Protein AF-A0A838EVN4-F1 (afdb_monomer_lite)

Foldseek 3Di:
DDDDDDDDDDDPPPDDPPDDPVVVVVVVVVVVVPDFFWKWKWWDDPNDIDIDTHGLCLLLCHPNHDDLVRNQVVVVSQLLQQALVNCPPPINIHIATADFLVVNCCSQQNPVDPSNFRAHQVRDRWDWDGFPLRFKIKTWHWHDDPPDPDIDIDIGIHGHVVQPRDPAAHQDDPDDDDDDPDDDDPCVPDDDDPDDPVPADDDDNFLPVPDVQLQDASADAPDPPPDDFAFAHAFQDAPPDDDDDDQPLFLQAFPDQLSFQLSVLSQLLVQCFQQQVVDLPASNPGNRQVRRPPFHKGFAGLQQPHLQRFFGRHRWGWDFWFDQFPWDPLRNPWDTWIKIKTKIKTNLQSNLSCQQFNGSVGGDPHGDLLSLDRDAFIKMKMWMWIPIDDDFQPLFRWHQTQDDGVSDSHTHGDIIGGFKMKMKHQHPSHHLADVLLNRIKMWMWGQGPPDDCCVPPCVPNNDRPNVPRPSRRPNSNRGGTQWMARWQELPRIDGHPPHIASAPSNAHHGSSGDNQAHLQQLLQCQPPRNDHSVNGDNGSVVRNVPNPSTDSHPCNSVSVVSSSVSDPPDD

Radius of gyration: 26.29 Å; chains: 1; bounding box: 77×76×75 Å

Structure (mmCIF, N/CA/C/O backbone):
data_AF-A0A838EVN4-F1
#
_entry.id   AF-A0A838EVN4-F1
#
loop_
_atom_site.group_PDB
_atom_site.id
_atom_site.type_symbol
_atom_site.label_atom_id
_atom_site.label_alt_id
_atom_site.label_comp_id
_atom_site.label_asym_id
_atom_site.label_entity_id
_atom_site.label_seq_id
_atom_site.pdbx_PDB_ins_code
_atom_site.Cartn_x
_atom_site.Cartn_y
_atom_site.Cartn_z
_atom_site.occupancy
_atom_site.B_iso_or_equiv
_atom_site.auth_seq_id
_atom_site.auth_comp_id
_atom_site.auth_asym_id
_atom_site.auth_atom_id
_atom_site.pdbx_PDB_model_num
ATOM 1 N N . MET A 1 1 ? 40.755 48.591 -34.019 1.00 41.75 1 MET A N 1
ATOM 2 C CA . MET A 1 1 ? 40.440 49.758 -33.160 1.00 41.75 1 MET A CA 1
ATOM 3 C C . MET A 1 1 ? 38.992 50.173 -33.391 1.00 41.75 1 MET A C 1
ATOM 5 O O . MET A 1 1 ? 38.588 50.185 -34.545 1.00 41.75 1 MET A O 1
ATOM 9 N N . LYS A 1 2 ? 38.296 50.550 -32.302 1.00 30.66 2 LYS A N 1
ATOM 10 C CA . LYS A 1 2 ? 36.868 50.929 -32.133 1.00 30.66 2 LYS A CA 1
ATOM 11 C C . LYS A 1 2 ? 35.929 49.733 -31.887 1.00 30.66 2 LYS A C 1
ATOM 13 O O . LYS A 1 2 ? 35.532 49.068 -32.829 1.00 30.66 2 LYS A O 1
ATOM 18 N N . ASN A 1 3 ? 35.784 49.250 -30.647 1.00 31.38 3 ASN A N 1
ATOM 19 C CA . ASN A 1 3 ? 35.093 49.792 -29.451 1.00 31.38 3 ASN A CA 1
ATOM 20 C C . ASN A 1 3 ? 33.571 49.917 -29.602 1.00 31.38 3 ASN A C 1
ATOM 22 O O . ASN A 1 3 ? 33.083 50.956 -30.027 1.00 31.38 3 ASN A O 1
ATOM 26 N N . TYR A 1 4 ? 32.855 48.907 -29.100 1.00 29.03 4 TYR A N 1
ATOM 27 C CA . TYR A 1 4 ? 31.595 49.090 -28.380 1.00 29.03 4 TYR A CA 1
ATOM 28 C C . TYR A 1 4 ? 31.680 48.280 -27.085 1.00 29.03 4 TYR A C 1
ATOM 30 O O . TYR A 1 4 ? 31.756 47.054 -27.107 1.00 29.03 4 TYR A O 1
ATOM 38 N N . GLY A 1 5 ? 31.769 48.997 -25.964 1.00 26.92 5 GLY A N 1
ATOM 39 C CA . GLY A 1 5 ? 31.776 48.431 -24.622 1.00 26.92 5 GLY A CA 1
ATOM 40 C C . GLY A 1 5 ? 30.354 48.124 -24.171 1.00 26.92 5 GLY A C 1
ATOM 41 O O . GLY A 1 5 ? 29.494 49.002 -24.201 1.00 26.92 5 GLY A O 1
ATOM 42 N N . LEU A 1 6 ? 30.122 46.884 -23.744 1.00 28.00 6 LEU A N 1
ATOM 43 C CA . LEU A 1 6 ? 28.943 46.524 -22.967 1.00 28.00 6 LEU A CA 1
ATOM 44 C C . LEU A 1 6 ? 29.248 46.756 -21.483 1.00 28.00 6 LEU A C 1
ATOM 46 O O . LEU A 1 6 ? 30.175 46.171 -20.925 1.00 28.00 6 LEU A O 1
ATOM 50 N N . LEU A 1 7 ? 28.446 47.621 -20.866 1.00 25.48 7 LEU A N 1
ATOM 51 C CA . LEU A 1 7 ? 28.335 47.784 -19.422 1.00 25.48 7 LEU A CA 1
ATOM 52 C C . LEU A 1 7 ? 27.698 46.512 -18.836 1.00 25.48 7 LEU A C 1
ATOM 54 O O . LEU A 1 7 ? 26.506 46.273 -19.020 1.00 25.48 7 LEU A O 1
ATOM 58 N N . THR A 1 8 ? 28.473 45.714 -18.107 1.00 27.23 8 THR A N 1
ATOM 59 C CA . THR A 1 8 ? 27.937 44.650 -17.248 1.00 27.23 8 THR A CA 1
ATOM 60 C C . THR A 1 8 ? 27.764 45.224 -15.845 1.00 27.23 8 THR A C 1
ATOM 62 O O . THR A 1 8 ? 28.741 45.460 -15.136 1.00 27.23 8 THR A O 1
ATOM 65 N N . LEU A 1 9 ? 26.518 45.486 -15.449 1.00 25.45 9 LEU A N 1
ATOM 66 C CA . LEU A 1 9 ? 26.169 45.894 -14.091 1.00 25.45 9 LEU A CA 1
ATOM 67 C C . LEU A 1 9 ? 26.246 44.658 -13.177 1.00 25.45 9 LEU A C 1
ATOM 69 O O . LEU A 1 9 ? 25.388 43.778 -13.226 1.00 25.45 9 LEU A O 1
ATOM 73 N N . ALA A 1 10 ? 27.296 44.569 -12.363 1.00 24.58 10 ALA A N 1
ATOM 74 C CA . ALA A 1 10 ? 27.418 43.563 -11.317 1.00 24.58 10 ALA A CA 1
ATOM 75 C C . ALA A 1 10 ? 26.544 43.960 -10.114 1.00 24.58 10 ALA A C 1
ATOM 77 O O . ALA A 1 10 ? 26.913 44.838 -9.338 1.00 24.58 10 ALA A O 1
ATOM 78 N N . PHE A 1 11 ? 25.398 43.300 -9.934 1.00 23.89 11 PHE A N 1
ATOM 79 C CA . PHE A 1 11 ? 24.720 43.266 -8.637 1.00 23.89 11 PHE A CA 1
ATOM 80 C C . PHE A 1 11 ? 25.359 42.166 -7.781 1.00 23.89 11 PHE A C 1
ATOM 82 O O . PHE A 1 11 ? 25.055 40.982 -7.912 1.00 23.89 11 PHE A O 1
ATOM 89 N N . LEU A 1 12 ? 26.266 42.578 -6.896 1.00 23.66 12 LEU A N 1
ATOM 90 C CA . LEU A 1 12 ? 26.677 41.810 -5.723 1.00 23.66 12 LEU A CA 1
ATOM 91 C C . LEU A 1 12 ? 25.480 41.716 -4.764 1.00 23.66 12 LEU A C 1
ATOM 93 O O . LEU A 1 12 ? 25.273 42.595 -3.933 1.00 23.66 12 LEU A O 1
ATOM 97 N N . VAL A 1 13 ? 24.689 40.646 -4.866 1.00 24.00 13 VAL A N 1
ATOM 98 C CA . VAL A 1 13 ? 23.888 40.170 -3.732 1.00 24.00 13 VAL A CA 1
ATOM 99 C C . VAL A 1 13 ? 24.772 39.194 -2.970 1.00 24.00 13 VAL A C 1
ATOM 101 O O . VAL A 1 13 ? 25.023 38.075 -3.416 1.00 24.00 13 VAL A O 1
ATOM 104 N N . SER A 1 14 ? 25.291 39.642 -1.831 1.00 23.98 14 SER A N 1
ATOM 105 C CA . SER A 1 14 ? 25.956 38.786 -0.859 1.00 23.98 14 SER A CA 1
ATOM 106 C C . SER A 1 14 ? 24.940 37.788 -0.296 1.00 23.98 14 SER A C 1
ATOM 108 O O . SER A 1 14 ? 24.225 38.056 0.666 1.00 23.98 14 SER A O 1
ATOM 110 N N . CYS A 1 15 ? 24.857 36.601 -0.897 1.00 24.73 15 CYS A N 1
ATOM 111 C CA . CYS A 1 15 ? 24.260 35.458 -0.223 1.00 24.73 15 CYS A CA 1
ATOM 112 C C . CYS A 1 15 ? 25.159 35.098 0.960 1.00 24.73 15 CYS A C 1
ATOM 114 O O . CYS A 1 15 ? 26.269 34.590 0.794 1.00 24.73 15 CYS A O 1
ATOM 116 N N . THR A 1 16 ? 24.670 35.383 2.163 1.00 28.92 16 THR A N 1
ATOM 117 C CA . THR A 1 16 ? 25.204 34.829 3.401 1.00 28.92 16 THR A CA 1
ATOM 118 C C . THR A 1 16 ? 25.316 33.302 3.273 1.00 28.92 16 THR A C 1
ATOM 120 O O . THR A 1 16 ? 24.410 32.655 2.735 1.00 28.92 16 THR A O 1
ATOM 123 N N . PRO A 1 17 ? 26.427 32.695 3.723 1.00 30.56 17 PRO A N 1
ATOM 124 C CA . PRO A 1 17 ? 26.604 31.253 3.643 1.00 30.56 17 PRO A CA 1
ATOM 125 C C . PRO A 1 17 ? 25.516 30.526 4.453 1.00 30.56 17 PRO A C 1
ATOM 127 O O . PRO A 1 17 ? 25.033 31.050 5.461 1.00 30.56 17 PRO A O 1
ATOM 130 N N . PRO A 1 18 ? 25.120 29.306 4.047 1.00 38.31 18 PRO A N 1
ATOM 131 C CA . PRO A 1 18 ? 24.149 28.521 4.788 1.00 38.31 18 PRO A CA 1
ATOM 132 C C . PRO A 1 18 ? 24.683 28.215 6.190 1.00 38.31 18 PRO A C 1
ATOM 134 O O . PRO A 1 18 ? 25.661 27.491 6.365 1.00 38.31 18 PRO A O 1
ATOM 137 N N . ILE A 1 19 ? 23.977 28.775 7.168 1.00 34.19 19 ILE A N 1
ATOM 138 C CA . ILE A 1 19 ? 24.084 28.554 8.611 1.00 34.19 19 ILE A CA 1
ATOM 139 C C . ILE A 1 19 ? 24.398 27.080 8.917 1.00 34.19 19 ILE A C 1
ATOM 141 O O . ILE A 1 19 ? 23.676 26.166 8.491 1.00 34.19 19 ILE A O 1
ATOM 145 N N . SER A 1 20 ? 25.485 26.861 9.658 1.00 37.06 20 SER A N 1
ATOM 146 C CA . SER A 1 20 ? 26.024 25.534 9.969 1.00 37.06 20 SER A CA 1
ATOM 147 C C . SER A 1 20 ? 25.082 24.720 10.871 1.00 37.06 20 SER A C 1
ATOM 149 O O . SER A 1 20 ? 24.235 25.255 11.586 1.00 37.06 20 SER A O 1
ATOM 151 N N . VAL A 1 21 ? 25.243 23.392 10.900 1.00 41.81 21 VAL A N 1
ATOM 152 C CA . VAL A 1 21 ? 24.431 22.482 11.739 1.00 41.81 21 VAL A CA 1
ATOM 153 C C . VAL A 1 21 ? 24.511 22.827 13.237 1.00 41.81 21 VAL A C 1
ATOM 155 O O . VAL A 1 21 ? 23.530 22.622 13.946 1.00 41.81 21 VAL A O 1
ATOM 158 N N . LYS A 1 22 ? 25.608 23.437 13.712 1.00 37.34 22 LYS A N 1
ATOM 159 C CA . LYS A 1 22 ? 25.736 23.925 15.101 1.00 37.34 22 LYS A CA 1
ATOM 160 C C . LYS A 1 22 ? 24.861 25.148 15.407 1.00 37.34 22 LYS A C 1
ATOM 162 O O . LYS A 1 22 ? 24.466 25.338 16.553 1.00 37.34 22 LYS A O 1
ATOM 167 N N . GLU A 1 23 ? 24.512 25.946 14.404 1.00 35.06 23 GLU A N 1
ATOM 168 C CA . GLU A 1 23 ? 23.557 27.052 14.545 1.00 35.06 23 GLU A CA 1
ATOM 169 C C . GLU A 1 23 ? 22.103 26.596 14.324 1.00 35.06 23 GLU A C 1
ATOM 171 O O . GLU A 1 23 ? 21.181 27.224 14.830 1.00 35.06 23 GLU A O 1
ATOM 176 N N . ARG A 1 24 ? 21.856 25.446 13.674 1.00 41.31 24 ARG A N 1
ATOM 177 C CA . ARG A 1 24 ? 20.502 24.856 13.594 1.00 41.31 24 ARG A CA 1
ATOM 178 C C . ARG A 1 24 ? 20.062 24.107 14.847 1.00 41.31 24 ARG A C 1
ATOM 180 O O . ARG A 1 24 ? 18.871 24.103 15.133 1.00 41.31 24 ARG A O 1
ATOM 187 N N . THR A 1 25 ? 20.973 23.522 15.623 1.00 39.69 25 THR A N 1
ATOM 188 C CA . THR A 1 25 ? 20.642 23.077 16.989 1.00 39.69 25 THR A CA 1
ATOM 189 C C . THR A 1 25 ? 20.375 24.262 17.906 1.00 39.69 25 THR A C 1
ATOM 191 O O . THR A 1 25 ? 19.500 24.157 18.760 1.00 39.69 25 THR A O 1
ATOM 194 N N . ARG A 1 26 ? 21.011 25.419 17.662 1.00 36.62 26 ARG A N 1
ATOM 195 C CA . ARG A 1 26 ? 20.536 26.676 18.248 1.00 36.62 26 ARG A CA 1
ATOM 196 C C . ARG A 1 26 ? 19.166 27.078 17.715 1.00 36.62 26 ARG A C 1
ATOM 198 O O . ARG A 1 26 ? 18.423 27.586 18.521 1.00 36.62 26 ARG A O 1
ATOM 205 N N . ASN A 1 27 ? 18.780 26.769 16.470 1.00 38.81 27 ASN A N 1
ATOM 206 C CA . ASN A 1 27 ? 17.434 27.077 15.952 1.00 38.81 27 ASN A CA 1
ATOM 207 C C . ASN A 1 27 ? 16.307 26.097 16.311 1.00 38.81 27 ASN A C 1
ATOM 209 O O . ASN A 1 27 ? 15.155 26.502 16.318 1.00 38.81 27 ASN A O 1
ATOM 213 N N . PHE A 1 28 ? 16.584 24.844 16.677 1.00 40.84 28 PHE A N 1
ATOM 214 C CA . PHE A 1 28 ? 15.582 23.993 17.345 1.00 40.84 28 PHE A CA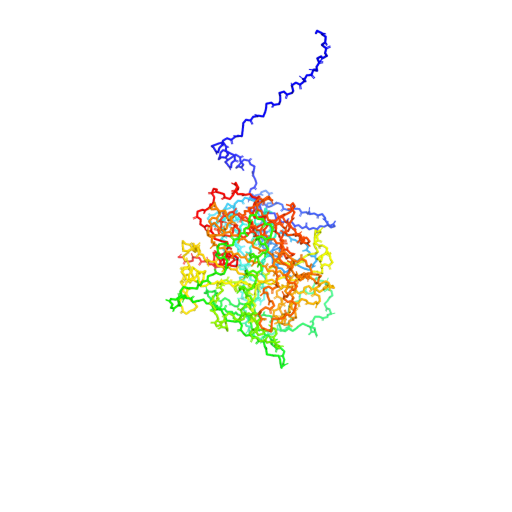 1
ATOM 215 C C . PHE A 1 28 ? 15.479 24.301 18.843 1.00 40.84 28 PHE A C 1
ATOM 217 O O . PHE A 1 28 ? 14.411 24.122 19.418 1.00 40.84 28 PHE A O 1
ATOM 224 N N . ALA A 1 29 ? 16.562 24.802 19.450 1.00 39.31 29 ALA A N 1
ATOM 225 C CA . ALA A 1 29 ? 16.552 25.376 20.792 1.00 39.31 29 ALA A CA 1
ATOM 226 C C . ALA A 1 29 ? 16.043 26.835 20.824 1.00 39.31 29 ALA A C 1
ATOM 228 O O . ALA A 1 29 ? 15.565 27.274 21.854 1.00 39.31 29 ALA A O 1
ATOM 229 N N . SER A 1 30 ? 16.072 27.581 19.715 1.00 38.28 30 SER A N 1
ATOM 230 C CA . SER A 1 30 ? 15.549 28.957 19.618 1.00 38.28 30 SER A CA 1
ATOM 231 C C . SER A 1 30 ? 14.167 29.020 18.970 1.00 38.28 30 SER A C 1
ATOM 233 O O . SER A 1 30 ? 13.453 29.991 19.163 1.00 38.28 30 SER A O 1
ATOM 235 N N . LEU A 1 31 ? 13.702 27.930 18.346 1.00 43.38 31 LEU A N 1
ATOM 236 C CA . LEU A 1 31 ? 12.269 27.643 18.215 1.00 43.38 31 LEU A CA 1
ATOM 237 C C . LEU A 1 31 ? 11.656 27.133 19.536 1.00 43.38 31 LEU A C 1
ATOM 239 O O . LEU A 1 31 ? 10.454 26.884 19.580 1.00 43.38 31 LEU A O 1
ATOM 243 N N . GLN A 1 32 ? 12.434 27.005 20.627 1.00 43.66 32 GLN A N 1
ATOM 244 C CA . GLN A 1 32 ? 11.858 26.873 21.977 1.00 43.66 32 GLN A CA 1
ATOM 245 C C . GLN A 1 32 ? 11.337 28.209 22.534 1.00 43.66 32 GLN A C 1
ATOM 247 O O . GLN A 1 32 ? 10.712 28.190 23.592 1.00 43.66 32 GLN A O 1
ATOM 252 N N . GLU A 1 33 ? 11.530 29.336 21.837 1.00 41.97 33 GLU A N 1
ATOM 253 C CA . GLU A 1 33 ? 11.068 30.662 22.282 1.00 41.97 33 GLU A CA 1
ATOM 254 C C . GLU A 1 33 ? 9.825 31.211 21.558 1.00 41.97 33 GLU A C 1
ATOM 256 O O . GLU A 1 33 ? 9.418 32.340 21.808 1.00 41.97 33 GLU A O 1
ATOM 261 N N . GLU A 1 34 ? 9.102 30.387 20.795 1.00 45.31 34 GLU A N 1
ATOM 262 C CA . GLU A 1 34 ? 7.688 30.650 20.493 1.00 45.31 34 GLU A CA 1
ATOM 263 C C . GLU A 1 34 ? 6.840 29.421 20.850 1.00 45.31 34 GLU A C 1
ATOM 265 O O . GLU A 1 34 ? 6.800 28.444 20.111 1.00 45.31 34 GLU A O 1
ATOM 270 N N . SER A 1 35 ? 6.072 29.311 21.931 1.00 57.31 35 SER A N 1
ATOM 271 C CA . SER A 1 35 ? 5.897 30.000 23.231 1.00 57.31 35 SER A CA 1
ATOM 272 C C . SER A 1 35 ? 4.583 29.486 23.865 1.00 57.31 35 SER A C 1
ATOM 274 O O . SER A 1 35 ? 4.322 29.696 25.048 1.00 57.31 35 SER A O 1
ATOM 276 N N . GLU A 1 36 ? 3.768 28.724 23.117 1.00 78.50 36 GLU A N 1
ATOM 277 C CA . GLU A 1 36 ? 2.461 28.227 23.555 1.00 78.50 36 GLU A CA 1
ATOM 278 C C . GLU A 1 36 ? 2.336 26.697 23.391 1.00 78.50 36 GLU A C 1
ATOM 280 O O . GLU A 1 36 ? 2.014 26.182 22.319 1.00 78.50 36 GLU A O 1
ATOM 285 N N . ILE A 1 37 ? 2.545 25.946 24.480 1.00 89.56 37 ILE A N 1
ATOM 286 C CA . ILE A 1 37 ? 2.077 24.552 24.581 1.00 89.56 37 ILE A CA 1
ATOM 287 C C . ILE A 1 37 ? 0.570 24.609 24.832 1.00 89.56 37 ILE A C 1
ATOM 289 O O . ILE A 1 37 ? 0.161 24.920 25.946 1.00 89.56 37 ILE A O 1
ATOM 293 N N . VAL A 1 38 ? -0.248 24.350 23.811 1.00 93.25 38 VAL A N 1
ATOM 294 C CA . VAL A 1 38 ? -1.715 24.490 23.883 1.00 93.25 38 VAL A CA 1
ATOM 295 C C . VAL A 1 38 ? -2.440 23.298 23.287 1.00 93.25 38 VAL A C 1
ATOM 297 O O . VAL A 1 38 ? -1.947 22.666 22.353 1.00 93.25 38 VAL A O 1
ATOM 300 N N . ILE A 1 39 ? -3.654 23.041 23.765 1.00 93.81 39 ILE A N 1
ATOM 301 C CA . ILE A 1 39 ? -4.628 22.214 23.052 1.00 93.81 39 ILE A CA 1
ATOM 302 C C . ILE A 1 39 ? -5.537 23.153 22.255 1.00 93.81 39 ILE A C 1
ATOM 304 O O . ILE A 1 39 ? -6.052 24.132 22.787 1.00 93.81 39 ILE A O 1
ATOM 308 N N . LYS A 1 40 ? -5.713 22.889 20.963 1.00 91.50 40 LYS A N 1
ATOM 309 C CA . LYS A 1 40 ? -6.643 23.600 20.087 1.00 91.50 40 LYS A CA 1
ATOM 310 C C . LYS A 1 40 ? -7.894 22.758 19.905 1.00 91.50 40 LYS A C 1
ATOM 312 O O . LYS A 1 40 ? -7.795 21.610 19.483 1.00 91.50 40 LYS A O 1
ATOM 317 N N . TYR A 1 41 ? -9.052 23.350 20.155 1.00 89.81 41 TYR A N 1
ATOM 318 C CA . TYR A 1 41 ? -10.337 22.829 19.711 1.00 89.81 41 TYR A CA 1
ATOM 319 C C . TYR A 1 41 ? -10.827 23.686 18.548 1.00 89.81 41 TYR A C 1
ATOM 321 O O . TYR A 1 41 ? -11.073 24.879 18.688 1.00 89.81 41 TYR A O 1
ATOM 329 N N . ILE A 1 42 ? -10.926 23.090 17.372 1.00 81.56 42 ILE A N 1
ATOM 330 C CA . ILE A 1 42 ? -11.310 23.747 16.132 1.00 81.56 42 ILE A CA 1
ATOM 331 C C . ILE A 1 42 ? -12.752 23.353 15.840 1.00 81.56 42 ILE A C 1
ATOM 333 O O . ILE A 1 42 ? -13.094 22.175 15.786 1.00 81.56 42 ILE A O 1
ATOM 337 N N . SER A 1 43 ? -13.604 24.343 15.635 1.00 81.12 43 SER A N 1
ATOM 338 C CA . SER A 1 43 ? -14.966 24.179 15.130 1.00 81.12 43 SER A CA 1
ATOM 339 C C . SER A 1 43 ? -15.106 24.956 13.831 1.00 81.12 43 SER A C 1
ATOM 341 O O . SER A 1 43 ? -14.336 25.882 13.595 1.00 81.12 43 SER A O 1
ATOM 343 N N . TYR A 1 44 ? -16.057 24.605 12.970 1.00 69.81 44 TYR A N 1
ATOM 344 C CA . TYR A 1 44 ? -16.303 25.381 11.754 1.00 69.81 44 TYR A CA 1
ATOM 345 C C . TYR A 1 44 ? -17.721 25.941 11.764 1.00 69.81 44 TYR A C 1
ATOM 347 O O . TYR A 1 44 ? -18.687 25.196 11.920 1.00 69.81 44 TYR A O 1
ATOM 355 N N . LYS A 1 45 ? -17.844 27.251 11.542 1.00 72.19 45 LYS A N 1
ATOM 356 C CA . LYS A 1 45 ? -19.119 27.962 11.404 1.00 72.19 45 LYS A CA 1
ATOM 357 C C . LYS A 1 45 ? -19.100 28.702 10.071 1.00 72.19 45 LYS A C 1
ATOM 359 O O . LYS A 1 45 ? -18.177 29.465 9.810 1.00 72.19 45 LYS A O 1
ATOM 364 N N . ASN A 1 46 ? -20.075 28.433 9.202 1.00 75.25 46 ASN A N 1
ATOM 365 C CA . ASN A 1 46 ? -20.162 29.020 7.854 1.00 75.25 46 ASN A CA 1
ATOM 366 C C . ASN A 1 46 ? -18.876 28.844 7.017 1.00 75.25 46 ASN A C 1
ATOM 368 O O . ASN A 1 46 ? -18.456 29.741 6.295 1.00 75.25 46 ASN A O 1
ATOM 372 N N . GLY A 1 47 ? -18.210 27.692 7.155 1.00 64.56 47 GLY A N 1
ATOM 373 C CA . GLY A 1 47 ? -16.960 27.390 6.447 1.00 64.56 47 GLY A CA 1
ATOM 374 C C . GLY A 1 47 ? -15.696 28.027 7.037 1.00 64.56 47 GLY A C 1
ATOM 375 O O . GLY A 1 47 ? -14.603 27.633 6.638 1.00 64.56 47 GLY A O 1
ATOM 376 N N . GLN A 1 48 ? -15.809 28.929 8.017 1.00 62.44 48 GLN A N 1
ATOM 377 C CA . GLN A 1 48 ? -14.665 29.511 8.724 1.00 62.44 48 GLN A CA 1
ATOM 378 C C . GLN A 1 48 ? -14.320 28.708 9.980 1.00 62.44 48 GLN A C 1
ATOM 380 O O . GLN A 1 48 ? -15.208 28.296 10.729 1.00 62.44 48 GLN A O 1
ATOM 385 N N . ALA A 1 49 ? -13.024 28.494 10.213 1.00 73.56 49 ALA A N 1
ATOM 386 C CA . ALA A 1 49 ? -12.526 27.816 11.402 1.00 73.56 49 ALA A CA 1
ATOM 387 C C . ALA A 1 49 ? -12.512 28.772 12.605 1.00 73.56 49 ALA A C 1
ATOM 389 O O . ALA A 1 49 ? -11.841 29.802 12.587 1.00 73.56 49 ALA A O 1
ATOM 390 N N . ILE A 1 50 ? -13.216 28.397 13.666 1.00 80.81 50 ILE A N 1
ATOM 391 C CA . ILE A 1 50 ? -13.153 29.018 14.985 1.00 80.81 50 ILE A CA 1
ATOM 392 C C . ILE A 1 50 ? -12.244 28.140 15.843 1.00 80.81 50 ILE A C 1
ATOM 394 O O . ILE A 1 50 ? -12.558 26.976 16.101 1.00 80.81 50 ILE A O 1
ATOM 398 N N . VAL A 1 51 ? -11.109 28.696 16.262 1.00 84.62 51 VAL A N 1
ATOM 399 C CA . VAL A 1 51 ? -10.082 27.984 17.029 1.00 84.62 51 VAL A CA 1
ATOM 400 C C . VAL A 1 51 ? -10.140 28.429 18.483 1.00 84.62 51 VAL A C 1
ATOM 402 O O . VAL A 1 51 ? -9.771 29.557 18.799 1.00 84.62 51 VAL A O 1
ATOM 405 N N . ASP A 1 52 ? -10.550 27.527 19.367 1.00 90.44 52 ASP A N 1
ATOM 406 C CA . ASP A 1 52 ? -10.423 27.711 20.806 1.00 90.44 52 ASP A CA 1
ATOM 407 C C . ASP A 1 52 ? -9.053 27.202 21.277 1.00 90.44 52 ASP A C 1
ATOM 409 O O . ASP A 1 52 ? -8.732 26.019 21.137 1.00 90.44 52 ASP A O 1
ATOM 413 N N . LYS A 1 53 ? -8.222 28.106 21.805 1.00 92.44 53 LYS A N 1
ATOM 414 C CA . LYS A 1 53 ? -6.903 27.780 22.360 1.00 92.44 53 LYS A CA 1
ATOM 415 C C . LYS A 1 53 ? -7.007 27.570 23.867 1.00 92.44 53 LYS A C 1
ATOM 417 O O . LYS A 1 53 ? -7.378 28.469 24.623 1.00 92.44 53 LYS A O 1
ATOM 422 N N . ILE A 1 54 ? -6.611 26.389 24.312 1.00 94.00 54 ILE A N 1
ATOM 423 C CA . ILE A 1 54 ? -6.633 25.978 25.710 1.00 94.00 54 ILE A CA 1
ATOM 424 C C . ILE A 1 54 ? -5.181 25.911 26.179 1.00 94.00 54 ILE A C 1
ATOM 426 O O . ILE A 1 54 ? -4.444 24.988 25.829 1.00 94.00 54 ILE A O 1
ATOM 430 N N . SER A 1 55 ? -4.759 26.932 26.924 1.00 93.75 55 SER A N 1
ATOM 431 C CA . SER A 1 55 ? -3.424 27.013 27.520 1.00 93.75 55 SER A CA 1
ATOM 432 C C . SER A 1 55 ? -3.336 26.216 28.826 1.00 93.75 55 SER A C 1
ATOM 434 O O . SER A 1 55 ? -4.374 25.910 29.415 1.00 93.75 55 SER A O 1
ATOM 436 N N . PRO A 1 56 ? -2.126 25.906 29.329 1.00 92.00 56 PRO A N 1
ATOM 437 C CA . PRO A 1 56 ? -1.963 25.189 30.589 1.00 92.00 56 PRO A CA 1
ATOM 438 C C . PRO A 1 56 ? -2.543 25.972 31.770 1.00 92.00 56 PRO A C 1
ATOM 440 O O . PRO A 1 56 ? -3.214 25.385 32.602 1.00 92.00 56 PRO A O 1
ATOM 443 N N . ALA A 1 57 ? -2.380 27.301 31.793 1.00 89.88 57 ALA A N 1
ATOM 444 C CA . ALA A 1 57 ? -2.966 28.162 32.825 1.00 89.88 57 ALA A CA 1
ATOM 445 C C . ALA A 1 57 ? -4.504 28.127 32.790 1.00 89.88 57 ALA A C 1
ATOM 447 O O . ALA A 1 57 ? -5.154 27.920 33.812 1.00 89.88 57 ALA A O 1
ATOM 448 N N . ARG A 1 58 ? -5.106 28.236 31.593 1.00 91.06 58 ARG A N 1
ATOM 449 C CA . ARG A 1 58 ? -6.563 28.098 31.438 1.00 91.06 58 ARG A CA 1
ATOM 450 C C . ARG A 1 58 ? -7.032 26.702 31.836 1.00 91.06 58 ARG A C 1
ATOM 452 O O . ARG A 1 58 ? -8.096 26.574 32.424 1.00 91.06 58 ARG A O 1
ATOM 459 N N . TRP A 1 59 ? -6.261 25.665 31.531 1.00 91.56 59 TRP A N 1
ATOM 460 C CA . TRP A 1 59 ? -6.562 24.298 31.945 1.00 91.56 59 TRP A CA 1
ATOM 461 C C . TRP A 1 59 ? -6.477 24.112 33.463 1.00 91.56 59 TRP A C 1
ATOM 463 O O . TRP A 1 59 ? -7.312 23.419 34.028 1.00 91.56 59 TRP A O 1
ATOM 473 N N . ALA A 1 60 ? -5.513 24.763 34.116 1.00 87.69 60 ALA A N 1
ATOM 474 C CA . ALA A 1 60 ? -5.282 24.702 35.556 1.00 87.69 60 ALA A CA 1
ATOM 475 C C . ALA A 1 60 ? -6.334 25.443 36.403 1.00 87.69 60 ALA A C 1
ATOM 477 O O . ALA A 1 60 ? -6.316 25.344 37.628 1.00 87.69 60 ALA A O 1
ATOM 478 N N . GLY A 1 61 ? -7.242 26.187 35.761 1.00 83.56 61 GLY A N 1
ATOM 479 C CA . GLY A 1 61 ? -8.250 27.001 36.440 1.00 83.56 61 GLY A CA 1
ATOM 480 C C . GLY A 1 61 ? -7.809 28.438 36.744 1.00 83.56 61 GLY A C 1
ATOM 481 O O . GLY A 1 61 ? -8.564 29.184 37.369 1.00 83.56 61 GLY A O 1
ATOM 482 N N . ASP A 1 62 ? -6.637 28.876 36.274 1.00 82.44 62 ASP A N 1
ATOM 483 C CA . ASP A 1 62 ? -6.131 30.224 36.546 1.00 82.44 62 ASP A CA 1
ATOM 484 C C . ASP A 1 62 ? -7.011 31.303 35.896 1.00 82.44 62 ASP A C 1
ATOM 486 O O . ASP A 1 62 ? -7.380 31.203 34.724 1.00 82.44 62 ASP A O 1
ATOM 490 N N . LYS A 1 63 ? -7.303 32.380 36.643 1.00 73.12 63 LYS A N 1
ATOM 491 C CA . LYS A 1 63 ? -8.018 33.585 36.166 1.00 73.12 63 LYS A CA 1
ATOM 492 C C . LYS A 1 63 ? -9.354 33.288 35.457 1.00 73.12 63 LYS A C 1
ATOM 494 O O . LYS A 1 63 ? -9.644 33.864 34.412 1.00 73.12 63 LYS A O 1
ATOM 499 N N . GLY A 1 64 ? -10.171 32.401 36.027 1.00 75.62 64 GLY A N 1
ATOM 500 C CA . GLY A 1 64 ? -11.439 31.990 35.408 1.00 75.62 64 GLY A CA 1
ATOM 501 C C . GLY A 1 64 ? -11.261 30.928 34.320 1.00 75.62 64 GLY A C 1
ATOM 502 O O . GLY A 1 64 ? -12.067 30.845 33.394 1.00 75.62 64 GLY A O 1
ATOM 503 N N . GLY A 1 65 ? -10.186 30.140 34.417 1.00 81.62 65 GLY A N 1
ATOM 504 C CA . GLY A 1 65 ? -9.959 28.950 33.609 1.00 81.62 65 GLY A CA 1
ATOM 505 C C . GLY A 1 65 ? -10.967 27.832 33.898 1.00 81.62 65 GLY A C 1
ATOM 506 O O . GLY A 1 65 ? -12.013 28.029 34.514 1.00 81.62 65 GLY A O 1
ATOM 507 N N . PHE A 1 66 ? -10.671 26.626 33.431 1.00 84.06 66 PHE A N 1
ATOM 508 C CA . PHE A 1 66 ? -11.549 25.486 33.632 1.00 84.06 66 PHE A CA 1
ATOM 509 C C . PHE A 1 66 ? -11.633 25.090 35.105 1.00 84.06 66 PHE A C 1
ATOM 511 O O . PHE A 1 66 ? -10.628 24.829 35.760 1.00 84.06 66 PHE A O 1
ATOM 518 N N . SER A 1 67 ? -12.864 24.966 35.593 1.00 85.31 67 SER A N 1
ATOM 519 C CA . SER A 1 67 ? -13.156 24.153 36.769 1.00 85.31 67 SER A CA 1
ATOM 520 C C . SER A 1 67 ? -12.900 22.671 36.465 1.00 85.31 67 SER A C 1
ATOM 522 O O . SER A 1 67 ? -12.712 22.281 35.309 1.00 85.31 67 SER A O 1
ATOM 524 N N . ASP A 1 68 ? -12.960 21.813 37.481 1.00 77.38 68 ASP A N 1
ATOM 525 C CA . ASP A 1 68 ? -12.911 20.354 37.299 1.00 77.38 68 ASP A CA 1
ATOM 526 C C . ASP A 1 68 ? -13.951 19.876 36.276 1.00 77.38 68 ASP A C 1
ATOM 528 O O . ASP A 1 68 ? -13.615 19.163 35.330 1.00 77.38 68 ASP A O 1
ATOM 532 N N . GLY A 1 69 ? -15.189 20.370 36.391 1.00 75.00 69 GLY A N 1
ATOM 533 C CA . GLY A 1 69 ? -16.251 20.102 35.419 1.00 75.00 69 GLY A CA 1
ATOM 534 C C . GLY A 1 69 ? -15.945 20.652 34.021 1.00 75.00 69 GLY A C 1
ATOM 535 O O . GLY A 1 69 ? -16.243 20.003 33.022 1.00 75.00 69 GLY A O 1
ATOM 536 N N . GLY A 1 70 ? -15.283 21.810 33.924 1.00 81.25 70 GLY A N 1
ATOM 537 C CA . GLY A 1 70 ? -14.835 22.370 32.644 1.00 81.25 70 GLY A CA 1
ATOM 538 C C . GLY A 1 70 ? -13.770 21.512 31.953 1.00 81.25 70 GLY A C 1
ATOM 539 O O . GLY A 1 70 ? -13.802 21.342 30.735 1.00 81.25 70 GLY A O 1
ATOM 540 N N . ARG A 1 71 ? -12.855 20.913 32.722 1.00 86.31 71 ARG A N 1
ATOM 541 C CA . ARG A 1 71 ? -11.848 19.977 32.200 1.00 86.31 71 ARG A CA 1
ATOM 542 C C . ARG A 1 71 ? -12.470 18.660 31.737 1.00 86.31 71 ARG A C 1
ATOM 544 O O . ARG A 1 71 ? -12.079 18.136 30.694 1.00 86.31 71 ARG A O 1
ATOM 551 N N . GLN A 1 72 ? -13.459 18.153 32.472 1.00 81.12 72 GLN A N 1
ATOM 552 C CA . GLN A 1 72 ? -14.246 16.983 32.071 1.00 81.12 72 GLN A CA 1
ATOM 553 C C . GLN A 1 72 ? -15.000 17.230 30.758 1.00 81.12 72 GLN A C 1
ATOM 555 O O . GLN A 1 72 ? -14.916 16.419 29.836 1.00 81.12 72 GLN A O 1
ATOM 560 N N . ASP A 1 73 ? -15.679 18.373 30.634 1.00 78.25 73 ASP A N 1
ATOM 561 C CA . ASP A 1 73 ? -16.367 18.770 29.401 1.00 78.25 73 ASP A CA 1
ATOM 562 C C . ASP A 1 73 ? -15.387 18.894 28.223 1.00 78.25 73 ASP A C 1
ATOM 564 O O . ASP A 1 73 ? -15.641 18.391 27.126 1.00 78.25 73 ASP A O 1
ATOM 568 N N . ALA A 1 74 ? -14.208 19.476 28.457 1.00 85.94 74 ALA A N 1
ATOM 569 C CA . ALA A 1 74 ? -13.161 19.548 27.447 1.00 85.94 74 ALA A CA 1
ATOM 570 C C . ALA A 1 74 ? -12.675 18.156 27.001 1.00 85.94 74 ALA A C 1
ATOM 572 O O . ALA A 1 74 ? -12.518 17.934 25.801 1.00 85.94 74 ALA A O 1
ATOM 573 N N . LEU A 1 75 ? -12.507 17.194 27.917 1.00 83.38 75 LEU A N 1
ATOM 574 C CA . LEU A 1 75 ? -12.175 15.806 27.565 1.00 83.38 75 LEU A CA 1
ATOM 575 C C . LEU A 1 75 ? -13.247 15.157 26.682 1.00 83.38 75 LEU A C 1
ATOM 577 O O . LEU A 1 75 ? -12.906 14.536 25.675 1.00 83.38 75 LEU A O 1
ATOM 581 N N . ILE A 1 76 ? -14.531 15.342 27.004 1.00 80.00 76 ILE A N 1
ATOM 582 C CA . ILE A 1 76 ? -15.641 14.837 26.181 1.00 80.00 76 ILE A CA 1
ATOM 583 C C . ILE A 1 76 ? -15.639 15.496 24.800 1.00 80.00 76 ILE A C 1
ATOM 585 O O . ILE A 1 76 ? -15.873 14.822 23.792 1.00 80.00 76 ILE A O 1
ATOM 589 N N . LYS A 1 77 ? -15.372 16.803 24.729 1.00 81.75 77 LYS A N 1
ATOM 590 C CA . LYS A 1 77 ? -15.263 17.544 23.466 1.00 81.75 77 LYS A CA 1
ATOM 591 C C . LYS A 1 77 ? -14.098 17.044 22.629 1.00 81.75 77 LYS A C 1
ATOM 593 O O . LYS A 1 77 ? -14.273 16.804 21.438 1.00 81.75 77 LYS A O 1
ATOM 598 N N . PHE A 1 78 ? -12.931 16.828 23.230 1.00 88.12 78 PHE A N 1
ATOM 599 C CA . PHE A 1 78 ? -11.774 16.281 22.525 1.00 88.12 78 PHE A CA 1
ATOM 600 C C . PHE A 1 78 ? -12.041 14.867 22.029 1.00 88.12 78 PHE A C 1
ATOM 602 O O . PHE A 1 78 ? -11.740 14.575 20.873 1.00 88.12 78 PHE A O 1
ATOM 609 N N . PHE A 1 79 ? -12.649 14.027 22.868 1.00 79.88 79 PHE A N 1
ATOM 610 C CA . PHE A 1 79 ? -13.108 12.700 22.487 1.00 79.88 79 PHE A CA 1
ATOM 611 C C . PHE A 1 79 ? -14.056 12.789 21.290 1.00 79.88 79 PHE A C 1
ATOM 613 O O . PHE A 1 79 ? -13.796 12.184 20.259 1.00 79.88 79 PHE A O 1
ATOM 620 N N . SER A 1 80 ? -15.101 13.612 21.370 1.00 72.69 80 SER A N 1
ATOM 621 C CA . SER A 1 80 ? -16.112 13.748 20.312 1.00 72.69 80 SER A CA 1
ATOM 622 C C . SER A 1 80 ? -15.537 14.326 19.012 1.00 72.69 80 SER A C 1
ATOM 624 O O . SER A 1 80 ? -15.947 13.926 17.928 1.00 72.69 80 SER A O 1
ATOM 626 N N . ALA A 1 81 ? -14.562 15.233 19.102 1.00 75.12 81 ALA A N 1
ATOM 627 C CA . ALA A 1 81 ? -13.893 15.828 17.946 1.00 75.12 81 ALA A CA 1
ATOM 628 C C . ALA A 1 81 ? -12.851 14.907 17.289 1.00 75.12 81 ALA A C 1
ATOM 630 O O . ALA A 1 81 ? -12.463 15.146 16.145 1.00 75.12 81 ALA A O 1
ATOM 631 N N . ASN A 1 82 ? -12.396 13.873 18.001 1.00 72.88 82 ASN A N 1
ATOM 632 C CA . ASN A 1 82 ? -11.408 12.902 17.524 1.00 72.88 82 ASN A CA 1
ATOM 633 C C . ASN A 1 82 ? -11.963 11.474 17.414 1.00 72.88 82 ASN A C 1
ATOM 635 O O . ASN A 1 82 ? -11.199 10.546 17.166 1.00 72.88 82 ASN A O 1
ATOM 639 N N . THR A 1 83 ? -13.275 11.286 17.575 1.00 64.25 83 THR A N 1
ATOM 640 C CA . THR A 1 83 ? -13.975 10.014 17.343 1.00 64.25 83 THR A CA 1
ATOM 641 C C . THR A 1 83 ? -15.085 10.217 16.314 1.00 64.25 83 THR A C 1
ATOM 643 O O . THR A 1 83 ? -15.751 11.255 16.255 1.00 64.25 83 THR A O 1
ATOM 646 N N . ARG A 1 84 ? -15.209 9.267 15.390 1.00 50.81 84 ARG A N 1
ATOM 647 C CA . ARG A 1 84 ? -15.816 9.483 14.072 1.00 50.81 84 ARG A CA 1
ATOM 648 C C . ARG A 1 84 ? -17.343 9.314 14.103 1.00 50.81 84 ARG A C 1
ATOM 650 O O . ARG A 1 84 ? -18.010 9.987 13.318 1.00 50.81 84 ARG A O 1
ATOM 657 N N . ILE A 1 85 ? -17.902 8.599 15.088 1.00 49.59 85 ILE A N 1
ATOM 658 C CA . ILE A 1 85 ? -19.356 8.495 15.322 1.00 49.59 85 ILE A CA 1
ATOM 659 C C . ILE A 1 85 ? -19.984 9.876 15.589 1.00 49.59 85 ILE A C 1
ATOM 661 O O . ILE A 1 85 ? -21.111 10.118 15.168 1.00 49.59 85 ILE A O 1
ATOM 665 N N . LYS A 1 86 ? -19.271 10.811 16.240 1.00 43.53 86 LYS A N 1
ATOM 666 C CA . LYS A 1 86 ? -19.808 12.145 16.584 1.00 43.53 86 LYS A CA 1
ATOM 667 C C . LYS A 1 86 ? -19.323 13.277 15.681 1.00 43.53 86 LYS A C 1
ATOM 669 O O . LYS A 1 86 ? -20.062 14.234 15.481 1.00 43.53 86 LYS A O 1
ATOM 674 N N . SER A 1 87 ? -18.134 13.170 15.081 1.00 40.69 87 SER A N 1
ATOM 675 C CA . SER A 1 87 ? -17.645 14.198 14.147 1.00 40.69 87 SER A CA 1
ATOM 676 C C . SER A 1 87 ? -18.402 14.221 12.805 1.00 40.69 87 SER A C 1
ATOM 678 O O . SER A 1 87 ? -18.276 15.199 12.067 1.00 40.69 87 SER A O 1
ATOM 680 N N . ASN A 1 88 ? -19.161 13.171 12.467 1.00 42.22 88 ASN A N 1
ATOM 681 C CA . ASN A 1 88 ? -19.854 13.037 11.180 1.00 42.22 88 ASN A CA 1
ATOM 682 C C . ASN A 1 88 ? -21.333 13.469 11.181 1.00 42.22 88 ASN A C 1
ATOM 684 O O . ASN A 1 88 ? -21.946 13.452 10.118 1.00 42.22 88 ASN A O 1
ATOM 688 N N . SER A 1 89 ? -21.904 13.941 12.297 1.00 47.25 89 SER A N 1
ATOM 689 C CA . SER A 1 89 ? -23.284 14.476 12.348 1.00 47.25 89 SER A CA 1
ATOM 690 C C . SER A 1 89 ? -23.433 15.874 11.710 1.00 47.25 89 SER A C 1
ATOM 692 O O . SER A 1 89 ? -24.279 16.673 12.101 1.00 47.25 89 SER A O 1
ATOM 694 N N . GLY A 1 90 ? -22.570 16.221 10.750 1.00 45.19 90 GLY A N 1
ATOM 695 C CA . GLY A 1 90 ? -22.494 17.556 10.142 1.00 45.19 90 GLY A CA 1
ATOM 696 C C . GLY A 1 90 ? -21.677 18.575 10.944 1.00 45.19 90 GLY A C 1
ATOM 697 O O . GLY A 1 90 ? -21.355 19.648 10.429 1.00 45.19 90 GLY A O 1
ATOM 698 N N . GLN A 1 91 ? -21.256 18.242 12.167 1.00 48.88 91 GLN A N 1
ATOM 699 C CA . GLN A 1 91 ? -20.406 19.108 12.972 1.00 48.88 91 GLN A CA 1
ATOM 700 C C . GLN A 1 91 ? -18.916 18.888 12.661 1.00 48.88 91 GLN A C 1
ATOM 702 O O . GLN A 1 91 ? -18.266 17.962 13.144 1.00 48.88 91 GLN A O 1
ATOM 707 N N . LYS A 1 92 ? -18.337 19.782 11.853 1.00 68.50 92 LYS A N 1
ATOM 708 C CA . LYS A 1 92 ? -16.888 19.834 11.619 1.00 68.50 92 LYS A CA 1
ATOM 709 C C . LYS A 1 92 ? -16.208 20.309 12.912 1.00 68.50 92 LYS A C 1
ATOM 711 O O . LYS A 1 92 ? -16.067 21.507 13.129 1.00 68.50 92 LYS A O 1
ATOM 716 N N . HIS A 1 93 ? -15.801 19.389 13.777 1.00 76.38 93 HIS A N 1
ATOM 717 C CA . HIS A 1 93 ? -14.912 19.676 14.904 1.00 76.38 93 HIS A CA 1
ATOM 718 C C . HIS A 1 93 ? -13.594 18.916 14.755 1.00 76.38 93 HIS A C 1
ATOM 720 O O . HIS A 1 93 ? -13.522 17.906 14.056 1.00 76.38 93 HIS A O 1
ATOM 726 N N . GLU A 1 94 ? -12.535 19.423 15.369 1.00 80.94 94 GLU A N 1
ATOM 727 C CA . GLU A 1 94 ? -11.222 18.790 15.479 1.00 80.94 94 GLU A CA 1
ATOM 728 C C . GLU A 1 94 ? -10.605 19.225 16.803 1.00 80.94 94 GLU A C 1
ATOM 730 O O . GLU A 1 94 ? -10.745 20.384 17.180 1.00 80.94 94 GLU A O 1
ATOM 735 N N . ALA A 1 95 ? -9.913 18.338 17.512 1.00 89.31 95 ALA A N 1
ATOM 736 C CA . ALA A 1 95 ? -9.040 18.781 18.592 1.00 89.31 95 ALA A CA 1
ATOM 737 C C . ALA A 1 95 ? -7.628 18.272 18.343 1.00 89.31 95 ALA A C 1
ATOM 739 O O . ALA A 1 95 ? -7.452 17.119 17.968 1.00 89.31 95 ALA A O 1
ATOM 740 N N . CYS A 1 96 ? -6.635 19.125 18.544 1.00 87.81 96 CYS A N 1
ATOM 741 C CA . CYS A 1 96 ? -5.228 18.809 18.337 1.00 87.81 96 CYS A CA 1
ATOM 742 C C . CYS A 1 96 ? -4.364 19.570 19.350 1.00 87.81 96 CYS A C 1
ATOM 744 O O . CYS A 1 96 ? -4.857 20.470 20.022 1.00 87.81 96 CYS A O 1
ATOM 746 N N . PHE A 1 97 ? -3.078 19.252 19.479 1.00 92.81 97 PHE A N 1
ATOM 747 C CA . PHE A 1 97 ? -2.161 19.980 20.363 1.00 92.81 97 PHE A CA 1
ATOM 748 C C . PHE A 1 97 ? -0.991 20.637 19.619 1.00 92.81 97 PHE A C 1
ATOM 750 O O . PHE A 1 97 ? -0.582 20.194 18.548 1.00 92.81 97 PHE A O 1
ATOM 757 N N . VAL A 1 98 ? -0.433 21.697 20.200 1.00 87.75 98 VAL A N 1
ATOM 758 C CA . VAL A 1 98 ? 0.812 22.351 19.773 1.00 87.75 98 VAL A CA 1
ATOM 759 C C . VAL A 1 98 ? 1.889 22.091 20.827 1.00 87.75 98 VAL A C 1
ATOM 761 O O . VAL A 1 98 ? 1.632 22.226 22.023 1.00 87.75 98 VAL A O 1
ATOM 764 N N . GLY A 1 99 ? 3.087 21.715 20.379 1.00 86.25 99 GLY A N 1
ATOM 765 C CA . GLY A 1 99 ? 4.201 21.277 21.228 1.00 86.25 99 GLY A CA 1
ATOM 766 C C . GLY A 1 99 ? 4.467 19.774 21.109 1.00 86.25 99 GLY A C 1
ATOM 767 O O . GLY A 1 99 ? 3.902 19.110 20.246 1.00 86.25 99 GLY A O 1
ATOM 768 N N . LEU A 1 100 ? 5.340 19.231 21.959 1.00 82.75 100 LEU A N 1
ATOM 769 C CA . LEU A 1 100 ? 5.594 17.785 22.015 1.00 82.75 100 LEU A CA 1
ATOM 770 C C . LEU A 1 100 ? 4.534 17.084 22.873 1.00 82.75 100 LEU A C 1
ATOM 772 O O . LEU A 1 100 ? 4.183 17.585 23.942 1.00 82.75 100 LEU A O 1
ATOM 776 N N . ALA A 1 101 ? 4.074 15.898 22.464 1.00 82.44 101 ALA A N 1
ATOM 777 C CA . ALA A 1 101 ? 3.082 15.115 23.206 1.00 82.44 101 ALA A CA 1
ATOM 778 C C . ALA A 1 101 ? 3.473 14.900 24.675 1.00 82.44 101 ALA A C 1
ATOM 780 O O . ALA A 1 101 ? 2.619 14.974 25.549 1.00 82.44 101 ALA A O 1
ATOM 781 N N . GLN A 1 102 ? 4.761 14.698 24.967 1.00 88.31 102 GLN A N 1
ATOM 782 C CA . GLN A 1 102 ? 5.284 14.536 26.327 1.00 88.31 102 GLN A CA 1
ATOM 783 C C . GLN A 1 102 ? 5.125 15.818 27.153 1.00 88.31 102 GLN A C 1
ATOM 785 O O . GLN A 1 102 ? 4.787 15.771 28.335 1.00 88.31 102 GLN A O 1
ATOM 790 N N . GLN A 1 103 ? 5.346 16.980 26.532 1.00 92.25 103 GLN A N 1
ATOM 791 C CA . GLN A 1 103 ? 5.151 18.274 27.181 1.00 92.25 103 GLN A CA 1
ATOM 792 C C . GLN A 1 103 ? 3.666 18.552 27.407 1.00 92.25 103 GLN A C 1
ATOM 794 O O . GLN A 1 103 ? 3.302 19.034 28.473 1.00 92.25 103 GLN A O 1
ATOM 799 N N . VAL A 1 104 ? 2.808 18.215 26.442 1.00 93.12 104 VAL A N 1
ATOM 800 C CA . VAL A 1 104 ? 1.349 18.331 26.581 1.00 93.12 104 VAL A CA 1
ATOM 801 C C . VAL A 1 104 ? 0.845 17.391 27.670 1.00 93.12 104 VAL A C 1
ATOM 803 O O . VAL A 1 104 ? 0.124 17.830 28.557 1.00 93.12 104 VAL A O 1
ATOM 806 N N . GLN A 1 105 ? 1.297 16.136 27.679 1.00 91.69 105 GLN A N 1
ATOM 807 C CA . GLN A 1 105 ? 1.007 15.173 28.736 1.00 91.69 105 GLN A CA 1
ATOM 808 C C . GLN A 1 105 ? 1.374 15.744 30.109 1.00 91.69 105 GLN A C 1
ATOM 810 O O . GLN A 1 105 ? 0.541 15.767 31.006 1.00 91.69 105 GLN A O 1
ATOM 815 N N . LYS A 1 106 ? 2.590 16.282 30.251 1.00 90.94 106 LYS A N 1
ATOM 816 C CA . LYS A 1 106 ? 3.060 16.877 31.506 1.00 90.94 106 LYS A CA 1
ATOM 817 C C . LYS A 1 106 ? 2.339 18.184 31.879 1.00 90.94 106 LYS A C 1
ATOM 819 O O . LYS A 1 106 ? 2.199 18.507 33.049 1.00 90.94 106 LYS A O 1
ATOM 824 N N . LYS A 1 107 ? 1.903 18.997 30.919 1.00 91.25 107 LYS A N 1
ATOM 825 C CA . LYS A 1 107 ? 1.268 20.290 31.229 1.00 91.25 107 LYS A CA 1
ATOM 826 C C . LYS A 1 107 ? -0.241 20.201 31.437 1.00 91.25 107 LYS A C 1
ATOM 828 O O . LYS A 1 107 ? -0.776 21.015 32.174 1.00 91.25 107 LYS A O 1
ATOM 833 N N . PHE A 1 108 ? -0.909 19.236 30.813 1.00 91.50 108 PHE A N 1
ATOM 834 C CA . PHE A 1 108 ? -2.368 19.099 30.858 1.00 91.50 108 PHE A CA 1
ATOM 835 C C . PHE A 1 108 ? -2.838 17.876 31.653 1.00 91.50 108 PHE A C 1
ATOM 837 O O . PHE A 1 108 ? -3.985 17.830 32.077 1.00 91.50 108 PHE A O 1
ATOM 844 N N . PHE A 1 109 ? -1.985 16.874 31.862 1.00 89.56 109 PHE A N 1
ATOM 845 C CA . PHE A 1 109 ? -2.398 15.595 32.451 1.00 89.56 109 PHE A CA 1
ATOM 846 C C . PHE A 1 109 ? -1.409 15.072 33.499 1.00 89.56 109 PHE A C 1
ATOM 848 O O . PHE A 1 109 ? -1.411 13.878 33.802 1.00 89.56 109 PHE A O 1
ATOM 855 N N . ASP A 1 110 ? -0.559 15.949 34.044 1.00 85.19 110 ASP A N 1
ATOM 856 C CA . ASP A 1 110 ? 0.365 15.606 35.124 1.00 85.19 110 ASP A CA 1
ATOM 857 C C . ASP A 1 110 ? -0.378 15.458 36.444 1.00 85.19 110 ASP A C 1
ATOM 859 O O . ASP A 1 110 ? -0.924 16.406 37.003 1.00 85.19 110 ASP A O 1
ATOM 863 N N . GLN A 1 111 ? -0.359 14.227 36.929 1.00 75.56 111 GLN A N 1
ATOM 864 C CA . GLN A 1 111 ? -1.078 13.782 38.113 1.00 75.56 111 GLN A CA 1
ATOM 865 C C . GLN A 1 111 ? -0.350 14.135 39.406 1.00 75.56 111 GLN A C 1
ATOM 867 O O . GLN A 1 111 ? -0.948 14.099 40.476 1.00 75.56 111 GLN A O 1
ATOM 872 N N . SER A 1 112 ? 0.934 14.496 39.314 1.00 78.00 112 SER A N 1
ATOM 873 C CA . SER A 1 112 ? 1.694 14.997 40.458 1.00 78.00 112 SER A CA 1
ATOM 874 C C . SER A 1 112 ? 1.337 16.444 40.807 1.00 78.00 112 SER A C 1
ATOM 876 O O . SER A 1 112 ? 1.622 16.887 41.918 1.00 78.00 112 SER A O 1
ATOM 878 N N . ASN A 1 113 ? 0.676 17.171 39.896 1.00 79.31 113 ASN A N 1
ATOM 879 C CA . ASN A 1 113 ? 0.215 18.532 40.126 1.00 79.31 113 ASN A CA 1
ATOM 880 C C . ASN A 1 113 ? -1.321 18.568 40.274 1.00 79.31 113 ASN A C 1
ATOM 882 O O . ASN A 1 113 ? -2.027 18.461 39.269 1.00 79.31 113 ASN A O 1
ATOM 886 N N . PRO A 1 114 ? -1.865 18.799 41.486 1.00 73.12 114 PRO A N 1
ATOM 887 C CA . PRO A 1 114 ? -3.309 18.879 41.725 1.00 73.12 114 PRO A CA 1
ATOM 888 C C . PRO A 1 114 ? -4.031 19.920 40.860 1.00 73.12 114 PRO A C 1
ATOM 890 O O . PRO A 1 114 ? -5.196 19.735 40.517 1.00 73.12 114 PRO A O 1
ATOM 893 N N . GLN A 1 115 ? -3.344 20.999 40.468 1.00 69.81 115 GLN A N 1
ATOM 894 C CA . GLN A 1 115 ? -3.916 22.028 39.599 1.00 69.81 115 GLN A CA 1
ATOM 895 C C . GLN A 1 115 ? -4.074 21.535 38.159 1.00 69.81 115 GLN A C 1
ATOM 897 O O . GLN A 1 115 ? -4.970 21.984 37.459 1.00 69.81 115 GLN A O 1
ATOM 902 N N . HIS A 1 116 ? -3.265 20.576 37.705 1.00 68.56 116 HIS A N 1
ATOM 903 C CA . HIS A 1 116 ? -3.357 19.996 36.358 1.00 68.56 116 HIS A CA 1
ATOM 904 C C . HIS A 1 116 ? -4.073 18.641 36.337 1.00 68.56 116 HIS A C 1
ATOM 906 O O . HIS A 1 116 ? -4.451 18.171 35.263 1.00 68.56 116 HIS A O 1
ATOM 912 N N . ALA A 1 117 ? -4.293 18.041 37.508 1.00 70.38 117 ALA A N 1
ATOM 913 C CA . ALA A 1 117 ? -5.013 16.792 37.665 1.00 70.38 117 ALA A CA 1
ATOM 914 C C . ALA A 1 117 ? -6.460 16.954 37.189 1.00 70.38 117 ALA A C 1
ATOM 916 O O . ALA A 1 117 ? -7.298 17.589 37.826 1.00 70.38 117 ALA A O 1
ATOM 917 N N . VAL A 1 118 ? -6.752 16.366 36.038 1.00 73.31 118 VAL A N 1
ATOM 918 C CA . VAL A 1 118 ? -8.124 16.214 35.569 1.00 73.31 118 VAL A CA 1
ATOM 919 C C . VAL A 1 118 ? -8.665 14.979 36.246 1.00 73.31 118 VAL A C 1
ATOM 921 O O . VAL A 1 118 ? -8.013 13.940 36.225 1.00 73.31 118 VAL A O 1
ATOM 924 N N . ARG A 1 119 ? -9.847 15.086 36.836 1.00 76.25 119 ARG A N 1
ATOM 925 C CA . ARG A 1 119 ? -10.622 13.903 37.175 1.00 76.25 119 ARG A CA 1
ATOM 926 C C . ARG A 1 119 ? -11.539 13.614 36.011 1.00 76.25 119 ARG A C 1
ATOM 928 O O . ARG A 1 119 ? -12.151 14.530 35.469 1.00 76.25 119 ARG A O 1
ATOM 935 N N . ASP A 1 120 ? -11.626 12.365 35.608 1.00 68.75 120 ASP A N 1
ATOM 936 C CA . ASP A 1 120 ? -12.680 11.948 34.705 1.00 68.75 120 ASP A CA 1
ATOM 937 C C . ASP A 1 120 ? -14.049 12.000 35.403 1.00 68.75 120 ASP A C 1
ATOM 939 O O . ASP A 1 120 ? -14.183 12.458 36.542 1.00 68.75 120 ASP A O 1
ATOM 943 N N . LEU A 1 121 ? -15.092 11.567 34.707 1.00 70.19 121 LEU A N 1
ATOM 944 C CA . LEU A 1 121 ? -16.477 11.707 35.152 1.00 70.19 121 LEU A CA 1
ATOM 945 C C . LEU A 1 121 ? -16.877 10.682 36.231 1.00 70.19 121 LEU A C 1
ATOM 947 O O . LEU A 1 121 ? -18.054 10.593 36.579 1.00 70.19 121 LEU A O 1
ATOM 951 N N . VAL A 1 122 ? -15.924 9.915 36.770 1.00 72.50 122 VAL A N 1
ATOM 952 C CA . VAL A 1 122 ? -16.098 9.078 37.975 1.00 72.50 122 VAL A CA 1
ATOM 953 C C . VAL A 1 122 ? -15.161 9.489 39.114 1.00 72.50 122 VAL A C 1
ATOM 955 O O . VAL A 1 122 ? -15.234 8.916 40.199 1.00 72.50 122 VAL A O 1
ATOM 958 N N . GLY A 1 123 ? -14.312 10.501 38.908 1.00 71.94 123 GLY A N 1
ATOM 959 C CA . GLY A 1 123 ? -13.341 10.961 39.902 1.00 71.94 123 GLY A CA 1
ATOM 960 C C . GLY A 1 123 ? -11.949 10.334 39.764 1.00 71.94 123 GLY A C 1
ATOM 961 O O . GLY A 1 123 ? -11.047 10.712 40.526 1.00 71.94 123 GLY A O 1
ATOM 962 N N . ASN A 1 124 ? -11.769 9.422 38.801 1.00 78.94 124 ASN A N 1
ATOM 963 C CA . ASN A 1 124 ? -10.507 8.758 38.503 1.00 78.94 124 ASN A CA 1
ATOM 964 C C . ASN A 1 124 ? -9.599 9.671 37.682 1.00 78.94 124 ASN A C 1
ATOM 966 O O . ASN A 1 124 ? -9.986 10.700 37.135 1.00 78.94 124 ASN A O 1
ATOM 970 N N . VAL A 1 125 ? -8.338 9.279 37.622 1.00 77.00 125 VAL A N 1
ATOM 971 C CA . VAL A 1 125 ? -7.305 9.968 36.868 1.00 77.00 125 VAL A CA 1
ATOM 972 C C . VAL A 1 125 ? -7.297 9.454 35.421 1.00 77.00 125 VAL A C 1
ATOM 974 O O . VAL A 1 125 ? -7.055 8.259 35.220 1.00 77.00 125 VAL A O 1
ATOM 977 N N . PRO A 1 126 ? -7.485 10.321 34.404 1.00 80.75 126 PRO A N 1
ATOM 978 C CA . PRO A 1 126 ? -7.324 9.939 33.014 1.00 80.75 126 PRO A CA 1
ATOM 979 C C . PRO A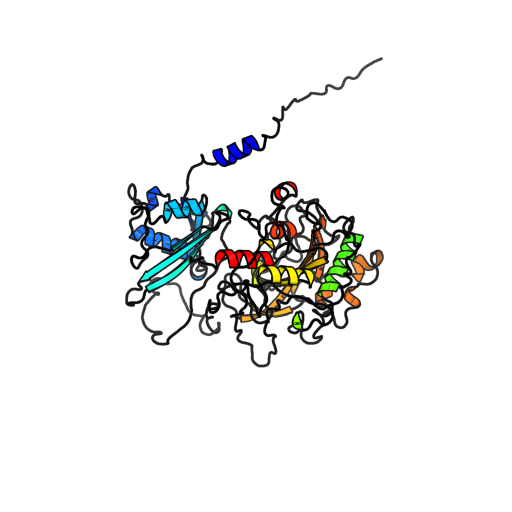 1 126 ? -5.920 9.396 32.762 1.00 80.75 126 PRO A C 1
ATOM 981 O O . PRO A 1 126 ? -4.913 10.043 33.065 1.00 80.75 126 PRO A O 1
ATOM 984 N N . GLN A 1 127 ? -5.840 8.211 32.165 1.00 81.69 127 GLN A N 1
ATOM 985 C CA . GLN A 1 127 ? -4.560 7.632 31.776 1.00 81.69 127 GLN A CA 1
ATOM 986 C C . GLN A 1 127 ? -4.127 8.262 30.460 1.00 81.69 127 GLN A C 1
ATOM 988 O O . GLN A 1 127 ? -4.915 8.377 29.521 1.00 81.69 127 GLN A O 1
ATOM 993 N N . THR A 1 128 ? -2.866 8.668 30.379 1.00 83.75 128 THR A N 1
ATOM 994 C CA . THR A 1 128 ? -2.327 9.306 29.181 1.00 83.75 128 THR A CA 1
ATOM 995 C C . THR A 1 128 ? -1.006 8.683 28.769 1.00 83.75 128 THR A C 1
ATOM 997 O O . THR A 1 128 ? -0.216 8.236 29.604 1.00 83.75 128 THR A O 1
ATOM 1000 N N . LYS A 1 129 ? -0.753 8.653 27.461 1.00 79.62 129 LYS A N 1
ATOM 1001 C CA . LYS A 1 129 ? 0.506 8.163 26.902 1.00 79.62 129 LYS A CA 1
ATOM 1002 C C . LYS A 1 129 ? 0.899 8.984 25.686 1.00 79.62 129 LYS A C 1
ATOM 1004 O O . LYS A 1 129 ? 0.257 8.903 24.639 1.00 79.62 129 LYS A O 1
ATOM 1009 N N . ALA A 1 130 ? 1.958 9.767 25.826 1.00 75.00 130 ALA A N 1
ATOM 1010 C CA . ALA A 1 130 ? 2.605 10.413 24.700 1.00 75.00 130 ALA A CA 1
ATOM 1011 C C . ALA A 1 130 ? 3.279 9.364 23.810 1.00 75.00 130 ALA A C 1
ATOM 1013 O O . ALA A 1 130 ? 3.987 8.478 24.300 1.00 75.00 130 ALA A O 1
ATOM 1014 N N . SER A 1 131 ? 3.075 9.480 22.501 1.00 63.09 131 SER A N 1
ATOM 1015 C CA . SER A 1 131 ? 3.889 8.769 21.528 1.00 63.09 131 SER A CA 1
ATOM 1016 C C . SER A 1 131 ? 5.324 9.275 21.594 1.00 63.09 131 SER A C 1
ATOM 1018 O O . SER A 1 131 ? 5.592 10.436 21.913 1.00 63.09 131 SER A O 1
ATOM 1020 N N . SER A 1 132 ? 6.262 8.389 21.292 1.00 57.34 132 SER A N 1
ATOM 1021 C CA . SER A 1 132 ? 7.682 8.698 21.377 1.00 57.34 132 SER A CA 1
ATOM 1022 C C . SER A 1 132 ? 8.084 9.772 20.343 1.00 57.34 132 SER A C 1
ATOM 1024 O O . SER A 1 132 ? 8.818 10.702 20.674 1.00 57.34 132 SER A O 1
ATOM 1026 N N . ASP A 1 133 ? 7.427 9.771 19.173 1.00 56.66 133 ASP A N 1
ATOM 1027 C CA . ASP A 1 133 ? 7.544 10.801 18.131 1.00 56.66 133 ASP A CA 1
ATOM 1028 C C . ASP A 1 133 ? 7.048 12.203 18.535 1.00 56.66 133 ASP A C 1
ATOM 1030 O O . ASP A 1 133 ? 7.259 13.163 17.794 1.00 56.66 133 ASP A O 1
ATOM 1034 N N . GLY A 1 134 ? 6.382 12.336 19.686 1.00 70.75 134 GLY A N 1
ATOM 1035 C CA . GLY A 1 134 ? 5.843 13.601 20.174 1.00 70.75 134 GLY A CA 1
ATOM 1036 C C . GLY A 1 134 ? 4.624 14.115 19.399 1.00 70.75 134 GLY A C 1
ATOM 1037 O O . GLY A 1 134 ? 4.176 15.230 19.671 1.00 70.75 134 GLY A O 1
ATOM 1038 N N . MET A 1 135 ? 4.072 13.336 18.462 1.00 71.75 135 MET A N 1
ATOM 1039 C CA . MET A 1 135 ? 3.014 13.767 17.539 1.00 71.75 135 MET A CA 1
ATOM 1040 C C . MET A 1 135 ? 1.612 13.276 17.910 1.00 71.75 135 MET A C 1
ATOM 1042 O O . MET A 1 135 ? 0.638 13.741 17.320 1.00 71.75 135 MET A O 1
ATOM 1046 N N . LEU A 1 136 ? 1.474 12.365 18.873 1.00 72.00 136 LEU A N 1
ATOM 1047 C CA . LEU A 1 136 ? 0.195 11.823 19.326 1.00 72.00 136 LEU A CA 1
ATOM 1048 C C . LEU A 1 136 ? 0.161 11.705 20.853 1.00 72.00 136 LEU A C 1
ATOM 1050 O O . LEU A 1 136 ? 1.135 11.322 21.496 1.00 72.00 136 LEU A O 1
ATOM 1054 N N . LEU A 1 137 ? -1.002 11.967 21.436 1.00 82.00 137 LEU A N 1
ATOM 1055 C CA . LEU A 1 137 ? -1.284 11.701 22.840 1.00 82.00 137 LEU A CA 1
ATOM 1056 C C . LEU A 1 137 ? -2.477 10.748 22.917 1.00 82.00 137 LEU A C 1
ATOM 1058 O O . LEU A 1 137 ? -3.568 11.088 22.470 1.00 82.00 137 LEU A O 1
ATOM 1062 N N . GLY A 1 138 ? -2.272 9.543 23.444 1.00 77.75 138 GLY A N 1
ATOM 1063 C CA . GLY A 1 138 ? -3.365 8.634 23.786 1.00 77.75 138 GLY A CA 1
ATOM 1064 C C . GLY A 1 138 ? -3.979 9.029 25.125 1.00 77.75 138 GLY A C 1
ATOM 1065 O O . GLY A 1 138 ? -3.235 9.339 26.057 1.00 77.75 138 GLY A O 1
ATOM 1066 N N . LEU A 1 139 ? -5.310 9.015 25.219 1.00 84.06 139 LEU A N 1
ATOM 1067 C CA . LEU A 1 139 ? -6.055 9.301 26.444 1.00 84.06 139 LEU A CA 1
ATOM 1068 C C . LEU A 1 139 ? -7.084 8.205 26.724 1.00 84.06 139 LEU A C 1
ATOM 1070 O O . LEU A 1 139 ? -7.772 7.755 25.806 1.00 84.06 139 LEU A O 1
ATOM 1074 N N . LYS A 1 140 ? -7.213 7.840 28.002 1.00 80.56 140 LYS A N 1
ATOM 1075 C CA . LYS A 1 140 ? -8.291 7.030 28.571 1.00 80.56 140 LYS A CA 1
ATOM 1076 C C . LYS A 1 140 ? -8.947 7.801 29.713 1.00 80.56 140 LYS A C 1
ATOM 1078 O O . LYS A 1 140 ? -8.226 8.301 30.569 1.00 80.56 140 LYS A O 1
ATOM 1083 N N . PHE A 1 141 ? -10.272 7.853 29.770 1.00 77.38 141 PHE A N 1
ATOM 1084 C CA . PHE A 1 141 ? -11.009 8.432 30.899 1.00 77.38 141 PHE A CA 1
ATOM 1085 C C . PHE A 1 141 ? -12.296 7.649 31.169 1.00 77.38 141 PHE A C 1
ATOM 1087 O O . PHE A 1 141 ? -12.883 7.101 30.237 1.00 77.38 141 PHE A O 1
ATOM 1094 N N . ASP A 1 142 ? -12.734 7.592 32.423 1.00 76.38 142 ASP A N 1
ATOM 1095 C CA . ASP A 1 142 ? -13.914 6.845 32.849 1.00 76.38 142 ASP A CA 1
ATOM 1096 C C . ASP A 1 142 ? -15.129 7.770 33.077 1.00 76.38 142 ASP A C 1
ATOM 1098 O O . ASP A 1 142 ? -15.003 8.943 33.438 1.00 76.38 142 ASP A O 1
ATOM 1102 N N . VAL A 1 143 ? -16.339 7.264 32.826 1.00 73.00 143 VAL A N 1
ATOM 1103 C CA . VAL A 1 143 ? -17.590 8.029 32.960 1.00 73.00 143 VAL A CA 1
ATOM 1104 C C . VAL A 1 143 ? -18.655 7.235 33.692 1.00 73.00 143 VAL A C 1
ATOM 1106 O O . VAL A 1 143 ? -18.910 6.081 33.341 1.00 73.00 143 VAL A O 1
ATOM 1109 N N . ARG A 1 144 ? -19.308 7.876 34.674 1.00 69.06 144 ARG A N 1
ATOM 1110 C CA . ARG A 1 144 ? -20.509 7.354 35.328 1.00 69.06 144 ARG A CA 1
ATOM 1111 C C . ARG A 1 144 ? -21.713 7.785 34.514 1.00 69.06 144 ARG A C 1
ATOM 1113 O O . ARG A 1 144 ? -21.934 8.977 34.310 1.00 69.06 144 ARG A O 1
ATOM 1120 N N . ILE A 1 145 ? -22.481 6.823 34.028 1.00 60.44 145 ILE A N 1
ATOM 1121 C CA . ILE A 1 145 ? -23.714 7.119 33.305 1.00 60.44 145 ILE A CA 1
ATOM 1122 C C . ILE A 1 145 ? -24.825 7.263 34.341 1.00 60.44 145 ILE A C 1
ATOM 1124 O O . ILE A 1 145 ? -25.043 6.362 35.147 1.00 60.44 145 ILE A O 1
ATOM 1128 N N . ASN A 1 146 ? -25.512 8.406 34.349 1.00 50.62 146 ASN A N 1
ATOM 1129 C CA . ASN A 1 146 ? -26.618 8.649 35.275 1.00 50.62 146 ASN A CA 1
ATOM 1130 C C . ASN A 1 146 ? -27.669 7.535 35.159 1.00 50.62 146 ASN A C 1
ATOM 1132 O O . ASN A 1 146 ? -28.190 7.286 34.076 1.00 50.62 146 ASN A O 1
ATOM 1136 N N . GLY A 1 147 ? -27.975 6.881 36.282 1.00 53.78 147 GLY A N 1
ATOM 1137 C CA . GLY A 1 147 ? -28.911 5.752 36.340 1.00 53.78 147 GLY A CA 1
ATOM 1138 C C . GLY A 1 147 ? -28.265 4.367 36.215 1.00 53.78 147 GLY A C 1
ATOM 1139 O O . GLY A 1 147 ? -28.937 3.373 36.473 1.00 53.78 147 GLY A O 1
ATOM 1140 N N . GLU A 1 148 ? -26.966 4.276 35.910 1.00 53.72 148 GLU A N 1
ATOM 1141 C CA . GLU A 1 148 ? -26.193 3.032 35.961 1.00 53.72 148 GLU A CA 1
ATOM 1142 C C . GLU A 1 148 ? -25.124 3.129 37.067 1.00 53.72 148 GLU A C 1
ATOM 1144 O O . GLU A 1 148 ? -24.283 4.025 37.061 1.00 53.72 148 GLU A O 1
ATOM 1149 N N . ASN A 1 149 ? -25.062 2.155 37.984 1.00 65.38 149 ASN A N 1
ATOM 1150 C CA . ASN A 1 149 ? -23.926 1.995 38.917 1.00 65.38 149 ASN A CA 1
ATOM 1151 C C . ASN A 1 149 ? -22.649 1.483 38.207 1.00 65.38 149 ASN A C 1
ATOM 1153 O O . ASN A 1 149 ? -21.822 0.806 38.815 1.00 65.38 149 ASN A O 1
ATOM 1157 N N . LYS A 1 150 ? -22.504 1.732 36.899 1.00 55.66 150 LYS A N 1
ATOM 1158 C CA . LYS A 1 150 ? -21.427 1.204 36.058 1.00 55.66 150 LYS A CA 1
ATOM 1159 C C . LYS A 1 150 ? -20.592 2.340 35.480 1.00 55.66 150 LYS A C 1
ATOM 1161 O O . LYS A 1 150 ? -21.117 3.331 34.976 1.00 55.66 150 LYS A O 1
ATOM 1166 N N . GLU A 1 151 ? -19.280 2.156 35.538 1.00 74.19 151 GLU A N 1
ATOM 1167 C CA . GLU A 1 151 ? -18.287 3.057 34.955 1.00 74.19 151 GLU A CA 1
ATOM 1168 C C . GLU A 1 151 ? -17.908 2.556 33.558 1.00 74.19 151 GLU A C 1
ATOM 1170 O O . GLU A 1 151 ? -17.751 1.350 33.347 1.00 74.19 151 GLU A O 1
ATOM 1175 N N . ARG A 1 152 ? -17.777 3.467 32.586 1.00 65.56 152 ARG A N 1
ATOM 1176 C CA . ARG A 1 152 ? -17.300 3.138 31.233 1.00 65.56 152 ARG A CA 1
ATOM 1177 C C . ARG A 1 152 ? -16.018 3.881 30.914 1.00 65.56 152 ARG A C 1
ATOM 1179 O O . ARG A 1 152 ? -15.991 5.103 31.012 1.00 65.56 152 ARG A O 1
ATOM 1186 N N . SER A 1 153 ? -15.007 3.149 30.456 1.00 68.06 153 SER A N 1
ATOM 1187 C CA . SER A 1 153 ? -13.764 3.720 29.941 1.00 68.06 153 SER A CA 1
ATOM 1188 C C . SER A 1 153 ? -13.903 4.130 28.476 1.00 68.06 153 SER A C 1
ATOM 1190 O O . SER A 1 153 ? -14.281 3.322 27.629 1.00 68.06 153 SER A O 1
ATOM 1192 N N . TYR A 1 154 ? -13.517 5.361 28.167 1.00 65.94 154 TYR A N 1
ATOM 1193 C CA . TYR A 1 154 ? -13.424 5.909 26.818 1.00 65.94 154 TYR A CA 1
ATOM 1194 C C . TYR A 1 154 ? -11.967 6.114 26.443 1.00 65.94 154 TYR A C 1
ATOM 1196 O O . TYR A 1 154 ? -11.170 6.548 27.271 1.00 65.94 154 TYR A O 1
ATOM 1204 N N . PHE A 1 155 ? -11.633 5.841 25.182 1.00 73.31 155 PHE A N 1
ATOM 1205 C CA . PHE A 1 155 ? -10.280 5.962 24.651 1.00 73.31 155 PHE A CA 1
ATOM 1206 C C . PHE A 1 155 ? -10.291 6.802 23.379 1.00 73.31 155 PHE A C 1
ATOM 1208 O O . PHE A 1 155 ? -11.128 6.587 22.504 1.00 73.31 155 PHE A O 1
ATOM 1215 N N . PHE A 1 156 ? -9.351 7.733 23.247 1.00 71.50 156 PHE A N 1
ATOM 1216 C CA . PHE A 1 156 ? -9.140 8.463 21.997 1.00 71.50 156 PHE A CA 1
ATOM 1217 C C . PHE A 1 156 ? -7.688 8.917 21.852 1.00 71.50 156 PHE A C 1
ATOM 1219 O O . PHE A 1 156 ? -6.886 8.839 22.786 1.00 71.50 156 PHE A O 1
ATOM 1226 N N . ARG A 1 157 ? -7.335 9.376 20.649 1.00 77.50 157 ARG A N 1
ATOM 1227 C CA . ARG A 1 157 ? -6.017 9.939 20.348 1.00 77.50 157 ARG A CA 1
ATOM 1228 C C . ARG A 1 157 ? -6.180 11.417 20.023 1.00 77.50 157 ARG A C 1
ATOM 1230 O O . ARG A 1 157 ? -6.973 11.768 19.157 1.00 77.50 157 ARG A O 1
ATOM 1237 N N . LEU A 1 158 ? -5.412 12.261 20.696 1.00 82.94 158 LEU A N 1
ATOM 1238 C CA . LEU A 1 158 ? -5.293 13.680 20.392 1.00 82.94 158 LEU A CA 1
ATOM 1239 C C . LEU A 1 158 ? -4.037 13.873 19.527 1.00 82.94 158 LEU A C 1
ATOM 1241 O O . LEU A 1 158 ? -2.943 13.573 20.007 1.00 82.94 158 LEU A O 1
ATOM 1245 N N . PRO A 1 159 ? -4.149 14.301 18.260 1.00 80.31 159 PRO A N 1
ATOM 1246 C CA . PRO A 1 159 ? -2.991 14.513 17.401 1.00 80.31 159 PRO A CA 1
ATOM 1247 C C . PRO A 1 159 ? -2.324 15.867 17.625 1.00 80.31 159 PRO A C 1
ATOM 1249 O O . PRO A 1 159 ? -2.949 16.825 18.069 1.00 80.31 159 PRO A O 1
ATOM 1252 N N . ASN A 1 160 ? -1.056 15.982 17.247 1.00 85.44 160 ASN A N 1
ATOM 1253 C CA . ASN A 1 160 ? -0.414 17.276 17.065 1.00 85.44 160 ASN A CA 1
ATOM 1254 C C . ASN A 1 160 ? -1.064 18.007 15.877 1.00 85.44 160 ASN A C 1
ATOM 1256 O O . ASN A 1 160 ? -1.339 17.398 14.845 1.00 85.44 160 ASN A O 1
ATOM 1260 N N . CYS A 1 161 ? -1.273 19.318 15.979 1.00 77.12 161 CYS A N 1
ATOM 1261 C CA . CYS A 1 161 ? -1.920 20.111 14.932 1.00 77.12 161 CYS A CA 1
ATOM 1262 C C . CYS A 1 161 ? -1.151 20.127 13.597 1.00 77.12 161 CYS A C 1
ATOM 1264 O O . CYS A 1 161 ? -1.742 20.406 12.558 1.00 77.12 161 CYS A O 1
ATOM 1266 N N . LEU A 1 162 ? 0.147 19.808 13.597 1.00 68.62 162 LEU A N 1
ATOM 1267 C CA . LEU A 1 162 ? 0.950 19.637 12.381 1.00 68.62 162 LEU A CA 1
ATOM 1268 C C . LEU A 1 162 ? 0.729 18.275 11.702 1.00 68.62 162 LEU A C 1
ATOM 1270 O O . LEU A 1 162 ? 1.043 18.131 10.522 1.00 68.62 162 LEU A O 1
ATOM 1274 N N . ALA A 1 163 ? 0.194 17.279 12.416 1.00 53.44 163 ALA A N 1
ATOM 1275 C CA . ALA A 1 163 ? -0.109 15.961 11.857 1.00 53.44 163 ALA A CA 1
ATOM 1276 C C . ALA A 1 163 ? -1.403 15.948 11.018 1.00 53.44 163 ALA A C 1
ATOM 1278 O O . ALA A 1 163 ? -1.612 15.015 10.241 1.00 53.44 163 ALA A O 1
ATOM 1279 N N . GLY A 1 164 ? -2.257 16.973 11.161 1.00 51.50 164 GLY A N 1
ATOM 1280 C CA . GLY A 1 164 ? -3.640 16.960 10.673 1.00 51.50 164 GLY A CA 1
ATOM 1281 C C . GLY A 1 164 ? -4.502 15.916 11.397 1.00 51.50 164 GLY A C 1
ATOM 1282 O O . GLY A 1 164 ? -4.004 15.160 12.236 1.00 51.50 164 GLY A O 1
ATOM 1283 N N . LYS A 1 165 ? -5.804 15.855 11.078 1.00 44.28 165 LYS A N 1
ATOM 1284 C CA . LYS A 1 165 ? -6.707 14.829 11.625 1.00 44.28 165 LYS A CA 1
ATOM 1285 C C . LYS A 1 165 ? -6.102 13.434 11.476 1.00 44.28 165 LYS A C 1
ATOM 1287 O O . LYS A 1 165 ? -5.896 12.947 10.363 1.00 44.28 165 LYS A O 1
ATOM 1292 N N . SER A 1 166 ? -5.864 12.784 12.609 1.00 36.50 166 SER A N 1
ATOM 1293 C CA . SER A 1 166 ? -5.483 11.379 12.643 1.00 36.50 166 SER A CA 1
ATOM 1294 C C . SER A 1 166 ? -6.671 10.530 12.163 1.00 36.50 166 SER A C 1
ATOM 1296 O O . SER A 1 166 ? -7.772 10.702 12.685 1.00 36.50 166 SER A O 1
ATOM 1298 N N . PRO A 1 167 ? -6.512 9.627 11.182 1.00 31.84 167 PRO A N 1
ATOM 1299 C CA . PRO A 1 167 ? -7.587 8.731 10.765 1.00 31.84 167 PRO A CA 1
ATOM 1300 C C . PRO A 1 167 ? -7.707 7.568 11.760 1.00 31.84 167 PRO A C 1
ATOM 1302 O O . PRO A 1 167 ? -7.091 6.531 11.549 1.00 31.84 167 PRO A O 1
ATOM 1305 N N . ILE A 1 168 ? -8.399 7.753 12.892 1.00 37.00 168 ILE A N 1
ATOM 1306 C CA . ILE A 1 168 ? -8.546 6.742 13.963 1.00 37.00 168 ILE A CA 1
ATOM 1307 C C . ILE A 1 168 ? -9.841 7.049 14.744 1.00 37.00 168 ILE A C 1
ATOM 1309 O O . ILE A 1 168 ? -10.071 8.215 15.020 1.00 37.00 168 ILE A O 1
ATOM 1313 N N . ASP A 1 169 ? -10.699 6.165 15.253 1.00 34.16 169 ASP A N 1
ATOM 1314 C CA . ASP A 1 169 ? -11.168 4.808 14.958 1.00 34.16 169 ASP A CA 1
ATOM 1315 C C . ASP A 1 169 ? -12.285 4.577 16.017 1.00 34.16 169 ASP A C 1
ATOM 1317 O O . ASP A 1 169 ? -12.009 4.622 17.217 1.00 34.16 169 ASP A O 1
ATOM 1321 N N . ASP A 1 170 ? -13.544 4.344 15.615 1.00 29.36 170 ASP A N 1
ATOM 1322 C CA . ASP A 1 170 ? -14.710 4.114 16.506 1.00 29.36 170 ASP A CA 1
ATOM 1323 C C . ASP A 1 170 ? -14.806 2.723 17.164 1.00 29.36 170 ASP A C 1
ATOM 1325 O O . ASP A 1 170 ? -15.548 1.836 16.739 1.00 29.36 170 ASP A O 1
ATOM 1329 N N . SER A 1 171 ? -14.039 2.524 18.229 1.00 28.88 171 SER A N 1
ATOM 1330 C CA . SER A 1 171 ? -13.921 1.253 18.950 1.00 28.88 171 SER A CA 1
ATOM 1331 C C . SER A 1 171 ? -14.845 1.217 20.151 1.00 28.88 171 SER A C 1
ATOM 1333 O O . SER A 1 171 ? -14.369 1.113 21.278 1.00 28.88 171 SER A O 1
ATOM 1335 N N . GLY A 1 172 ? -16.154 1.320 19.910 1.00 29.47 172 GLY A N 1
ATOM 1336 C CA . GLY A 1 172 ? -17.209 1.051 20.894 1.00 29.47 172 GLY A CA 1
ATOM 1337 C C . GLY A 1 172 ? -17.911 -0.284 20.621 1.00 29.47 172 GLY A C 1
ATOM 1338 O O . GLY A 1 172 ? -18.362 -0.504 19.503 1.00 29.47 172 GLY A O 1
ATOM 1339 N N . ASP A 1 173 ? -17.979 -1.119 21.662 1.00 30.11 173 ASP A N 1
ATOM 1340 C CA . ASP A 1 173 ? -18.637 -2.427 21.812 1.00 30.11 173 ASP A CA 1
ATOM 1341 C C . ASP A 1 173 ? -17.762 -3.703 21.713 1.00 30.11 173 ASP A C 1
ATOM 1343 O O . ASP A 1 173 ? -17.675 -4.389 20.695 1.00 30.11 173 ASP A O 1
ATOM 1347 N N . TYR A 1 174 ? -17.179 -4.072 22.865 1.00 26.59 174 TYR A N 1
ATOM 1348 C CA . TYR A 1 174 ? -17.316 -5.441 23.379 1.00 26.59 174 TYR A CA 1
ATOM 1349 C C . TYR A 1 174 ? -18.775 -5.607 23.854 1.00 26.59 174 TYR A C 1
ATOM 1351 O O . TYR A 1 174 ? -19.236 -4.826 24.686 1.00 26.59 174 TYR A O 1
ATOM 1359 N N . GLN A 1 175 ? -19.493 -6.592 23.318 1.00 30.58 175 GLN A N 1
ATOM 1360 C CA . GLN A 1 175 ? -20.920 -6.866 23.544 1.00 30.58 175 GLN A CA 1
ATOM 1361 C C . GLN A 1 175 ? -21.143 -8.039 24.519 1.00 30.58 175 GLN A C 1
ATOM 1363 O O . GLN A 1 175 ? -20.216 -8.806 24.747 1.00 30.58 175 GLN A O 1
ATOM 1368 N N . VAL A 1 176 ? -22.308 -8.339 25.111 1.00 41.53 176 VAL A N 1
ATOM 1369 C CA . VAL A 1 176 ? -23.605 -7.684 25.384 1.00 41.53 176 VAL A CA 1
ATOM 1370 C C . VAL A 1 176 ? -24.367 -8.656 26.300 1.00 41.53 176 VAL A C 1
ATOM 1372 O O . VAL A 1 176 ? -24.185 -9.867 26.209 1.00 41.53 176 VAL A O 1
ATOM 1375 N N . GLY A 1 177 ? -25.251 -8.146 27.158 1.00 24.02 177 GLY A N 1
ATOM 1376 C CA . GLY A 1 177 ? -26.277 -8.944 27.829 1.00 24.02 177 GLY A CA 1
ATOM 1377 C C . GLY A 1 177 ? -27.606 -8.209 27.757 1.00 24.02 177 GLY A C 1
ATOM 1378 O O . GLY A 1 177 ? -27.787 -7.176 28.391 1.00 24.02 177 GLY A O 1
ATOM 1379 N N . SER A 1 178 ? -28.487 -8.721 26.913 1.00 32.25 178 SER A N 1
ATOM 1380 C CA . SER A 1 178 ? -29.744 -8.161 26.435 1.00 32.25 178 SER A CA 1
ATOM 1381 C C . SER A 1 178 ? -30.792 -7.916 27.524 1.00 32.25 178 SER A C 1
ATOM 1383 O O . SER A 1 178 ? -31.567 -8.816 27.826 1.00 32.25 178 SER A O 1
ATOM 1385 N N . VAL A 1 179 ? -30.913 -6.693 28.036 1.00 28.22 179 VAL A N 1
ATOM 1386 C CA . VAL A 1 179 ? -32.219 -6.171 28.460 1.00 28.22 179 VAL A CA 1
ATOM 1387 C C . VAL A 1 179 ? -32.226 -4.653 28.270 1.00 28.22 179 VAL A C 1
ATOM 1389 O O . VAL A 1 179 ? -31.249 -3.981 28.576 1.00 28.22 179 VAL A O 1
ATOM 1392 N N . PHE A 1 180 ? -33.350 -4.143 27.779 1.00 30.72 180 PHE A N 1
ATOM 1393 C CA . PHE A 1 180 ? -33.709 -2.728 27.670 1.00 30.72 180 PHE A CA 1
ATOM 1394 C C . PHE A 1 180 ? -33.163 -1.966 26.467 1.00 30.72 180 PHE A C 1
ATOM 1396 O O . PHE A 1 180 ? -32.323 -1.075 26.522 1.00 30.72 180 PHE A O 1
ATOM 1403 N N . LYS A 1 181 ? -33.858 -2.265 25.371 1.00 31.72 181 LYS A N 1
ATOM 1404 C CA . LYS A 1 181 ? -34.195 -1.352 24.285 1.00 31.72 181 LYS A CA 1
ATOM 1405 C C . LYS A 1 181 ? -35.201 -0.260 24.701 1.00 31.72 181 LYS A C 1
ATOM 1407 O O . LYS A 1 181 ? -35.785 0.343 23.816 1.00 31.72 181 LYS A O 1
ATOM 1412 N N . ASP A 1 182 ? -35.407 0.015 25.991 1.00 32.50 182 ASP A N 1
ATOM 1413 C CA . ASP A 1 182 ? -36.434 0.958 26.435 1.00 32.50 182 ASP A CA 1
ATOM 1414 C C . ASP A 1 182 ? -35.943 1.894 27.548 1.00 32.50 182 ASP A C 1
ATOM 1416 O O . ASP A 1 182 ? -35.630 1.467 28.657 1.00 32.50 182 ASP A O 1
ATOM 1420 N N . LYS A 1 183 ? -35.990 3.191 27.202 1.00 34.09 183 LYS A N 1
ATOM 1421 C CA . LYS A 1 183 ? -36.021 4.398 28.048 1.00 34.09 183 LYS A CA 1
ATOM 1422 C C . LYS A 1 183 ? -34.703 4.897 28.663 1.00 34.09 183 LYS A C 1
ATOM 1424 O O . LYS A 1 183 ? -34.550 4.959 29.878 1.00 34.09 183 LYS A O 1
ATOM 1429 N N . PHE A 1 184 ? -33.854 5.464 27.801 1.00 28.45 184 PHE A N 1
ATOM 1430 C CA . PHE A 1 184 ? -33.237 6.769 28.074 1.00 28.45 184 PHE A CA 1
ATOM 1431 C C . PHE A 1 184 ? -33.189 7.598 26.782 1.00 28.45 184 PHE A C 1
ATOM 1433 O O . PHE A 1 184 ? -32.753 7.118 25.738 1.00 28.45 184 PHE A O 1
ATOM 1440 N N . ASP A 1 185 ? -33.731 8.810 26.861 1.00 34.84 185 ASP A N 1
ATOM 1441 C CA . ASP A 1 185 ? -34.133 9.648 25.734 1.00 34.84 185 ASP A CA 1
ATOM 1442 C C . ASP A 1 185 ? -33.012 10.620 25.327 1.00 34.84 185 ASP A C 1
ATOM 1444 O O . ASP A 1 185 ? -32.721 11.591 26.028 1.00 34.84 185 ASP A O 1
ATOM 1448 N N . ILE A 1 186 ? -32.378 10.334 24.187 1.00 33.84 186 ILE A N 1
ATOM 1449 C CA . ILE A 1 186 ? -31.396 11.203 23.522 1.00 33.84 186 ILE A CA 1
ATOM 1450 C C . ILE A 1 186 ? -32.082 12.210 22.568 1.00 33.84 186 ILE A C 1
ATOM 1452 O O . ILE A 1 186 ? -31.428 13.127 22.075 1.00 33.84 186 ILE A O 1
ATOM 1456 N N . ASN A 1 187 ? -33.405 12.096 22.365 1.00 30.69 187 ASN A N 1
ATOM 1457 C CA . ASN A 1 187 ? -34.211 12.873 21.414 1.00 30.69 187 ASN A CA 1
ATOM 1458 C C . ASN A 1 187 ? -34.652 14.252 21.929 1.00 30.69 187 ASN A C 1
ATOM 1460 O O . ASN A 1 187 ? -35.469 14.908 21.290 1.00 30.69 187 ASN A O 1
ATOM 1464 N N . LYS A 1 188 ? -34.084 14.770 23.027 1.00 32.19 188 LYS A N 1
ATOM 1465 C CA . LYS A 1 188 ? -34.196 16.213 23.334 1.00 32.19 188 LYS A CA 1
ATOM 1466 C C . LYS A 1 188 ? -33.228 17.100 22.543 1.00 32.19 188 LYS A C 1
ATOM 1468 O O . LYS A 1 188 ? -33.225 18.313 22.732 1.00 32.19 188 LYS A O 1
ATOM 1473 N N . PHE A 1 189 ? -32.456 16.520 21.629 1.00 28.66 189 PHE A N 1
ATOM 1474 C CA . PHE A 1 189 ? -31.860 17.236 20.505 1.00 28.66 189 PHE A CA 1
ATOM 1475 C C . PHE A 1 189 ? -32.454 16.662 19.214 1.00 28.66 189 PHE A C 1
ATOM 1477 O O . PHE A 1 189 ? -32.013 15.623 18.734 1.00 28.66 189 PHE A O 1
ATOM 1484 N N . GLU A 1 190 ? -33.498 17.306 18.689 1.00 28.45 190 GLU A N 1
ATOM 1485 C CA . GLU A 1 190 ? -34.174 16.894 17.454 1.00 28.45 190 GLU A CA 1
ATOM 1486 C C . GLU A 1 190 ? -33.221 16.932 16.253 1.00 28.45 190 GLU A C 1
ATOM 1488 O O . GLU A 1 190 ? -32.761 18.004 15.866 1.00 28.45 190 GLU A O 1
ATOM 1493 N N . LEU A 1 191 ? -32.997 15.783 15.613 1.00 27.86 191 LEU A N 1
ATOM 1494 C CA . LEU A 1 191 ? -32.761 15.671 14.172 1.00 27.86 191 LEU A CA 1
ATOM 1495 C C . LEU A 1 191 ? -33.378 14.342 13.700 1.00 27.86 191 LEU A C 1
ATOM 1497 O O . LEU A 1 191 ? -33.052 13.279 14.216 1.00 27.86 191 LEU A O 1
ATOM 1501 N N . HIS A 1 192 ? -34.320 14.441 12.760 1.00 27.02 192 HIS A N 1
ATOM 1502 C CA . HIS A 1 192 ? -35.197 13.377 12.262 1.00 27.02 192 HIS A CA 1
ATOM 1503 C C . HIS A 1 192 ? -34.481 12.068 11.878 1.00 27.02 192 HIS A C 1
ATOM 1505 O O . HIS A 1 192 ? -33.695 12.021 10.935 1.00 27.02 192 HIS A O 1
ATOM 1511 N N . GLU A 1 193 ? -34.865 10.988 12.557 1.00 34.41 193 GLU A N 1
ATOM 1512 C CA . GLU A 1 193 ? -34.405 9.615 12.357 1.00 34.41 193 GLU A CA 1
ATOM 1513 C C . GLU A 1 193 ? -35.584 8.770 11.833 1.00 34.41 193 GLU A C 1
ATOM 1515 O O . GLU A 1 193 ? -36.375 8.215 12.591 1.00 34.41 193 GLU A O 1
ATOM 1520 N N . MET A 1 194 ? -35.755 8.701 10.512 1.00 27.53 194 MET A N 1
ATOM 1521 C CA . MET A 1 194 ? -36.672 7.752 9.865 1.00 27.53 194 MET A CA 1
ATOM 1522 C C . MET A 1 194 ? -36.031 7.232 8.575 1.00 27.53 194 MET A C 1
ATOM 1524 O O . MET A 1 194 ? -36.308 7.774 7.513 1.00 27.53 194 MET A O 1
ATOM 1528 N N . ALA A 1 195 ? -35.150 6.220 8.668 1.00 29.08 195 ALA A N 1
ATOM 1529 C CA . ALA A 1 195 ? -34.816 5.311 7.548 1.00 29.08 195 ALA A CA 1
ATOM 1530 C C . ALA A 1 195 ? -33.833 4.159 7.881 1.00 29.08 195 ALA A C 1
ATOM 1532 O O . ALA A 1 195 ? -33.652 3.273 7.051 1.00 29.08 195 ALA A O 1
ATOM 1533 N N . GLU A 1 196 ? -33.145 4.129 9.029 1.00 34.00 196 GLU A N 1
ATOM 1534 C CA . GLU A 1 196 ? -31.946 3.267 9.136 1.00 34.00 196 GLU A CA 1
ATOM 1535 C C . GLU A 1 196 ? -32.196 1.781 9.442 1.00 34.00 196 GLU A C 1
ATOM 1537 O O . GLU A 1 196 ? -31.349 0.942 9.132 1.00 34.00 196 GLU A O 1
ATOM 1542 N N . LYS A 1 197 ? -33.347 1.408 10.012 1.00 29.73 197 LYS A N 1
ATOM 1543 C CA . LYS A 1 197 ? -33.541 0.040 10.531 1.00 29.73 197 LYS A CA 1
ATOM 1544 C C . LYS A 1 197 ? -33.918 -1.017 9.497 1.00 29.73 197 LYS A C 1
ATOM 1546 O O . LYS A 1 197 ? -33.735 -2.197 9.775 1.00 29.73 197 LYS A O 1
ATOM 1551 N N . GLU A 1 198 ? -34.413 -0.621 8.330 1.00 31.16 198 GLU A N 1
ATOM 1552 C CA . GLU A 1 198 ? -34.769 -1.570 7.266 1.00 31.16 198 GLU A CA 1
ATOM 1553 C C . GLU A 1 198 ? -33.656 -1.751 6.222 1.00 31.16 198 GLU A C 1
ATOM 1555 O O . GLU A 1 198 ? -33.755 -2.639 5.381 1.00 31.16 198 GLU A O 1
ATOM 1560 N N . ILE A 1 199 ? -32.571 -0.965 6.289 1.00 34.88 199 ILE A N 1
ATOM 1561 C CA . ILE A 1 199 ? -31.569 -0.905 5.211 1.00 34.88 199 ILE A CA 1
ATOM 1562 C C . ILE A 1 199 ? -30.181 -1.416 5.640 1.00 34.88 199 ILE A C 1
ATOM 1564 O O . ILE A 1 199 ? -29.453 -1.957 4.806 1.00 34.88 199 ILE A O 1
ATOM 1568 N N . TYR A 1 200 ? -29.794 -1.323 6.919 1.00 33.69 200 TYR A N 1
ATOM 1569 C CA . TYR A 1 200 ? -28.405 -1.580 7.327 1.00 33.69 200 TYR A CA 1
ATOM 1570 C C . TYR A 1 200 ? -28.289 -2.702 8.364 1.00 33.69 200 TYR A C 1
ATOM 1572 O O . TYR A 1 200 ? -28.703 -2.578 9.514 1.00 33.69 200 TYR A O 1
ATOM 1580 N N . GLY A 1 201 ? -27.729 -3.828 7.910 1.00 34.09 201 GLY A N 1
ATOM 1581 C CA . GLY A 1 201 ? -27.519 -5.047 8.688 1.00 34.09 201 GLY A CA 1
ATOM 1582 C C . GLY A 1 201 ? -26.610 -4.896 9.916 1.00 34.09 201 GLY A C 1
ATOM 1583 O O . GLY A 1 201 ? -26.004 -3.858 10.163 1.00 34.09 201 GLY A O 1
ATOM 1584 N N . ASN A 1 202 ? -26.556 -5.991 10.680 1.00 35.75 202 ASN A N 1
ATOM 1585 C CA . ASN A 1 202 ? -25.974 -6.157 12.016 1.00 35.75 202 ASN A CA 1
ATOM 1586 C C . ASN A 1 202 ? -24.790 -5.235 12.376 1.00 35.75 202 ASN A C 1
ATOM 1588 O O . ASN A 1 202 ? -23.734 -5.246 11.744 1.00 35.75 202 ASN A O 1
ATOM 1592 N N . LYS A 1 203 ? -24.968 -4.508 13.486 1.00 37.56 203 LYS A N 1
ATOM 1593 C CA . LYS A 1 203 ? -23.949 -3.727 14.199 1.00 37.56 203 LYS A CA 1
ATOM 1594 C C . LYS A 1 203 ? -22.749 -4.632 14.522 1.00 37.56 203 LYS A C 1
ATOM 1596 O O . LYS A 1 203 ? -22.926 -5.692 15.118 1.00 37.56 203 LYS A O 1
ATOM 1601 N N . ARG A 1 204 ? -21.544 -4.229 14.111 1.00 40.22 204 ARG A N 1
ATOM 1602 C CA . ARG A 1 204 ? -20.304 -4.961 14.406 1.00 40.22 204 ARG A CA 1
ATOM 1603 C C . ARG A 1 204 ? -20.026 -4.894 15.910 1.00 40.22 204 ARG A C 1
ATOM 1605 O O . ARG A 1 204 ? -20.102 -3.811 16.485 1.00 40.22 204 ARG A O 1
ATOM 1612 N N . ASP A 1 205 ? -19.598 -6.002 16.499 1.00 35.34 205 ASP A N 1
ATOM 1613 C CA . ASP A 1 205 ? -18.689 -5.930 17.641 1.00 35.34 205 ASP A CA 1
ATOM 1614 C C . ASP A 1 205 ? -17.381 -5.361 17.099 1.00 35.34 205 ASP A C 1
ATOM 1616 O O . ASP A 1 205 ? -16.898 -5.820 16.059 1.00 35.34 205 ASP A O 1
ATOM 1620 N N . ILE A 1 206 ? -16.786 -4.360 17.751 1.00 37.59 206 ILE A N 1
ATOM 1621 C CA . ILE A 1 206 ? -15.390 -3.993 17.464 1.00 37.59 206 ILE A CA 1
ATOM 1622 C C . ILE A 1 206 ? -14.604 -5.301 17.346 1.00 37.59 206 ILE A C 1
ATOM 1624 O O . ILE A 1 206 ? -14.888 -6.224 18.108 1.00 37.59 206 ILE A O 1
ATOM 1628 N N . ALA A 1 207 ? -13.617 -5.386 16.448 1.00 37.56 207 ALA A N 1
ATOM 1629 C CA . ALA A 1 207 ? -12.554 -6.375 16.578 1.00 37.56 207 ALA A CA 1
ATOM 1630 C C . ALA A 1 207 ? -12.093 -6.402 18.043 1.00 37.56 207 ALA A C 1
ATOM 1632 O O . ALA A 1 207 ? -11.313 -5.558 18.483 1.00 37.56 207 ALA A O 1
ATOM 1633 N N . GLN A 1 208 ? -12.656 -7.329 18.809 1.00 36.06 208 GLN A N 1
ATOM 1634 C CA . GLN A 1 208 ? -12.433 -7.433 20.227 1.00 36.06 208 GLN A CA 1
ATOM 1635 C C . GLN A 1 208 ? -10.927 -7.628 20.374 1.00 36.06 208 GLN A C 1
ATOM 1637 O O . GLN A 1 208 ? -10.333 -8.414 19.637 1.00 36.06 208 GLN A O 1
ATOM 1642 N N . VAL A 1 209 ? -10.272 -6.898 21.273 1.00 38.50 209 VAL A N 1
ATOM 1643 C CA . VAL A 1 209 ? -8.860 -7.082 21.661 1.00 38.50 209 VAL A CA 1
ATOM 1644 C C . VAL A 1 209 ? -8.674 -8.451 22.352 1.00 38.50 209 VAL A C 1
ATOM 1646 O O . VAL A 1 209 ? -7.945 -8.594 23.323 1.00 38.50 209 VAL A O 1
ATOM 1649 N N . ALA A 1 210 ? -9.364 -9.490 21.876 1.00 38.41 210 ALA A N 1
ATOM 1650 C CA . ALA A 1 210 ? -9.439 -10.813 22.461 1.00 38.41 210 ALA A CA 1
ATOM 1651 C C . ALA A 1 210 ? -8.062 -11.476 22.484 1.00 38.41 210 ALA A C 1
ATOM 1653 O O . ALA A 1 210 ? -7.813 -12.342 23.314 1.00 38.41 210 ALA A O 1
ATOM 1654 N N . THR A 1 211 ? -7.135 -11.024 21.629 1.00 50.03 211 THR A N 1
ATOM 1655 C CA . THR A 1 211 ? -5.718 -11.353 21.757 1.00 50.03 211 THR A CA 1
ATOM 1656 C C . THR A 1 211 ? -4.851 -10.123 21.474 1.00 50.03 211 THR A C 1
ATOM 1658 O O . THR A 1 211 ? -4.930 -9.503 20.414 1.00 50.03 211 THR A O 1
ATOM 1661 N N . ASN A 1 212 ? -3.952 -9.790 22.402 1.00 51.81 212 ASN A N 1
ATOM 1662 C CA . ASN A 1 212 ? -2.954 -8.715 22.261 1.00 51.81 212 ASN A CA 1
ATOM 1663 C C . ASN A 1 212 ? -1.905 -8.987 21.162 1.00 51.81 212 ASN A C 1
ATOM 1665 O O . ASN A 1 212 ? -0.897 -8.291 21.063 1.00 51.81 212 ASN A O 1
ATOM 1669 N N . ALA A 1 213 ? -2.086 -10.035 20.362 1.00 62.50 213 ALA A N 1
ATOM 1670 C CA . ALA A 1 213 ? -1.015 -10.616 19.578 1.00 62.50 213 ALA A CA 1
ATOM 1671 C C . ALA A 1 213 ? -0.960 -10.079 18.142 1.00 62.50 213 ALA A C 1
ATOM 1673 O O . ALA A 1 213 ? 0.008 -10.331 17.458 1.00 62.50 213 ALA A O 1
ATOM 1674 N N . GLY A 1 214 ? -1.969 -9.370 17.630 1.00 69.81 214 GLY A N 1
ATOM 1675 C CA . GLY A 1 214 ? -1.928 -8.875 16.245 1.00 69.81 214 GLY A CA 1
ATOM 1676 C C . GLY A 1 214 ? -1.939 -9.960 15.147 1.00 69.81 214 GLY A C 1
ATOM 1677 O O . GLY A 1 214 ? -1.806 -9.636 13.965 1.00 69.81 214 GLY A O 1
ATOM 1678 N N . PHE A 1 215 ? -2.105 -11.234 15.528 1.00 76.06 215 PHE A N 1
ATOM 1679 C CA . PHE A 1 215 ? -2.160 -12.404 14.637 1.00 76.06 215 PHE A CA 1
ATOM 1680 C C . PHE A 1 215 ? -3.575 -12.930 14.390 1.00 76.06 215 PHE A C 1
ATOM 1682 O O . PHE A 1 215 ? -3.766 -13.742 13.491 1.00 76.06 215 PHE A O 1
ATOM 1689 N N . VAL A 1 216 ? -4.559 -12.489 15.180 1.00 75.56 216 VAL A N 1
ATOM 1690 C CA . VAL A 1 216 ? -5.944 -12.965 15.078 1.00 75.56 216 VAL A CA 1
ATOM 1691 C C . VAL A 1 216 ? -6.789 -11.964 14.304 1.00 75.56 216 VAL A C 1
ATOM 1693 O O . VAL A 1 216 ? -6.782 -10.762 14.584 1.00 75.56 216 VAL A O 1
ATOM 1696 N N . ILE A 1 217 ? -7.522 -12.475 13.322 1.00 78.25 217 ILE A N 1
ATOM 1697 C CA . ILE A 1 217 ? -8.448 -11.703 12.502 1.00 78.25 217 ILE A CA 1
ATOM 1698 C C . ILE A 1 217 ? -9.829 -11.821 13.129 1.00 78.25 217 ILE A C 1
ATOM 1700 O O . ILE A 1 217 ? -10.417 -12.895 13.148 1.00 78.25 217 ILE A O 1
ATOM 1704 N N . ASN A 1 218 ? -10.325 -10.710 13.665 1.00 74.38 218 ASN A N 1
ATOM 1705 C CA . ASN A 1 218 ? -11.604 -10.660 14.380 1.00 74.38 218 ASN A CA 1
ATOM 1706 C C . ASN A 1 218 ? -12.752 -10.159 13.492 1.00 74.38 218 ASN A C 1
ATOM 1708 O O . ASN A 1 218 ? -13.799 -9.763 13.994 1.00 74.38 218 ASN A O 1
ATOM 1712 N N . ASP A 1 219 ? -12.536 -10.063 12.182 1.00 81.81 219 ASP A N 1
ATOM 1713 C CA . ASP A 1 219 ? -13.584 -9.684 11.245 1.00 81.81 219 ASP A CA 1
ATOM 1714 C C . ASP A 1 219 ? -14.312 -10.944 10.775 1.00 81.81 219 ASP A C 1
ATOM 1716 O O . ASP A 1 219 ? -13.743 -11.760 10.055 1.00 81.81 219 ASP A O 1
ATOM 1720 N N . THR A 1 220 ? -15.555 -11.109 11.224 1.00 84.12 220 THR A N 1
ATOM 1721 C CA . THR A 1 220 ? -16.437 -12.240 10.914 1.00 84.12 220 THR A CA 1
ATOM 1722 C C . THR A 1 220 ? -17.529 -11.782 9.940 1.00 84.12 220 THR A C 1
ATOM 1724 O O . THR A 1 220 ? -18.635 -11.427 10.352 1.00 84.12 220 THR A O 1
ATOM 1727 N N . PRO A 1 221 ? -17.231 -11.722 8.631 1.00 86.62 221 PRO A N 1
ATOM 1728 C CA . PRO A 1 221 ? -18.160 -11.199 7.637 1.00 86.62 221 PRO A CA 1
ATOM 1729 C C . PRO A 1 221 ? -19.438 -12.042 7.546 1.00 86.62 221 PRO A C 1
ATOM 1731 O O . PRO A 1 221 ? -19.389 -13.270 7.467 1.00 86.62 221 PRO A O 1
ATOM 1734 N N . ALA A 1 222 ? -20.593 -11.378 7.478 1.00 87.06 222 ALA A N 1
ATOM 1735 C CA . ALA A 1 222 ? -21.855 -12.026 7.136 1.00 87.06 222 ALA A CA 1
ATOM 1736 C C . ALA A 1 222 ? -21.880 -12.319 5.627 1.00 87.06 222 ALA A C 1
ATOM 1738 O O . ALA A 1 222 ? -22.215 -11.456 4.812 1.00 87.06 222 ALA A O 1
ATOM 1739 N N . ILE A 1 223 ? -21.469 -13.530 5.248 1.00 88.69 223 ILE A N 1
ATOM 1740 C CA . ILE A 1 223 ? -21.392 -13.946 3.845 1.00 88.69 223 ILE A CA 1
ATOM 1741 C C . ILE A 1 223 ? -22.809 -14.196 3.298 1.00 88.69 223 ILE A C 1
ATOM 1743 O O . ILE A 1 223 ? -23.547 -14.993 3.882 1.00 88.69 223 ILE A O 1
ATOM 1747 N N . PRO A 1 224 ? -23.208 -13.566 2.174 1.00 84.94 224 PRO A N 1
ATOM 1748 C CA . PRO A 1 224 ? -24.494 -13.843 1.538 1.00 84.94 224 PRO A CA 1
ATOM 1749 C C . PRO A 1 224 ? -24.648 -15.322 1.165 1.00 84.94 224 PRO A C 1
ATOM 1751 O O . PRO A 1 224 ? -23.701 -15.942 0.672 1.00 84.94 224 PRO A O 1
ATOM 1754 N N . SER A 1 225 ? -25.852 -15.874 1.351 1.00 85.50 225 SER A N 1
ATOM 1755 C CA . SER A 1 225 ? -26.148 -17.276 1.028 1.00 85.50 225 SER A CA 1
ATOM 1756 C C . SER A 1 225 ? -25.732 -17.625 -0.407 1.00 85.50 225 SER A C 1
ATOM 1758 O O . SER A 1 225 ? -25.971 -16.860 -1.342 1.00 85.50 225 SER A O 1
ATOM 1760 N N . GLY A 1 226 ? -25.068 -18.771 -0.577 1.00 83.38 226 GLY A N 1
ATOM 1761 C CA . GLY A 1 226 ? -24.584 -19.257 -1.873 1.00 83.38 226 GLY A CA 1
ATOM 1762 C C . GLY A 1 226 ? -23.258 -18.656 -2.362 1.00 83.38 226 GLY A C 1
ATOM 1763 O O . GLY A 1 226 ? -22.668 -19.211 -3.290 1.00 83.38 226 GLY A O 1
ATOM 1764 N N . LYS A 1 227 ? -22.727 -17.586 -1.745 1.00 85.94 227 LYS A N 1
ATOM 1765 C CA . LYS A 1 227 ? -21.386 -17.076 -2.085 1.00 85.94 227 LYS A CA 1
ATOM 1766 C C . LYS A 1 227 ? -20.291 -17.872 -1.372 1.00 85.94 227 LYS A C 1
ATOM 1768 O O . LYS A 1 227 ? -20.304 -18.022 -0.155 1.00 85.94 227 LYS A O 1
ATOM 1773 N N . LYS A 1 228 ? -19.296 -18.334 -2.136 1.00 90.50 228 LYS A N 1
ATOM 1774 C CA . LYS A 1 228 ? -18.060 -18.944 -1.618 1.00 90.50 228 LYS A CA 1
ATOM 1775 C C . LYS A 1 228 ? -16.927 -17.920 -1.650 1.00 90.50 228 LYS A C 1
ATOM 1777 O O . LYS A 1 228 ? -16.252 -17.772 -2.670 1.00 90.50 228 LYS A O 1
ATOM 1782 N N . LEU A 1 229 ? -16.740 -17.219 -0.537 1.00 95.12 229 LEU A N 1
ATOM 1783 C CA . LEU A 1 229 ? -15.664 -16.243 -0.355 1.00 95.12 229 LEU A CA 1
ATOM 1784 C C . LEU A 1 229 ? -14.530 -16.857 0.479 1.00 95.12 229 LEU A C 1
ATOM 1786 O O . LEU A 1 229 ? -14.795 -17.764 1.275 1.00 95.12 229 LEU A O 1
ATOM 1790 N N . PRO A 1 230 ? -13.266 -16.452 0.266 1.00 95.12 230 PRO A N 1
ATOM 1791 C CA . PRO A 1 230 ? -12.169 -16.922 1.100 1.00 95.12 230 PRO A CA 1
ATOM 1792 C C . PRO A 1 230 ? -12.351 -16.470 2.554 1.00 95.12 230 PRO A C 1
ATOM 1794 O O . PRO A 1 230 ? -13.054 -15.508 2.850 1.00 95.12 230 PRO A O 1
ATOM 1797 N N . ASN A 1 231 ? -11.701 -17.191 3.460 1.00 92.75 231 ASN A N 1
ATOM 1798 C CA . ASN A 1 231 ? -11.498 -16.752 4.831 1.00 92.75 231 ASN A CA 1
ATOM 1799 C C . ASN A 1 231 ? -10.018 -16.409 4.961 1.00 92.75 231 ASN A C 1
ATOM 1801 O O . ASN A 1 231 ? -9.175 -17.296 4.795 1.00 92.75 231 ASN A O 1
ATOM 1805 N N . PHE A 1 232 ? -9.698 -15.134 5.162 1.00 93.75 232 PHE A N 1
ATOM 1806 C CA . PHE A 1 232 ? -8.312 -14.700 5.157 1.00 93.75 232 PHE A CA 1
ATOM 1807 C C . PHE A 1 232 ? -7.540 -15.345 6.307 1.00 93.75 232 PHE A C 1
ATOM 1809 O O . PHE A 1 232 ? -7.904 -15.240 7.478 1.00 93.75 232 PHE A O 1
ATOM 1816 N N . GLU A 1 233 ? -6.407 -15.952 5.966 1.00 90.69 233 GLU A N 1
ATOM 1817 C CA . GLU A 1 233 ? -5.468 -16.499 6.932 1.00 90.69 233 GLU A CA 1
ATOM 1818 C C . GLU A 1 233 ? -4.148 -15.729 6.857 1.00 90.69 233 GLU A C 1
ATOM 1820 O O . GLU A 1 233 ? -3.498 -15.633 5.807 1.00 90.69 233 GLU A O 1
ATOM 1825 N N . LEU A 1 234 ? -3.714 -15.205 8.004 1.00 90.38 234 LEU A N 1
ATOM 1826 C CA . LEU A 1 234 ? -2.429 -14.539 8.122 1.00 90.38 234 LEU A CA 1
ATOM 1827 C C . LEU A 1 234 ? -1.287 -15.554 7.968 1.00 90.38 234 LEU A C 1
ATOM 1829 O O . LEU A 1 234 ? -0.906 -16.246 8.909 1.00 90.38 234 LEU A O 1
ATOM 1833 N N . ARG A 1 235 ? -0.666 -15.575 6.790 1.00 91.94 235 ARG A N 1
ATOM 1834 C CA . ARG A 1 235 ? 0.588 -16.305 6.580 1.00 91.94 235 ARG A CA 1
ATOM 1835 C C . ARG A 1 235 ? 1.782 -15.527 7.130 1.00 91.94 235 ARG A C 1
ATOM 1837 O O . ARG A 1 235 ? 2.096 -14.460 6.606 1.00 91.94 235 ARG A O 1
ATOM 1844 N N . LEU A 1 236 ? 2.467 -16.088 8.128 1.00 87.38 236 LEU A N 1
ATOM 1845 C CA . LEU A 1 236 ? 3.766 -15.613 8.614 1.00 87.38 236 LEU A CA 1
ATOM 1846 C C . LEU A 1 236 ? 4.650 -16.793 9.035 1.00 87.38 236 LEU A C 1
ATOM 1848 O O . LEU A 1 236 ? 4.591 -17.265 10.173 1.00 87.38 236 LEU A O 1
ATOM 1852 N N . GLU A 1 237 ? 5.472 -17.258 8.100 1.00 82.50 237 GLU A N 1
ATOM 1853 C CA . GLU A 1 237 ? 6.356 -18.411 8.268 1.00 82.50 237 GLU A CA 1
ATOM 1854 C C . GLU A 1 237 ? 7.760 -18.071 7.766 1.00 82.50 237 GLU A C 1
ATOM 1856 O O . GLU A 1 237 ? 7.918 -17.297 6.817 1.00 82.50 237 GLU A O 1
ATOM 1861 N N . LYS A 1 238 ? 8.781 -18.674 8.386 1.00 80.25 238 LYS A N 1
ATOM 1862 C CA . LYS A 1 238 ? 10.144 -18.624 7.854 1.00 80.25 238 LYS A CA 1
ATOM 1863 C C . LYS A 1 238 ? 10.276 -19.633 6.725 1.00 80.25 238 LYS A C 1
ATOM 1865 O O . LYS A 1 238 ? 9.858 -20.780 6.860 1.00 80.25 238 LYS A O 1
ATOM 1870 N N . ASN A 1 239 ? 10.914 -19.229 5.637 1.00 75.19 239 ASN A N 1
ATOM 1871 C CA . ASN A 1 239 ? 11.275 -20.150 4.574 1.00 75.19 239 ASN A CA 1
ATOM 1872 C C . ASN A 1 239 ? 12.655 -20.749 4.870 1.00 75.19 239 ASN A C 1
ATOM 1874 O O . ASN A 1 239 ? 13.667 -20.203 4.435 1.00 75.19 239 ASN A O 1
ATOM 1878 N N . SER A 1 240 ? 12.702 -21.832 5.650 1.00 62.31 240 SER A N 1
ATOM 1879 C CA . SER A 1 240 ? 13.964 -22.499 6.005 1.00 62.31 240 SER A CA 1
ATOM 1880 C C . SER A 1 240 ? 14.433 -23.533 4.973 1.00 62.31 240 SER A C 1
ATOM 1882 O O . SER A 1 240 ? 15.597 -23.914 5.012 1.00 62.31 240 SER A O 1
ATOM 1884 N N . ASN A 1 241 ? 13.556 -23.987 4.060 1.00 56.19 241 ASN A N 1
ATOM 1885 C CA . ASN A 1 241 ? 13.764 -25.243 3.317 1.00 56.19 241 ASN A CA 1
ATOM 1886 C C . ASN A 1 241 ? 13.600 -25.159 1.779 1.00 56.19 241 ASN A C 1
ATOM 1888 O O . ASN A 1 241 ? 13.644 -26.200 1.127 1.00 56.19 241 ASN A O 1
ATOM 1892 N N . LYS A 1 242 ? 13.402 -23.984 1.156 1.00 57.50 242 LYS A N 1
ATOM 1893 C CA . LYS A 1 242 ? 13.408 -23.884 -0.323 1.00 57.50 242 LYS A CA 1
ATOM 1894 C C . LYS A 1 242 ? 14.803 -23.556 -0.860 1.00 57.50 242 LYS A C 1
ATOM 1896 O O . LYS A 1 242 ? 15.499 -22.708 -0.310 1.00 57.50 242 LYS A O 1
ATOM 1901 N N . ALA A 1 243 ? 15.156 -24.192 -1.979 1.00 60.12 243 ALA A N 1
ATOM 1902 C CA . ALA A 1 243 ? 16.289 -23.799 -2.813 1.00 60.12 243 ALA A CA 1
ATOM 1903 C C . ALA A 1 243 ? 16.230 -22.296 -3.142 1.00 60.12 243 ALA A C 1
ATOM 1905 O O . ALA A 1 243 ? 15.140 -21.723 -3.226 1.00 60.12 243 ALA A O 1
ATOM 1906 N N . ALA A 1 244 ? 17.395 -21.670 -3.325 1.00 66.12 244 ALA A N 1
ATOM 1907 C CA . ALA A 1 244 ? 17.487 -20.254 -3.666 1.00 66.12 244 ALA A CA 1
ATOM 1908 C C . ALA A 1 244 ? 16.659 -19.957 -4.929 1.00 66.12 244 ALA A C 1
ATOM 1910 O O . ALA A 1 244 ? 16.955 -20.470 -6.009 1.00 66.12 244 ALA A O 1
ATOM 1911 N N . GLU A 1 245 ? 15.603 -19.153 -4.787 1.00 80.69 245 GLU A N 1
ATOM 1912 C CA . GLU A 1 245 ? 14.791 -18.716 -5.923 1.00 80.69 245 GLU A CA 1
ATOM 1913 C C . GLU A 1 245 ? 15.644 -17.823 -6.834 1.00 80.69 245 GLU A C 1
ATOM 1915 O O . GLU A 1 245 ? 16.370 -16.935 -6.376 1.00 80.69 245 GLU A O 1
ATOM 1920 N N . VAL A 1 246 ? 15.575 -18.067 -8.142 1.00 87.06 246 VAL A N 1
ATOM 1921 C CA . VAL A 1 246 ? 16.179 -17.173 -9.130 1.00 87.06 246 VAL A CA 1
ATOM 1922 C C . VAL A 1 246 ? 15.204 -16.031 -9.371 1.00 87.06 246 VAL A C 1
ATOM 1924 O O . VAL A 1 246 ? 14.146 -16.214 -9.970 1.00 87.06 246 VAL A O 1
ATOM 1927 N N . TYR A 1 247 ? 15.561 -14.846 -8.892 1.00 94.69 247 TYR A N 1
ATOM 1928 C CA . TYR A 1 247 ? 14.699 -13.680 -9.009 1.00 94.69 247 TYR A CA 1
ATOM 1929 C C . TYR A 1 247 ? 14.806 -13.024 -10.393 1.00 94.69 247 TYR A C 1
ATOM 1931 O O . TYR A 1 247 ? 15.914 -12.690 -10.827 1.00 94.69 247 TYR A O 1
ATOM 1939 N N . PRO A 1 248 ? 13.680 -12.796 -11.094 1.00 95.50 248 PRO A N 1
ATOM 1940 C CA . PRO A 1 248 ? 13.695 -12.400 -12.503 1.00 95.50 248 PRO A CA 1
ATOM 1941 C C . PRO A 1 248 ? 14.087 -10.934 -12.739 1.00 95.50 248 PRO A C 1
ATOM 1943 O O . PRO A 1 248 ? 14.346 -10.550 -13.875 1.00 95.50 248 PRO A O 1
ATOM 1946 N N . TRP A 1 249 ? 14.140 -10.109 -11.690 1.00 96.38 249 TRP A N 1
ATOM 1947 C CA . TRP A 1 249 ? 14.570 -8.708 -11.776 1.00 96.38 249 TRP A CA 1
ATOM 1948 C C . TRP A 1 249 ? 16.088 -8.519 -11.735 1.00 96.38 249 TRP A C 1
ATOM 1950 O O . TRP A 1 249 ? 16.563 -7.398 -11.940 1.00 96.38 249 TRP A O 1
ATOM 1960 N N . LYS A 1 250 ? 16.862 -9.580 -11.462 1.00 95.56 250 LYS A N 1
ATOM 1961 C CA . LYS A 1 250 ? 18.324 -9.488 -11.395 1.00 95.56 250 LYS A CA 1
ATOM 1962 C C . LYS A 1 250 ? 18.881 -8.928 -12.697 1.00 95.56 250 LYS A C 1
ATOM 1964 O O . LYS A 1 250 ? 18.498 -9.350 -13.786 1.00 95.56 250 LYS A O 1
ATOM 1969 N N . ASN A 1 251 ? 19.802 -7.975 -12.573 1.00 94.94 251 ASN A N 1
ATOM 1970 C CA . ASN A 1 251 ? 20.406 -7.249 -13.697 1.00 94.94 251 ASN A CA 1
ATOM 1971 C C . ASN A 1 251 ? 19.424 -6.430 -14.563 1.00 94.94 251 ASN A C 1
ATOM 1973 O O . ASN A 1 251 ? 19.796 -6.011 -15.665 1.00 94.94 251 ASN A O 1
ATOM 1977 N N . GLY A 1 252 ? 18.201 -6.171 -14.079 1.00 97.12 252 GLY A N 1
ATOM 1978 C CA . GLY A 1 252 ? 17.280 -5.200 -14.674 1.00 97.12 252 GLY A CA 1
ATOM 1979 C C . GLY A 1 252 ? 17.866 -3.782 -14.702 1.00 97.12 252 GLY A C 1
ATOM 1980 O O . GLY A 1 252 ? 18.947 -3.532 -14.169 1.00 97.12 252 GLY A O 1
ATOM 1981 N N . SER A 1 253 ? 17.169 -2.835 -15.330 1.00 97.75 253 SER A N 1
ATOM 1982 C CA . SER A 1 253 ? 17.632 -1.446 -15.449 1.00 97.75 253 SER A CA 1
ATOM 1983 C C . SER A 1 253 ? 16.513 -0.470 -15.123 1.00 97.75 253 SER A C 1
ATOM 1985 O O . SER A 1 253 ? 15.371 -0.708 -15.487 1.00 97.75 253 SER A O 1
ATOM 1987 N N . VAL A 1 254 ? 16.863 0.633 -14.470 1.00 97.44 254 VAL A N 1
ATOM 1988 C CA . VAL A 1 254 ? 16.018 1.821 -14.272 1.00 97.44 254 VAL A CA 1
ATOM 1989 C C . VAL A 1 254 ? 16.710 3.090 -14.780 1.00 97.44 254 VAL A C 1
ATOM 1991 O O . VAL A 1 254 ? 16.359 4.192 -14.382 1.00 97.44 254 VAL A O 1
ATOM 1994 N N . LYS A 1 255 ? 17.737 2.944 -15.631 1.00 96.12 255 LYS A N 1
ATOM 1995 C CA . LYS A 1 255 ? 18.511 4.073 -16.180 1.00 96.12 255 LYS A CA 1
ATOM 1996 C C . LYS A 1 255 ? 17.769 4.868 -17.255 1.00 96.12 255 LYS A C 1
ATOM 1998 O O . LYS A 1 255 ? 18.115 6.017 -17.501 1.00 96.12 255 LYS A O 1
ATOM 2003 N N . ASP A 1 256 ? 16.809 4.232 -17.908 1.00 96.12 256 ASP A N 1
ATOM 2004 C CA . ASP A 1 256 ? 15.994 4.787 -18.979 1.00 96.12 256 ASP A CA 1
ATOM 2005 C C . ASP A 1 256 ? 14.597 4.155 -18.930 1.00 96.12 256 ASP A C 1
ATOM 2007 O O . ASP A 1 256 ? 14.377 3.143 -18.253 1.00 96.12 256 ASP A O 1
ATOM 2011 N N . GLU A 1 257 ? 13.648 4.776 -19.628 1.00 96.31 257 GLU A N 1
ATOM 2012 C CA . GLU A 1 257 ? 12.245 4.370 -19.611 1.00 96.31 257 GLU A CA 1
ATOM 2013 C C . GLU A 1 257 ? 12.029 2.943 -20.131 1.00 96.31 257 GLU A C 1
ATOM 2015 O O . GLU A 1 257 ? 11.285 2.186 -19.517 1.00 96.31 257 GLU A O 1
ATOM 2020 N N . ILE A 1 258 ? 12.694 2.537 -21.214 1.00 96.75 258 ILE A N 1
ATOM 2021 C CA . ILE A 1 258 ? 12.520 1.207 -21.823 1.00 96.75 258 ILE A CA 1
ATOM 2022 C C . ILE A 1 258 ? 13.001 0.109 -20.868 1.00 96.75 258 ILE A C 1
ATOM 2024 O O . ILE A 1 258 ? 12.299 -0.881 -20.636 1.00 96.75 258 ILE A O 1
ATOM 2028 N N . GLY A 1 259 ? 14.179 0.291 -20.269 1.00 97.88 259 GLY A N 1
ATOM 2029 C CA . GLY A 1 259 ? 14.714 -0.606 -19.252 1.00 97.88 259 GLY A CA 1
ATOM 2030 C C . GLY A 1 259 ? 13.805 -0.688 -18.028 1.00 97.88 259 GLY A C 1
ATOM 2031 O O . GLY A 1 259 ? 13.490 -1.796 -17.578 1.00 97.88 259 GLY A O 1
ATOM 2032 N N . ALA A 1 260 ? 13.345 0.466 -17.536 1.00 98.12 260 ALA A N 1
ATOM 2033 C CA . ALA A 1 260 ? 12.452 0.552 -16.388 1.00 98.12 260 ALA A CA 1
ATOM 2034 C C . ALA A 1 260 ? 11.093 -0.100 -16.676 1.00 98.12 260 ALA A C 1
ATOM 2036 O O . ALA A 1 260 ? 10.618 -0.913 -15.890 1.00 98.12 260 ALA A O 1
ATOM 2037 N N . MET A 1 261 ? 10.486 0.163 -17.832 1.00 98.00 261 MET A N 1
ATOM 2038 C CA . MET A 1 261 ? 9.219 -0.446 -18.229 1.00 98.00 261 MET A CA 1
ATOM 2039 C C . MET A 1 261 ? 9.354 -1.968 -18.342 1.00 98.00 261 MET A C 1
ATOM 2041 O O . MET A 1 261 ? 8.538 -2.710 -17.791 1.00 98.00 261 MET A O 1
ATOM 2045 N N . LYS A 1 262 ? 10.429 -2.465 -18.971 1.00 98.06 262 LYS A N 1
ATOM 2046 C CA . LYS A 1 262 ? 10.714 -3.907 -19.036 1.00 98.06 262 LYS A CA 1
ATOM 2047 C C . LYS A 1 262 ? 10.798 -4.530 -17.643 1.00 98.06 262 LYS A C 1
ATOM 2049 O O . LYS A 1 262 ? 10.214 -5.589 -17.409 1.00 98.06 262 LYS A O 1
ATOM 2054 N N . LEU A 1 263 ? 11.513 -3.884 -16.723 1.00 98.56 263 LEU A N 1
ATOM 2055 C CA . LEU A 1 263 ? 11.627 -4.339 -15.342 1.00 98.56 263 LEU A CA 1
ATOM 2056 C C . LEU A 1 263 ? 10.273 -4.284 -14.613 1.00 98.56 263 LEU A C 1
ATOM 2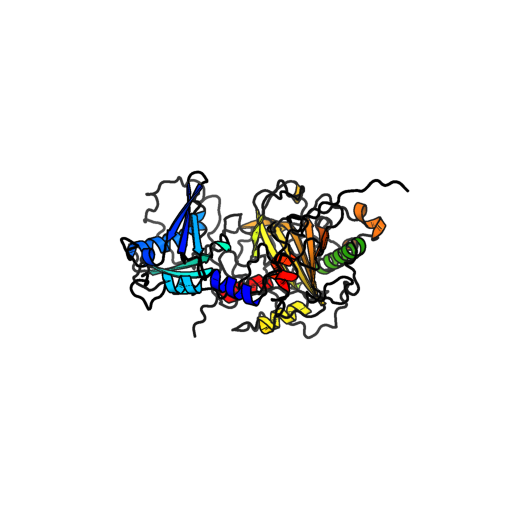058 O O . LEU A 1 263 ? 9.904 -5.266 -13.975 1.00 98.56 263 LEU A O 1
ATOM 2062 N N . GLY A 1 264 ? 9.498 -3.209 -14.759 1.00 98.31 264 GLY A N 1
ATOM 2063 C CA . GLY A 1 264 ? 8.151 -3.087 -14.194 1.00 98.31 264 GLY A CA 1
ATOM 2064 C C . GLY A 1 264 ? 7.237 -4.237 -14.620 1.00 98.31 264 GLY A C 1
ATOM 2065 O O . GLY A 1 264 ? 6.655 -4.924 -13.782 1.00 98.31 264 GLY A O 1
ATOM 2066 N N . MET A 1 265 ? 7.210 -4.565 -15.912 1.00 98.25 265 MET A N 1
ATOM 2067 C CA . MET A 1 265 ? 6.422 -5.695 -16.415 1.00 98.25 265 MET A CA 1
ATOM 2068 C C . MET A 1 265 ? 6.877 -7.050 -15.845 1.00 98.25 265 MET A C 1
ATOM 2070 O O . MET A 1 265 ? 6.048 -7.920 -15.563 1.00 98.25 265 MET A O 1
ATOM 2074 N N . VAL A 1 266 ? 8.185 -7.242 -15.630 1.00 98.06 266 VAL A N 1
ATOM 2075 C CA . VAL A 1 266 ? 8.730 -8.437 -14.959 1.00 98.06 266 VAL A CA 1
ATOM 2076 C C . VAL A 1 266 ? 8.262 -8.520 -13.503 1.00 98.06 266 VAL A C 1
ATOM 2078 O O . VAL A 1 266 ? 7.872 -9.594 -13.042 1.00 98.06 266 VAL A O 1
ATOM 2081 N N . LEU A 1 267 ? 8.264 -7.400 -12.782 1.00 98.44 267 LEU A N 1
ATOM 2082 C CA . LEU A 1 267 ? 7.819 -7.333 -11.390 1.00 98.44 267 LEU A CA 1
ATOM 2083 C C . LEU A 1 267 ? 6.307 -7.563 -11.253 1.00 98.44 267 LEU A C 1
ATOM 2085 O O . LEU A 1 267 ? 5.876 -8.322 -10.384 1.00 98.44 267 LEU A O 1
ATOM 2089 N N . GLN A 1 268 ? 5.505 -6.984 -12.147 1.00 98.44 268 GLN A N 1
ATOM 2090 C CA . GLN A 1 268 ? 4.064 -7.226 -12.225 1.00 98.44 268 GLN A CA 1
ATOM 2091 C C . GLN A 1 268 ? 3.755 -8.700 -12.517 1.00 98.44 268 GLN A C 1
ATOM 2093 O O . GLN A 1 268 ? 2.930 -9.317 -11.841 1.00 98.44 268 GLN A O 1
ATOM 2098 N N . LYS A 1 269 ? 4.478 -9.310 -13.464 1.00 98.25 269 LYS A N 1
ATOM 2099 C CA . LYS A 1 269 ? 4.390 -10.751 -13.727 1.00 98.25 269 LYS A CA 1
ATOM 2100 C C . LYS A 1 269 ? 4.721 -11.574 -12.482 1.00 98.25 269 LYS A C 1
ATOM 2102 O O . LYS A 1 269 ? 4.022 -12.542 -12.192 1.00 98.25 269 LYS A O 1
ATOM 2107 N N . TYR A 1 270 ? 5.758 -11.192 -11.737 1.00 98.06 270 TYR A N 1
ATOM 2108 C CA . TYR A 1 270 ? 6.197 -11.915 -10.544 1.00 98.06 270 TYR A CA 1
ATOM 2109 C C . TYR A 1 270 ? 5.119 -11.979 -9.451 1.00 98.06 270 TYR A C 1
ATOM 2111 O O . TYR A 1 270 ? 4.935 -13.041 -8.854 1.00 98.06 270 TYR A O 1
ATOM 2119 N N . ILE A 1 271 ? 4.372 -10.894 -9.208 1.00 97.88 271 ILE A N 1
ATOM 2120 C CA . ILE A 1 271 ? 3.250 -10.939 -8.257 1.00 97.88 271 ILE A CA 1
ATOM 2121 C C . ILE A 1 271 ? 2.030 -11.664 -8.829 1.00 97.88 271 ILE A C 1
ATOM 2123 O O . ILE A 1 271 ? 1.344 -12.336 -8.074 1.00 97.88 271 ILE A O 1
ATOM 2127 N N . TYR A 1 272 ? 1.755 -11.593 -10.135 1.00 98.44 272 TYR A N 1
ATOM 2128 C CA . TYR A 1 272 ? 0.572 -12.245 -10.718 1.00 98.44 272 TYR A CA 1
ATOM 2129 C C . TYR A 1 272 ? 0.720 -13.752 -10.902 1.00 98.44 272 TYR A C 1
ATOM 2131 O O . TYR A 1 272 ? -0.256 -14.485 -10.740 1.00 98.44 272 TYR A O 1
ATOM 2139 N N . GLU A 1 273 ? 1.914 -14.241 -11.221 1.00 96.56 273 GLU A N 1
ATOM 2140 C CA . GLU A 1 273 ? 2.134 -15.661 -11.461 1.00 96.56 273 GLU A CA 1
ATOM 2141 C C . GLU A 1 273 ? 1.740 -16.524 -10.255 1.00 96.56 273 GLU A C 1
ATOM 2143 O O . GLU A 1 273 ? 2.387 -16.499 -9.206 1.00 96.56 273 GLU A O 1
ATOM 2148 N N . ASN A 1 274 ? 0.707 -17.346 -10.452 1.00 95.88 274 ASN A N 1
ATOM 2149 C CA . ASN A 1 274 ? 0.145 -18.245 -9.448 1.00 95.88 274 ASN A CA 1
ATOM 2150 C C . ASN A 1 274 ? -0.434 -17.540 -8.204 1.00 95.88 274 ASN A C 1
ATOM 2152 O O . ASN A 1 274 ? -0.720 -18.184 -7.198 1.00 95.88 274 ASN A O 1
ATOM 2156 N N . MET A 1 275 ? -0.672 -16.229 -8.302 1.00 97.69 275 MET A N 1
ATOM 2157 C CA . MET A 1 275 ? -1.549 -15.475 -7.402 1.00 97.69 275 MET A CA 1
ATOM 2158 C C . MET A 1 275 ? -2.830 -15.084 -8.134 1.00 97.69 275 MET A C 1
ATOM 2160 O O . MET A 1 275 ? -3.916 -15.414 -7.686 1.00 97.69 275 MET A O 1
ATOM 2164 N N . ALA A 1 276 ? -2.712 -14.435 -9.290 1.00 97.50 276 ALA A N 1
ATOM 2165 C CA . ALA A 1 276 ? -3.830 -13.857 -10.031 1.00 97.50 276 ALA A CA 1
ATOM 2166 C C . ALA A 1 276 ? -4.609 -14.863 -10.898 1.00 97.50 276 ALA A C 1
ATOM 2168 O O . ALA A 1 276 ? -5.584 -14.488 -11.539 1.00 97.50 276 ALA A O 1
ATOM 2169 N N . ASN A 1 277 ? -4.146 -16.111 -10.970 1.00 95.81 277 ASN A N 1
ATOM 2170 C CA . ASN A 1 277 ? -4.690 -17.163 -11.828 1.00 95.81 277 ASN A CA 1
ATOM 2171 C C . ASN A 1 277 ? -4.859 -18.505 -11.090 1.00 95.81 277 ASN A C 1
ATOM 2173 O O . ASN A 1 277 ? -4.709 -19.573 -11.682 1.00 95.81 277 ASN A O 1
ATOM 2177 N N . GLN A 1 278 ? -5.099 -18.446 -9.780 1.00 96.50 278 GLN A N 1
ATOM 2178 C CA . GLN A 1 278 ? -5.377 -19.614 -8.940 1.00 96.50 278 GLN A CA 1
ATOM 2179 C C . GLN A 1 278 ? -6.761 -20.199 -9.245 1.00 96.50 278 GLN A C 1
ATOM 2181 O O . GLN A 1 278 ? -6.919 -21.417 -9.252 1.00 96.50 278 GLN A O 1
ATOM 2186 N N . ASP A 1 279 ? -7.732 -19.334 -9.541 1.00 95.25 279 ASP A N 1
ATOM 2187 C CA . ASP A 1 279 ? -9.066 -19.696 -9.999 1.00 95.25 279 ASP A CA 1
ATOM 2188 C C . ASP A 1 279 ? -9.442 -18.843 -11.227 1.00 95.25 279 ASP A C 1
ATOM 2190 O O . ASP A 1 279 ? -9.532 -17.612 -11.133 1.00 95.25 279 ASP A O 1
ATOM 2194 N N . PRO A 1 280 ? -9.640 -19.471 -12.400 1.00 91.81 280 PRO A N 1
ATOM 2195 C CA . PRO A 1 280 ? -9.961 -18.765 -13.638 1.00 91.81 280 PRO A CA 1
ATOM 2196 C C . PRO A 1 280 ? -11.416 -18.278 -13.700 1.00 91.81 280 PRO A C 1
ATOM 2198 O O . PRO A 1 280 ? -11.752 -17.462 -14.555 1.00 91.81 280 PRO A O 1
ATOM 2201 N N . THR A 1 281 ? -12.285 -18.795 -12.829 1.00 92.44 281 THR A N 1
ATOM 2202 C CA . THR A 1 281 ? -13.731 -18.533 -12.835 1.00 92.44 281 THR A CA 1
ATOM 2203 C C . THR A 1 281 ? -14.181 -17.642 -11.686 1.00 92.44 281 THR A C 1
ATOM 2205 O O . THR A 1 281 ? -15.200 -16.965 -11.804 1.00 92.44 281 THR A O 1
ATOM 2208 N N . ASN A 1 282 ? -13.419 -17.612 -10.591 1.00 94.81 282 ASN A N 1
ATOM 2209 C CA . ASN A 1 282 ? -13.756 -16.864 -9.393 1.00 94.81 282 ASN A CA 1
ATOM 2210 C C . ASN A 1 282 ? -12.600 -15.946 -8.950 1.00 94.81 282 ASN A C 1
ATOM 2212 O O . ASN A 1 282 ? -11.682 -16.398 -8.263 1.00 94.81 282 ASN A O 1
ATOM 2216 N N . PRO A 1 283 ? -12.661 -14.639 -9.272 1.00 95.50 283 PRO A N 1
ATOM 2217 C CA . PRO A 1 283 ? -11.687 -13.645 -8.820 1.00 95.50 283 PRO A CA 1
ATOM 2218 C C . PRO A 1 283 ? -11.455 -13.631 -7.305 1.00 95.50 283 PRO A C 1
ATOM 2220 O O . PRO A 1 283 ? -10.330 -13.390 -6.859 1.00 95.50 283 PRO A O 1
ATOM 2223 N N . ASP A 1 284 ? -12.480 -13.940 -6.505 1.00 97.19 284 ASP A N 1
ATOM 2224 C CA . ASP A 1 284 ? -12.369 -13.958 -5.044 1.00 97.19 284 ASP A CA 1
ATOM 2225 C C . ASP A 1 284 ? -11.431 -15.072 -4.547 1.00 97.19 284 ASP A C 1
ATOM 2227 O O . ASP A 1 284 ? -10.945 -15.021 -3.424 1.00 97.19 284 ASP A O 1
ATOM 2231 N N . GLN A 1 285 ? -11.136 -16.077 -5.376 1.00 97.00 285 GLN A N 1
ATOM 2232 C CA . GLN A 1 285 ? -10.248 -17.196 -5.041 1.00 97.00 285 GLN A CA 1
ATOM 2233 C C . GLN A 1 285 ? -8.808 -17.011 -5.543 1.00 97.00 285 GLN A C 1
ATOM 2235 O O . GLN A 1 285 ? -8.017 -17.955 -5.486 1.00 97.00 285 GLN A O 1
ATOM 2240 N N . ASN A 1 286 ? -8.461 -15.802 -5.992 1.00 97.44 286 ASN A N 1
ATOM 2241 C CA . ASN A 1 286 ? -7.109 -15.404 -6.375 1.00 97.44 286 ASN A CA 1
ATOM 2242 C C . ASN A 1 286 ? -6.412 -14.585 -5.276 1.00 97.44 286 ASN A C 1
ATOM 2244 O O . ASN A 1 286 ? -7.037 -14.034 -4.375 1.00 97.44 286 ASN A O 1
ATOM 2248 N N . PHE A 1 287 ? -5.091 -14.483 -5.396 1.00 97.75 287 PHE A N 1
ATOM 2249 C CA . PHE A 1 287 ? -4.150 -13.864 -4.461 1.00 97.75 287 PHE A CA 1
ATOM 2250 C C . PHE A 1 287 ? -4.184 -14.453 -3.045 1.00 97.75 287 PHE A C 1
ATOM 2252 O O . PHE A 1 287 ? -3.809 -13.799 -2.074 1.00 97.75 287 PHE A O 1
ATOM 2259 N N . ILE A 1 288 ? -4.548 -15.729 -2.922 1.00 97.44 288 ILE A N 1
ATOM 2260 C CA . ILE A 1 288 ? -4.434 -16.465 -1.665 1.00 97.44 288 ILE A CA 1
ATOM 2261 C C . ILE A 1 288 ? -2.984 -16.932 -1.540 1.00 97.44 288 ILE A C 1
ATOM 2263 O O . ILE A 1 288 ? -2.558 -17.867 -2.222 1.00 97.44 288 ILE A O 1
ATOM 2267 N N . ALA A 1 289 ? -2.207 -16.280 -0.672 1.00 95.38 289 ALA A N 1
ATOM 2268 C CA . ALA A 1 289 ? -0.770 -16.529 -0.532 1.00 95.38 289 ALA A CA 1
ATOM 2269 C C . ALA A 1 289 ? -0.435 -18.009 -0.262 1.00 95.38 289 ALA A C 1
ATOM 2271 O O . ALA A 1 289 ? 0.585 -18.511 -0.730 1.00 95.38 289 ALA A O 1
ATOM 2272 N N . GLN A 1 290 ? -1.293 -18.723 0.469 1.00 93.75 290 GLN A N 1
ATOM 2273 C CA . GLN A 1 290 ? -1.177 -20.147 0.800 1.00 93.75 290 GLN A CA 1
ATOM 2274 C C . GLN A 1 290 ? -1.267 -21.053 -0.433 1.00 93.75 290 GLN A C 1
ATOM 2276 O O . GLN A 1 290 ? -0.626 -22.099 -0.467 1.00 93.75 290 GLN A O 1
ATOM 2281 N N . LYS A 1 291 ? -2.034 -20.648 -1.453 1.00 95.06 291 LYS A N 1
ATOM 2282 C CA . LYS A 1 291 ? -2.230 -21.416 -2.690 1.00 95.06 291 LYS A CA 1
ATOM 2283 C C . LYS A 1 291 ? -1.122 -21.178 -3.722 1.00 95.06 291 LYS A C 1
ATOM 2285 O O . LYS A 1 291 ? -1.143 -21.811 -4.775 1.00 95.06 291 LYS A O 1
ATOM 2290 N N . ASN A 1 292 ? -0.155 -20.295 -3.443 1.00 93.56 292 ASN A N 1
ATOM 2291 C CA . ASN A 1 292 ? 0.976 -20.099 -4.342 1.00 93.56 292 ASN A CA 1
ATOM 2292 C C . ASN A 1 292 ? 1.972 -21.269 -4.232 1.00 93.56 292 ASN A C 1
ATOM 2294 O O . ASN A 1 292 ? 2.687 -21.420 -3.240 1.00 93.56 292 ASN A O 1
ATOM 2298 N N . THR A 1 293 ? 2.019 -22.098 -5.267 1.00 90.81 293 THR A N 1
ATOM 2299 C CA . THR A 1 293 ? 2.904 -23.256 -5.406 1.00 90.81 293 THR A CA 1
ATOM 2300 C C . THR A 1 293 ? 4.275 -22.884 -5.968 1.00 90.81 293 THR A C 1
ATOM 2302 O O . THR A 1 293 ? 5.257 -23.570 -5.678 1.00 90.81 293 THR A O 1
ATOM 2305 N N . LYS A 1 294 ? 4.395 -21.771 -6.708 1.00 90.88 294 LYS A N 1
ATOM 2306 C CA . LYS A 1 294 ? 5.680 -21.318 -7.266 1.00 90.88 294 LYS A CA 1
ATOM 2307 C C . LYS A 1 294 ? 6.600 -20.760 -6.182 1.00 90.88 294 LYS A C 1
ATOM 2309 O O . LYS A 1 294 ? 7.747 -21.186 -6.051 1.00 90.88 294 LYS A O 1
ATOM 2314 N N . ARG A 1 295 ? 6.093 -19.848 -5.354 1.00 91.25 295 ARG A N 1
ATOM 2315 C CA . ARG A 1 295 ? 6.901 -19.079 -4.398 1.00 91.25 295 ARG A CA 1
ATOM 2316 C C . ARG A 1 295 ? 6.144 -18.773 -3.116 1.00 91.25 295 ARG A C 1
ATOM 2318 O O . ARG A 1 295 ? 4.921 -18.821 -3.065 1.00 91.25 295 ARG A O 1
ATOM 2325 N N . LEU A 1 296 ? 6.899 -18.511 -2.054 1.00 92.75 296 LEU A N 1
ATO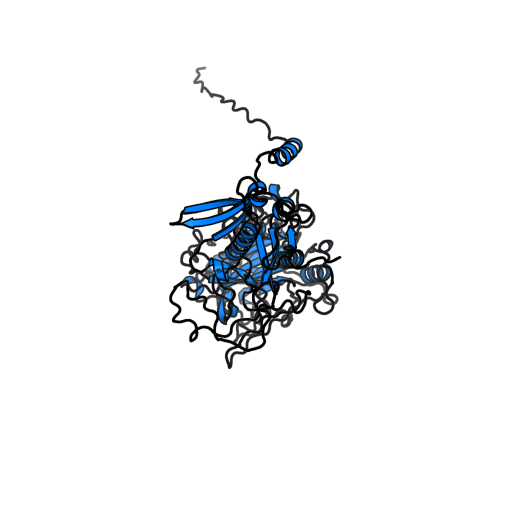M 2326 C CA . LEU A 1 296 ? 6.322 -18.165 -0.761 1.00 92.75 296 LEU A CA 1
ATOM 2327 C C . LEU A 1 296 ? 5.999 -16.670 -0.728 1.00 92.75 296 LEU A C 1
ATOM 2329 O O . LEU A 1 296 ? 6.881 -15.846 -0.972 1.00 92.75 296 LEU A O 1
ATOM 2333 N N . PHE A 1 297 ? 4.754 -16.359 -0.371 1.00 95.44 297 PHE A N 1
ATOM 2334 C CA . PHE A 1 297 ? 4.323 -15.025 0.023 1.00 95.44 297 PHE A CA 1
ATOM 2335 C C . PHE A 1 297 ? 3.810 -15.036 1.466 1.00 95.44 297 PHE A C 1
ATOM 2337 O O . PHE A 1 297 ? 3.225 -16.026 1.904 1.00 95.44 297 PHE A O 1
ATOM 2344 N N . CYS A 1 298 ? 4.004 -13.943 2.195 1.00 95.25 298 CYS A N 1
ATOM 2345 C CA . CYS A 1 298 ? 3.453 -13.728 3.536 1.00 95.25 298 CYS A CA 1
ATOM 2346 C C . CYS A 1 298 ? 2.912 -12.302 3.690 1.00 95.25 298 CYS A C 1
ATOM 2348 O O . CYS A 1 298 ? 3.014 -11.490 2.767 1.00 95.25 298 CYS A O 1
ATOM 2350 N N . HIS A 1 299 ? 2.379 -12.002 4.875 1.00 94.44 299 HIS A N 1
ATOM 2351 C CA . HIS A 1 299 ? 1.816 -10.701 5.226 1.00 94.44 299 HIS A CA 1
ATOM 2352 C C . HIS A 1 299 ? 2.393 -10.182 6.551 1.00 94.44 299 HIS A C 1
ATOM 2354 O O . HIS A 1 299 ? 2.934 -10.939 7.359 1.00 94.44 299 HIS A O 1
ATOM 2360 N N . THR A 1 300 ? 2.205 -8.890 6.813 1.00 90.00 300 THR A N 1
ATOM 2361 C CA . THR A 1 300 ? 2.573 -8.266 8.092 1.00 90.00 300 THR A CA 1
ATOM 2362 C C . THR A 1 300 ? 1.472 -8.455 9.149 1.00 90.00 300 THR A C 1
ATOM 2364 O O . THR A 1 300 ? 0.303 -8.218 8.852 1.00 90.00 300 THR A O 1
ATOM 2367 N N . PRO A 1 301 ? 1.788 -8.818 10.400 1.00 88.06 301 PRO A N 1
ATOM 2368 C CA . PRO A 1 301 ? 0.817 -8.844 11.503 1.00 88.06 301 PRO A CA 1
ATOM 2369 C C . PRO A 1 301 ? 0.483 -7.431 12.078 1.00 88.06 301 PRO A C 1
ATOM 2371 O O . PRO A 1 301 ? 0.934 -6.417 11.554 1.00 88.06 301 PRO A O 1
ATOM 2374 N N . TRP A 1 302 ? -0.342 -7.338 13.135 1.00 76.81 302 TRP A N 1
ATOM 2375 C CA . TRP A 1 302 ? -0.773 -6.092 13.832 1.00 76.81 302 TRP A CA 1
ATOM 2376 C C . TRP A 1 302 ? -1.529 -5.060 12.979 1.00 76.81 302 TRP A C 1
ATOM 2378 O O . TRP A 1 302 ? -1.617 -3.882 13.322 1.00 76.81 302 TRP A O 1
ATOM 2388 N N . LEU A 1 303 ? -2.157 -5.490 11.886 1.00 78.88 303 LEU A N 1
ATOM 2389 C CA . LEU A 1 303 ? -3.062 -4.632 11.106 1.00 78.88 303 LEU A CA 1
ATOM 2390 C C . LEU A 1 303 ? -4.545 -4.798 11.470 1.00 78.88 303 LEU A C 1
ATOM 2392 O O . LEU A 1 303 ? -5.413 -4.175 10.873 1.00 78.88 303 LEU A O 1
ATOM 2396 N N . ASN A 1 304 ? -4.844 -5.651 12.444 1.00 68.88 304 ASN A N 1
ATOM 2397 C CA . ASN A 1 304 ? -6.166 -5.879 13.031 1.00 68.88 304 ASN A CA 1
ATOM 2398 C C . ASN A 1 304 ? -6.501 -4.899 14.170 1.00 68.88 304 ASN A C 1
ATOM 2400 O O . ASN A 1 304 ? -7.606 -4.955 14.702 1.00 68.88 304 ASN A O 1
ATOM 2404 N N . VAL A 1 305 ? -5.557 -4.039 14.564 1.00 58.56 305 VAL A N 1
ATOM 2405 C CA . VAL A 1 305 ? -5.738 -3.109 15.681 1.00 58.56 305 VAL A CA 1
ATOM 2406 C C . VAL A 1 305 ? -6.662 -1.972 15.264 1.00 58.56 305 VAL A C 1
ATOM 2408 O O . VAL A 1 305 ? -6.424 -1.310 14.256 1.00 58.56 305 VAL A O 1
ATOM 2411 N N . GLY A 1 306 ? -7.676 -1.741 16.092 1.00 56.88 306 GLY A N 1
ATOM 2412 C CA . GLY A 1 306 ? -8.656 -0.686 15.916 1.00 56.88 306 GLY A CA 1
ATOM 2413 C C . GLY A 1 306 ? -9.890 -1.099 15.075 1.00 56.88 306 GLY A C 1
ATOM 2414 O O . GLY A 1 306 ? -9.892 -2.135 14.411 1.00 56.88 306 GLY A O 1
ATOM 2415 N N . PRO A 1 307 ? -10.990 -0.340 15.132 1.00 53.28 307 PRO A N 1
ATOM 2416 C CA . PRO A 1 307 ? -12.263 -0.551 14.414 1.00 53.28 307 PRO A CA 1
ATOM 2417 C C . PRO A 1 307 ? -12.173 -0.655 12.907 1.00 53.28 307 PRO A C 1
ATOM 2419 O O . PRO A 1 307 ? -13.039 -1.267 12.279 1.00 53.28 307 PRO A O 1
ATOM 2422 N N . SER A 1 308 ? -11.126 -0.095 12.320 1.00 65.25 308 SER A N 1
ATOM 2423 C CA . SER A 1 308 ? -10.835 -0.218 10.898 1.00 65.25 308 SER A CA 1
ATOM 2424 C C . SER A 1 308 ? -9.951 -1.427 10.589 1.00 65.25 308 SER A C 1
ATOM 2426 O O . SER A 1 308 ? -9.644 -1.644 9.419 1.00 65.25 308 SER A O 1
ATOM 2428 N N . GLY A 1 309 ? -9.579 -2.224 11.601 1.00 74.81 309 GLY A N 1
ATOM 2429 C CA . GLY A 1 309 ? -8.652 -3.354 11.538 1.00 74.81 309 GLY A CA 1
ATOM 2430 C C . GLY A 1 309 ? -8.916 -4.356 10.414 1.00 74.81 309 GLY A C 1
ATOM 2431 O O . GLY A 1 309 ? -9.962 -4.346 9.782 1.00 74.81 309 GLY A O 1
ATOM 2432 N N . ARG A 1 310 ? -7.957 -5.233 10.140 1.00 87.06 310 ARG A N 1
ATOM 2433 C CA . ARG A 1 310 ? -7.938 -6.123 8.973 1.00 87.06 310 ARG A CA 1
ATOM 2434 C C . ARG A 1 310 ? -9.291 -6.776 8.621 1.00 87.06 310 ARG A C 1
ATOM 2436 O O . ARG A 1 310 ? -9.999 -7.291 9.480 1.00 87.06 310 ARG A O 1
ATOM 2443 N N . GLU A 1 311 ? -9.631 -6.697 7.342 1.00 91.44 311 GLU A N 1
ATOM 2444 C CA . GLU A 1 311 ? -10.807 -7.256 6.679 1.00 91.44 311 GLU A CA 1
ATOM 2445 C C . GLU A 1 311 ? -10.730 -8.786 6.578 1.00 91.44 311 GLU A C 1
ATOM 2447 O O . GLU A 1 311 ? -9.654 -9.339 6.361 1.00 91.44 311 GLU A O 1
ATOM 2452 N N . GLY A 1 312 ? -11.853 -9.468 6.811 1.00 91.12 312 GLY A N 1
ATOM 2453 C CA . GLY A 1 312 ? -11.885 -10.913 7.068 1.00 91.12 312 GLY A CA 1
ATOM 2454 C C . GLY A 1 312 ? -11.855 -11.823 5.838 1.00 91.12 312 GLY A C 1
ATOM 2455 O O . GLY A 1 312 ? -11.477 -12.984 5.965 1.00 91.12 312 GLY A O 1
ATOM 2456 N N . ILE A 1 313 ? -12.229 -11.339 4.651 1.00 96.06 313 ILE A N 1
ATOM 2457 C CA . ILE A 1 313 ? -12.326 -12.166 3.439 1.00 96.06 313 ILE A CA 1
ATOM 2458 C C . ILE A 1 313 ? -10.971 -12.242 2.735 1.00 96.06 313 ILE A C 1
ATOM 2460 O O . ILE A 1 313 ? -10.424 -13.324 2.529 1.00 96.06 313 ILE A O 1
ATOM 2464 N N . HIS A 1 314 ? -10.403 -11.085 2.405 1.00 96.75 314 HIS A N 1
ATOM 2465 C CA . HIS A 1 314 ? -9.156 -10.957 1.653 1.00 96.75 314 HIS A CA 1
ATOM 2466 C C . HIS A 1 314 ? -7.992 -10.458 2.501 1.00 96.75 314 HIS A C 1
ATOM 2468 O O . HIS A 1 314 ? -6.859 -10.483 2.030 1.00 96.75 314 HIS A O 1
ATOM 2474 N N . GLY A 1 315 ? -8.229 -10.017 3.738 1.00 93.62 315 GLY A N 1
ATOM 2475 C CA . GLY A 1 315 ? -7.160 -9.552 4.614 1.00 93.62 315 GLY A CA 1
ATOM 2476 C C . GLY A 1 315 ? -6.785 -8.097 4.392 1.00 93.62 315 GLY A C 1
ATOM 2477 O O . GLY A 1 315 ? -5.673 -7.712 4.740 1.00 93.62 315 GLY A O 1
ATOM 2478 N N . MET A 1 316 ? -7.639 -7.273 3.793 1.00 94.88 316 MET A N 1
ATOM 2479 C CA . MET A 1 316 ? -7.273 -5.888 3.485 1.00 94.88 316 MET A CA 1
ATOM 2480 C C . MET A 1 316 ? -7.316 -4.966 4.712 1.00 94.88 316 MET A C 1
ATOM 2482 O O . MET A 1 316 ? -7.951 -5.258 5.718 1.00 94.88 316 MET A O 1
ATOM 2486 N N . THR A 1 317 ? -6.664 -3.814 4.641 1.00 90.56 317 THR A N 1
ATOM 2487 C CA . THR A 1 317 ? -6.705 -2.757 5.660 1.00 90.56 317 THR A CA 1
ATOM 2488 C C . THR A 1 317 ? -7.279 -1.494 5.069 1.00 90.56 317 THR A C 1
ATOM 2490 O O . THR A 1 317 ? -6.903 -1.140 3.955 1.00 90.56 317 THR A O 1
ATOM 2493 N N . LYS A 1 318 ? -8.137 -0.788 5.808 1.00 87.25 318 LYS A N 1
ATOM 2494 C CA . LYS A 1 318 ? -8.651 0.500 5.346 1.00 87.25 318 LYS A CA 1
ATOM 2495 C C . LYS A 1 318 ? -7.512 1.513 5.232 1.00 87.25 318 LYS A C 1
ATOM 2497 O O . LYS A 1 318 ? -6.718 1.672 6.157 1.00 87.25 318 LYS A O 1
ATOM 2502 N N . GLU A 1 319 ? -7.459 2.186 4.098 1.00 85.56 319 GLU A N 1
ATOM 2503 C CA . GLU A 1 319 ? -6.506 3.233 3.759 1.00 85.56 319 GLU A CA 1
ATOM 2504 C C . GLU A 1 319 ? -7.222 4.595 3.742 1.00 85.56 319 GLU A C 1
ATOM 2506 O O . GLU A 1 319 ? -8.336 4.759 4.254 1.00 85.56 319 GLU A O 1
ATOM 2511 N N . ARG A 1 320 ? -6.563 5.612 3.186 1.00 83.06 320 ARG A N 1
ATOM 2512 C CA . ARG A 1 320 ? -7.180 6.915 2.930 1.00 83.06 320 ARG A CA 1
ATOM 2513 C C . ARG A 1 320 ? -8.350 6.753 1.951 1.00 83.06 320 ARG A C 1
ATOM 2515 O O . ARG A 1 320 ? -8.231 6.029 0.981 1.00 83.06 320 ARG A O 1
ATOM 2522 N N . ASP A 1 321 ? -9.448 7.471 2.177 1.00 85.44 321 ASP A N 1
ATOM 2523 C CA . ASP A 1 321 ? -10.559 7.503 1.219 1.00 85.44 321 ASP A CA 1
ATOM 2524 C C . ASP A 1 321 ? -10.113 8.172 -0.110 1.00 85.44 321 ASP A C 1
ATOM 2526 O O . ASP A 1 321 ? -9.478 9.240 -0.093 1.00 85.44 321 ASP A O 1
ATOM 2530 N N . LEU A 1 322 ? -10.478 7.568 -1.244 1.00 88.94 322 LEU A N 1
ATOM 2531 C CA . LEU A 1 322 ? -10.265 8.070 -2.597 1.00 88.94 322 LEU A CA 1
ATOM 2532 C C . LEU A 1 322 ? -10.901 9.447 -2.767 1.00 88.94 322 LEU A C 1
ATOM 2534 O O . LEU A 1 322 ? -12.001 9.732 -2.277 1.00 88.94 322 LEU A O 1
ATOM 2538 N N . LYS A 1 323 ? -10.207 10.309 -3.507 1.00 86.38 323 LYS A N 1
ATOM 2539 C CA . LYS A 1 323 ? -10.710 11.621 -3.913 1.00 86.38 323 LYS A CA 1
ATOM 2540 C C . LYS A 1 323 ? -10.488 11.812 -5.412 1.00 86.38 323 LYS A C 1
ATOM 2542 O O . LYS A 1 323 ? -9.523 11.246 -5.924 1.00 86.38 323 LYS A O 1
ATOM 2547 N N . PRO A 1 324 ? -11.311 12.642 -6.080 1.00 89.88 324 PRO A N 1
ATOM 2548 C CA . PRO A 1 324 ? -11.016 13.121 -7.424 1.00 89.88 324 PRO A CA 1
ATOM 2549 C C . PRO A 1 324 ? -9.560 13.566 -7.555 1.00 89.88 324 PRO A C 1
ATOM 2551 O O . PRO A 1 324 ? -9.074 14.347 -6.728 1.00 89.88 324 PRO A O 1
ATOM 2554 N N . SER A 1 325 ? -8.873 13.068 -8.580 1.00 91.12 325 SER A N 1
ATOM 2555 C CA . SER A 1 325 ? -7.530 13.541 -8.907 1.00 91.12 325 SER A CA 1
ATOM 2556 C C . SER A 1 325 ? -7.613 14.819 -9.735 1.00 91.12 325 SER A C 1
ATOM 2558 O O . SER A 1 325 ? -8.444 14.940 -10.628 1.00 91.12 325 SER A O 1
ATOM 2560 N N . THR A 1 326 ? -6.734 15.779 -9.460 1.00 88.81 326 THR A N 1
ATOM 2561 C CA . THR A 1 326 ? -6.612 17.004 -10.267 1.00 88.81 326 THR A CA 1
ATOM 2562 C C . THR A 1 326 ? -5.567 16.882 -11.374 1.00 88.81 326 THR A C 1
ATOM 2564 O O . THR A 1 326 ? -5.382 17.828 -12.131 1.00 88.81 326 THR A O 1
ATOM 2567 N N . THR A 1 327 ? -4.838 15.765 -11.433 1.00 90.12 327 THR A N 1
ATOM 2568 C CA . THR A 1 327 ? -3.721 15.551 -12.371 1.00 90.12 327 THR A CA 1
ATOM 2569 C C . THR A 1 327 ? -3.828 14.238 -13.144 1.00 90.12 327 THR A C 1
ATOM 2571 O O . THR A 1 327 ? -3.084 14.041 -14.100 1.00 90.12 327 THR A O 1
ATOM 2574 N N . MET A 1 328 ? -4.743 13.344 -12.752 1.00 94.31 328 MET A N 1
ATOM 2575 C CA . MET A 1 328 ? -5.049 12.114 -13.477 1.00 94.31 328 MET A CA 1
ATOM 2576 C C . MET A 1 328 ? -6.468 12.175 -14.051 1.00 94.31 328 MET A C 1
ATOM 2578 O O . MET A 1 328 ? -7.434 11.931 -13.328 1.00 94.31 328 MET A O 1
ATOM 2582 N N . ASP A 1 329 ? -6.602 12.429 -15.351 1.00 94.50 329 ASP A N 1
ATOM 2583 C CA . ASP A 1 329 ? -7.873 12.440 -16.088 1.00 94.50 329 ASP A CA 1
ATOM 2584 C C . ASP A 1 329 ? -8.701 11.168 -15.857 1.00 94.50 329 ASP A C 1
ATOM 2586 O O . ASP A 1 329 ? -9.918 11.234 -15.675 1.00 94.50 329 ASP A O 1
ATOM 2590 N N . VAL A 1 330 ? -8.043 10.001 -15.779 1.00 94.56 330 VAL A N 1
ATOM 2591 C CA . VAL A 1 330 ? -8.719 8.712 -15.527 1.00 94.56 330 VAL A CA 1
ATOM 2592 C C . VAL A 1 330 ? -9.470 8.725 -14.186 1.00 94.56 330 VAL A C 1
ATOM 2594 O O . VAL A 1 330 ? -10.525 8.101 -14.075 1.00 94.56 330 VAL A O 1
ATOM 2597 N N . TYR A 1 331 ? -8.987 9.485 -13.199 1.00 96.38 331 TYR A N 1
ATOM 2598 C CA . TYR A 1 331 ? -9.535 9.583 -11.840 1.00 96.38 331 TYR A CA 1
ATOM 2599 C C . TYR A 1 331 ? -10.127 10.968 -11.522 1.00 96.38 331 TYR A C 1
ATOM 2601 O O . TYR A 1 331 ? -10.510 11.224 -10.379 1.00 96.38 331 TYR A O 1
ATOM 2609 N N . ALA A 1 332 ? -10.252 11.863 -12.507 1.00 94.00 332 ALA A N 1
ATOM 2610 C CA . ALA A 1 332 ? -10.778 13.215 -12.299 1.00 94.00 332 ALA A CA 1
ATOM 2611 C C . ALA A 1 332 ? -12.252 13.226 -11.867 1.00 94.00 332 ALA A C 1
ATOM 2613 O O . ALA A 1 332 ? -12.690 14.111 -11.138 1.00 94.00 332 ALA A O 1
ATOM 2614 N N . GLN A 1 333 ? -13.011 12.206 -12.274 1.00 92.31 333 GLN A N 1
ATOM 2615 C CA . GLN A 1 333 ? -14.423 12.020 -11.925 1.00 92.31 333 GLN A CA 1
ATOM 2616 C C . GLN A 1 333 ? -14.631 10.978 -10.815 1.00 92.31 333 GLN A C 1
ATOM 2618 O O . GLN A 1 333 ? -15.731 10.442 -10.673 1.00 92.31 333 GLN A O 1
ATOM 2623 N N . ALA A 1 334 ? -13.585 10.635 -10.055 1.00 92.25 334 ALA A N 1
ATOM 2624 C CA . ALA A 1 334 ? -13.704 9.630 -9.009 1.00 92.25 334 ALA A CA 1
ATOM 2625 C C . ALA A 1 334 ? -14.733 10.058 -7.953 1.00 92.25 334 ALA A C 1
ATOM 2627 O O . ALA A 1 334 ? -14.612 11.117 -7.337 1.00 92.25 334 ALA A O 1
ATOM 2628 N N . THR A 1 335 ? -15.744 9.226 -7.713 1.00 89.19 335 THR A N 1
ATOM 2629 C CA . THR A 1 335 ? -16.633 9.415 -6.564 1.00 89.19 335 THR A CA 1
ATOM 2630 C C . THR A 1 335 ? -15.860 9.170 -5.271 1.00 89.19 335 THR A C 1
ATOM 2632 O O . THR A 1 335 ? -14.828 8.494 -5.268 1.00 89.19 335 THR A O 1
ATOM 2635 N N . ALA A 1 336 ? -16.370 9.674 -4.146 1.00 82.38 336 ALA A N 1
ATOM 2636 C CA . ALA A 1 336 ? -15.835 9.276 -2.850 1.00 82.38 336 ALA A CA 1
ATOM 2637 C C . ALA A 1 336 ? -15.932 7.747 -2.701 1.00 82.38 336 ALA A C 1
ATOM 2639 O O . ALA A 1 336 ? -16.973 7.157 -2.990 1.00 82.38 336 ALA A O 1
ATOM 2640 N N . GLY A 1 337 ? -14.847 7.123 -2.259 1.00 87.00 337 GLY A N 1
ATOM 2641 C CA . GLY A 1 337 ? -14.771 5.694 -1.977 1.00 87.00 337 GLY A CA 1
ATOM 2642 C C . GLY A 1 337 ? -13.722 5.446 -0.910 1.00 87.00 337 GLY A C 1
ATOM 2643 O O . GLY A 1 337 ? -12.768 6.201 -0.778 1.00 87.00 337 GLY A O 1
ATOM 2644 N N . SER A 1 338 ? -13.936 4.449 -0.072 1.00 89.56 338 SER A N 1
ATOM 2645 C CA . SER A 1 338 ? -12.916 3.982 0.855 1.00 89.56 338 SER A CA 1
ATOM 2646 C C . SER A 1 338 ? -11.931 3.088 0.117 1.00 89.56 338 SER A C 1
ATOM 2648 O O . SER A 1 338 ? -12.347 2.173 -0.603 1.00 89.56 338 SER A O 1
ATOM 2650 N N . ASP A 1 339 ? -10.640 3.326 0.334 1.00 94.38 339 ASP A N 1
ATOM 2651 C CA . ASP A 1 339 ? -9.599 2.471 -0.221 1.00 94.38 339 ASP A CA 1
ATOM 2652 C C . ASP A 1 339 ? -9.152 1.429 0.802 1.00 94.38 339 ASP A C 1
ATOM 2654 O O . ASP A 1 339 ? -9.197 1.649 2.016 1.00 94.38 339 ASP A O 1
ATOM 2658 N N . TRP A 1 340 ? -8.758 0.263 0.303 1.00 95.25 340 TRP A N 1
ATOM 2659 C CA . TRP A 1 340 ? -8.415 -0.918 1.082 1.00 95.25 340 TRP A CA 1
ATOM 2660 C C . TRP A 1 340 ? -7.193 -1.596 0.483 1.00 95.25 340 TRP A C 1
ATOM 2662 O O . TRP A 1 340 ? -7.166 -1.891 -0.708 1.00 95.25 340 TRP A O 1
ATOM 2672 N N . GLY A 1 341 ? -6.175 -1.835 1.306 1.00 95.19 341 GLY A N 1
ATOM 2673 C CA . GLY A 1 341 ? -4.881 -2.342 0.864 1.00 95.19 341 GLY A CA 1
ATOM 2674 C C . GLY A 1 341 ? -4.532 -3.718 1.421 1.00 95.19 341 GLY A C 1
ATOM 2675 O O . GLY A 1 341 ? -4.843 -4.025 2.570 1.00 95.19 341 GLY A O 1
ATOM 2676 N N . ILE A 1 342 ? -3.792 -4.526 0.666 1.00 96.12 342 ILE A N 1
ATOM 2677 C CA . ILE A 1 342 ? -3.106 -5.724 1.177 1.00 96.12 342 ILE A CA 1
ATOM 2678 C C . ILE A 1 342 ? -1.699 -5.823 0.592 1.00 96.12 342 ILE A C 1
ATOM 2680 O O . ILE A 1 342 ? -1.524 -5.641 -0.610 1.00 96.12 342 ILE A O 1
ATOM 2684 N N . SER A 1 343 ? -0.704 -6.117 1.433 1.00 95.12 343 SER A N 1
ATOM 2685 C CA . SER A 1 343 ? 0.680 -6.338 1.005 1.00 95.12 343 SER A CA 1
ATOM 2686 C C . SER A 1 343 ? 1.109 -7.800 1.088 1.00 95.12 343 SER A C 1
ATOM 2688 O O . SER A 1 343 ? 0.837 -8.483 2.076 1.00 95.12 343 SER A O 1
ATOM 2690 N N . PHE A 1 344 ? 1.874 -8.226 0.085 1.00 97.06 344 PHE A N 1
ATOM 2691 C CA . PHE A 1 344 ? 2.519 -9.530 -0.023 1.00 97.06 344 PHE A CA 1
ATOM 2692 C C . PHE A 1 344 ? 4.036 -9.360 -0.054 1.00 97.06 344 PHE A C 1
ATOM 2694 O O . PHE A 1 344 ? 4.543 -8.550 -0.827 1.00 97.06 344 PHE A O 1
ATOM 2701 N N . TYR A 1 345 ? 4.760 -10.158 0.728 1.00 96.31 345 TYR A N 1
ATOM 2702 C CA . TYR A 1 345 ? 6.228 -10.149 0.780 1.00 96.31 345 TYR A CA 1
ATOM 2703 C C . TYR A 1 345 ? 6.764 -11.499 0.338 1.00 96.31 345 TYR A C 1
ATOM 2705 O O . TYR A 1 345 ? 6.189 -12.519 0.710 1.00 96.31 345 TYR A O 1
ATOM 2713 N N . ASN A 1 346 ? 7.844 -11.523 -0.440 1.00 95.31 346 ASN A N 1
ATOM 2714 C CA . ASN A 1 346 ? 8.498 -12.779 -0.809 1.00 95.31 346 ASN A CA 1
ATOM 2715 C C . ASN A 1 346 ? 9.288 -13.384 0.369 1.00 95.31 346 ASN A C 1
ATOM 2717 O O . ASN A 1 346 ? 9.410 -12.785 1.436 1.00 95.31 346 ASN A O 1
ATOM 2721 N N . ALA A 1 347 ? 9.862 -14.573 0.170 1.00 94.25 347 ALA A N 1
ATOM 2722 C CA . ALA A 1 347 ? 10.554 -15.320 1.221 1.00 94.25 347 ALA A CA 1
ATOM 2723 C C . ALA A 1 347 ? 11.618 -14.531 2.027 1.00 94.25 347 ALA A C 1
ATOM 2725 O O . ALA A 1 347 ? 11.551 -14.590 3.257 1.00 94.25 347 ALA A O 1
ATOM 2726 N N . PRO A 1 348 ? 12.563 -13.787 1.413 1.00 93.19 348 PRO A N 1
ATOM 2727 C CA . PRO A 1 348 ? 13.479 -12.917 2.152 1.00 93.19 348 PRO A CA 1
ATOM 2728 C C . PRO A 1 348 ? 12.758 -11.929 3.074 1.00 93.19 348 PRO A C 1
ATOM 2730 O O . PRO A 1 348 ? 13.087 -11.850 4.257 1.00 93.19 348 PRO A O 1
ATOM 2733 N N . GLY A 1 349 ? 11.719 -11.255 2.571 1.00 93.31 349 GLY A N 1
ATOM 2734 C CA . GLY A 1 349 ? 10.916 -10.349 3.386 1.00 93.31 349 GLY A CA 1
ATOM 2735 C C . GLY A 1 349 ? 10.173 -11.063 4.514 1.00 93.31 349 GLY A C 1
ATOM 2736 O O . GLY A 1 349 ? 10.169 -10.590 5.648 1.00 93.31 349 GLY A O 1
ATOM 2737 N N . CYS A 1 350 ? 9.626 -12.249 4.256 1.00 93.69 350 CYS A N 1
ATOM 2738 C CA . CYS A 1 350 ? 8.958 -13.060 5.275 1.00 93.69 350 CYS A CA 1
ATOM 2739 C C . CYS A 1 350 ? 9.877 -13.467 6.418 1.00 93.69 350 CYS A C 1
ATOM 2741 O O . CYS A 1 350 ? 9.469 -13.417 7.578 1.00 93.69 350 CYS A O 1
ATOM 2743 N N . ASN A 1 351 ? 11.125 -13.823 6.110 1.00 93.19 351 ASN A N 1
ATOM 2744 C CA . ASN A 1 351 ? 12.121 -14.141 7.125 1.00 93.19 351 ASN A CA 1
ATOM 2745 C C . ASN A 1 351 ? 12.396 -12.932 8.026 1.00 93.19 351 ASN A C 1
ATOM 2747 O O . ASN A 1 351 ? 12.437 -13.089 9.248 1.00 93.19 351 ASN A O 1
ATOM 2751 N N . THR A 1 352 ? 12.513 -11.733 7.451 1.00 92.25 352 THR A N 1
ATOM 2752 C CA . THR A 1 352 ? 12.683 -10.498 8.224 1.00 92.25 352 THR A CA 1
ATOM 2753 C C . THR A 1 352 ? 11.465 -10.200 9.099 1.00 92.25 352 THR A C 1
ATOM 2755 O O . THR A 1 352 ? 11.617 -10.027 10.309 1.00 92.25 352 THR A O 1
ATOM 2758 N N . ILE A 1 353 ? 10.247 -10.231 8.545 1.00 92.94 353 ILE A N 1
ATOM 2759 C CA . ILE A 1 353 ? 9.012 -10.001 9.319 1.00 92.94 353 ILE A CA 1
ATOM 2760 C C . ILE A 1 353 ? 8.896 -11.026 10.457 1.00 92.94 353 ILE A C 1
ATOM 2762 O O . ILE A 1 353 ? 8.575 -10.659 11.589 1.00 92.94 353 ILE A O 1
ATOM 2766 N N . ALA A 1 354 ? 9.227 -12.294 10.202 1.00 92.88 354 ALA A N 1
ATOM 2767 C CA . ALA A 1 354 ? 9.199 -13.337 11.220 1.00 92.88 354 ALA A CA 1
ATOM 2768 C C . ALA A 1 354 ? 10.300 -13.178 12.285 1.00 92.88 354 ALA A C 1
ATOM 2770 O O . ALA A 1 354 ? 10.106 -13.540 13.447 1.00 92.88 354 ALA A O 1
ATOM 2771 N N . ASN A 1 355 ? 11.462 -12.625 11.929 1.00 92.12 355 ASN A N 1
ATOM 2772 C CA . ASN A 1 355 ? 12.499 -12.273 12.898 1.00 92.12 355 ASN A CA 1
ATOM 2773 C C . ASN A 1 355 ? 12.063 -11.109 13.792 1.00 92.12 355 ASN A C 1
ATOM 2775 O O . ASN A 1 355 ? 12.377 -11.123 14.980 1.00 92.12 355 ASN A O 1
ATOM 2779 N N . VAL A 1 356 ? 11.305 -10.148 13.264 1.00 90.44 356 VAL A N 1
ATOM 2780 C CA . VAL A 1 356 ? 10.762 -9.033 14.049 1.00 90.44 356 VAL A CA 1
ATOM 2781 C C . VAL A 1 356 ? 9.653 -9.524 14.976 1.00 90.44 356 VAL A C 1
ATOM 2783 O O . VAL A 1 356 ? 9.760 -9.351 16.185 1.00 90.44 356 VAL A O 1
ATOM 2786 N N . TYR A 1 357 ? 8.620 -10.175 14.441 1.00 89.31 357 TYR A N 1
ATOM 2787 C CA . TYR A 1 357 ? 7.366 -10.437 15.158 1.00 89.31 357 TYR A CA 1
ATOM 2788 C C . TYR A 1 357 ? 7.199 -11.862 15.708 1.00 89.31 357 TYR A C 1
ATOM 2790 O O . TYR A 1 357 ? 6.292 -12.109 16.501 1.00 89.31 357 TYR A O 1
ATOM 2798 N N . GLY A 1 358 ? 8.048 -12.812 15.318 1.00 90.62 358 GLY A N 1
ATOM 2799 C CA . GLY A 1 358 ? 7.790 -14.243 15.508 1.00 90.62 358 GLY A CA 1
ATOM 2800 C C . GLY A 1 358 ? 6.981 -14.831 14.351 1.00 90.62 358 GLY A C 1
ATOM 2801 O O . GLY A 1 358 ? 6.892 -14.242 13.282 1.00 90.62 358 GLY A O 1
ATOM 2802 N N . THR A 1 359 ? 6.403 -16.012 14.540 1.00 89.62 359 THR A N 1
ATOM 2803 C CA . THR A 1 359 ? 5.525 -16.652 13.538 1.00 89.62 359 THR A CA 1
ATOM 2804 C C . THR A 1 359 ? 4.085 -16.663 14.030 1.00 89.62 359 THR A C 1
ATOM 2806 O O . THR A 1 359 ? 3.849 -16.472 15.220 1.00 89.62 359 THR A O 1
ATOM 2809 N N . ALA A 1 360 ? 3.122 -16.957 13.152 1.00 84.25 360 ALA A N 1
ATOM 2810 C CA . ALA A 1 360 ? 1.721 -17.083 13.566 1.00 84.25 360 ALA A CA 1
ATOM 2811 C C . ALA A 1 360 ? 1.510 -18.140 14.676 1.00 84.25 360 ALA A C 1
ATOM 2813 O O . ALA A 1 360 ? 0.650 -17.969 15.533 1.00 84.25 360 ALA A O 1
ATOM 2814 N N . LYS A 1 361 ? 2.327 -19.206 14.699 1.00 85.75 361 LYS A N 1
ATOM 2815 C CA . LYS A 1 361 ? 2.280 -20.280 15.714 1.00 85.75 361 LYS A CA 1
ATOM 2816 C C . LYS A 1 361 ? 3.130 -19.997 16.956 1.00 85.75 361 LYS A C 1
ATOM 2818 O O . LYS A 1 361 ? 2.888 -20.574 18.008 1.00 85.75 361 LYS A O 1
ATOM 2823 N N . ALA A 1 362 ? 4.141 -19.144 16.826 1.00 88.31 362 ALA A N 1
ATOM 2824 C CA . ALA A 1 362 ? 5.072 -18.788 17.893 1.00 88.31 362 ALA A CA 1
ATOM 2825 C C . ALA A 1 362 ? 5.344 -17.274 17.851 1.00 88.31 362 ALA A C 1
ATOM 2827 O O . ALA A 1 362 ? 6.407 -16.847 17.376 1.00 88.31 362 ALA A O 1
ATOM 2828 N N . PRO A 1 363 ? 4.364 -16.454 18.269 1.00 87.62 363 PRO A N 1
ATOM 2829 C CA . PRO A 1 363 ? 4.485 -15.005 18.256 1.00 87.62 363 PRO A CA 1
ATOM 2830 C C . PRO A 1 363 ? 5.465 -14.523 19.330 1.00 87.62 363 PRO A C 1
ATOM 2832 O O . PRO A 1 363 ? 5.516 -15.066 20.434 1.00 87.62 363 PRO A O 1
ATOM 2835 N N . LYS A 1 364 ? 6.239 -13.473 19.041 1.00 86.25 364 LYS A N 1
ATOM 2836 C CA . LYS A 1 364 ? 7.079 -12.826 20.056 1.00 86.25 364 LYS A CA 1
ATOM 2837 C C . LYS A 1 364 ? 6.220 -11.910 20.923 1.00 86.25 364 LYS A C 1
ATOM 2839 O O . LYS A 1 364 ? 5.523 -11.045 20.404 1.00 86.25 364 LYS A O 1
ATOM 2844 N N . ALA A 1 365 ? 6.351 -12.031 22.245 1.00 81.06 365 ALA A N 1
ATOM 2845 C CA . ALA A 1 365 ? 5.693 -11.124 23.191 1.00 81.06 365 ALA A CA 1
ATOM 2846 C C . ALA A 1 365 ? 6.132 -9.658 23.004 1.00 81.06 365 ALA A C 1
ATOM 2848 O O . ALA A 1 365 ? 5.342 -8.737 23.189 1.00 81.06 365 ALA A O 1
ATOM 2849 N N . LYS A 1 366 ? 7.394 -9.449 22.608 1.00 84.00 366 LYS A N 1
ATOM 2850 C CA . LYS A 1 366 ? 7.952 -8.149 22.236 1.00 84.00 366 LYS A CA 1
ATOM 2851 C C . LYS A 1 366 ? 8.644 -8.271 20.872 1.00 84.00 366 LYS A C 1
ATOM 2853 O O . LYS A 1 366 ? 9.652 -8.977 20.788 1.00 84.00 366 LYS A O 1
ATOM 2858 N N . PRO A 1 367 ? 8.131 -7.618 19.818 1.00 86.50 367 PRO A N 1
ATOM 2859 C CA . PRO A 1 367 ? 8.791 -7.535 18.533 1.00 86.50 367 PRO A CA 1
ATOM 2860 C C . PRO A 1 367 ? 10.161 -6.880 18.646 1.00 86.50 367 PRO A C 1
ATOM 2862 O O . PRO A 1 367 ? 10.371 -5.954 19.434 1.00 86.50 367 PRO A O 1
ATOM 2865 N N . ASP A 1 368 ? 11.088 -7.366 17.834 1.00 87.38 368 ASP A N 1
ATOM 2866 C CA . ASP A 1 368 ? 12.454 -6.870 17.772 1.00 87.38 368 ASP A CA 1
ATOM 2867 C C . ASP A 1 368 ? 12.666 -6.082 16.479 1.00 87.38 368 ASP A C 1
ATOM 2869 O O . ASP A 1 368 ? 13.063 -6.626 15.449 1.00 87.38 368 ASP A O 1
ATOM 2873 N N . PHE A 1 369 ? 12.391 -4.779 16.529 1.00 83.06 369 PHE A N 1
ATOM 2874 C CA . PHE A 1 369 ? 12.553 -3.894 15.376 1.00 83.06 369 PHE A CA 1
ATOM 2875 C C . PHE A 1 369 ? 14.015 -3.663 14.976 1.00 83.06 369 PHE A C 1
ATOM 2877 O O . PHE A 1 369 ? 14.252 -3.126 13.898 1.00 83.06 369 PHE A O 1
ATOM 2884 N N . THR A 1 370 ? 15.000 -4.104 15.770 1.00 84.12 370 THR A N 1
ATOM 2885 C CA . THR A 1 370 ? 16.405 -4.105 15.319 1.00 84.12 370 THR A CA 1
ATOM 2886 C C . THR A 1 370 ? 16.632 -5.106 14.185 1.00 84.12 370 THR A C 1
ATOM 2888 O O . THR A 1 370 ? 17.547 -4.936 13.385 1.00 84.12 370 THR A O 1
ATOM 2891 N N . GLN A 1 371 ? 15.749 -6.104 14.067 1.00 87.62 371 GLN A N 1
ATOM 2892 C CA . GLN A 1 371 ? 15.752 -7.088 12.990 1.00 87.62 371 GLN A CA 1
ATOM 2893 C C . GLN A 1 371 ? 15.043 -6.594 11.726 1.00 87.62 371 GLN A C 1
ATOM 2895 O O . GLN A 1 371 ? 15.008 -7.340 10.756 1.00 87.62 371 GLN A O 1
ATOM 2900 N N . ALA A 1 372 ? 14.480 -5.378 11.700 1.00 86.12 372 ALA A N 1
ATOM 2901 C CA . ALA A 1 372 ? 13.757 -4.814 10.552 1.00 86.12 372 ALA A CA 1
ATOM 2902 C C . ALA A 1 372 ? 14.706 -4.342 9.430 1.00 86.12 372 ALA A C 1
ATOM 2904 O O . ALA A 1 372 ? 14.612 -3.225 8.931 1.00 86.12 372 ALA A O 1
ATOM 2905 N N . VAL A 1 373 ? 15.654 -5.199 9.055 1.00 86.44 373 VAL A N 1
ATOM 2906 C CA . VAL A 1 373 ? 16.604 -4.984 7.966 1.00 86.44 373 VAL A CA 1
ATOM 2907 C C . VAL A 1 373 ? 16.290 -6.014 6.894 1.00 86.44 373 VAL A C 1
ATOM 2909 O O . VAL A 1 373 ? 16.567 -7.205 7.043 1.00 86.44 373 VAL A O 1
ATOM 2912 N N . PHE A 1 374 ? 15.649 -5.562 5.823 1.00 89.50 374 PHE A N 1
ATOM 2913 C CA . PHE A 1 374 ? 15.254 -6.443 4.735 1.00 89.50 374 PHE A CA 1
ATOM 2914 C C . PHE A 1 374 ? 16.444 -6.654 3.794 1.00 89.50 374 PHE A C 1
ATOM 2916 O O . PHE A 1 374 ? 17.027 -5.675 3.312 1.00 89.50 374 PHE A O 1
ATOM 2923 N N . PRO A 1 375 ? 16.849 -7.913 3.560 1.00 90.50 375 PRO A N 1
ATOM 2924 C CA . PRO A 1 375 ? 18.045 -8.215 2.791 1.00 90.50 375 PRO A CA 1
ATOM 2925 C C . PRO A 1 375 ? 17.836 -7.954 1.295 1.00 90.50 375 PRO A C 1
ATOM 2927 O O . PRO A 1 375 ? 16.711 -7.763 0.818 1.00 90.50 375 PRO A O 1
ATOM 2930 N N . LYS A 1 376 ? 18.941 -8.029 0.547 1.00 91.94 376 LYS A N 1
ATOM 2931 C CA . LYS A 1 376 ? 18.927 -8.163 -0.913 1.00 91.94 376 LYS A CA 1
ATOM 2932 C C . LYS A 1 376 ? 17.933 -9.252 -1.338 1.00 91.94 376 LYS A C 1
ATOM 2934 O O . LYS A 1 376 ? 17.760 -10.251 -0.642 1.00 91.94 376 LYS A O 1
ATOM 2939 N N . ASP A 1 377 ? 17.331 -9.051 -2.503 1.00 93.69 377 ASP A N 1
ATOM 2940 C CA . ASP A 1 377 ? 16.312 -9.891 -3.120 1.00 93.69 377 ASP A CA 1
ATOM 2941 C C . ASP A 1 377 ? 14.938 -9.818 -2.422 1.00 93.69 377 ASP A C 1
ATOM 2943 O O . ASP A 1 377 ? 14.024 -10.576 -2.752 1.00 93.69 377 ASP A O 1
ATOM 2947 N N . THR A 1 378 ? 14.743 -8.893 -1.479 1.00 94.38 378 THR A N 1
ATOM 2948 C CA . THR A 1 378 ? 13.412 -8.619 -0.926 1.00 94.38 378 THR A CA 1
ATOM 2949 C C . THR A 1 378 ? 12.507 -8.015 -1.992 1.00 94.38 378 THR A C 1
ATOM 2951 O O . THR A 1 378 ? 12.880 -7.059 -2.668 1.00 94.38 378 THR A O 1
ATOM 2954 N N . PHE A 1 379 ? 11.286 -8.533 -2.067 1.00 96.00 379 PHE A N 1
ATOM 2955 C CA . PHE A 1 379 ? 10.188 -8.026 -2.878 1.00 96.00 379 PHE A CA 1
ATOM 2956 C C . PHE A 1 379 ? 8.958 -7.828 -1.992 1.00 96.00 379 PHE A C 1
ATOM 2958 O O . PHE A 1 379 ? 8.620 -8.715 -1.199 1.00 96.00 379 PHE A O 1
ATOM 2965 N N . ALA A 1 380 ? 8.251 -6.715 -2.179 1.00 95.94 380 ALA A N 1
ATOM 2966 C CA . ALA A 1 380 ? 6.913 -6.516 -1.637 1.00 95.94 380 ALA A CA 1
ATOM 2967 C C . ALA A 1 380 ? 5.973 -5.908 -2.684 1.00 95.94 380 ALA A C 1
ATOM 2969 O O . ALA A 1 380 ? 6.384 -5.048 -3.459 1.00 95.94 380 ALA A O 1
ATOM 2970 N N . ALA A 1 381 ? 4.712 -6.335 -2.688 1.00 97.06 381 ALA A N 1
ATOM 2971 C CA . ALA A 1 381 ? 3.661 -5.770 -3.528 1.00 97.06 381 ALA A CA 1
ATOM 2972 C C . ALA A 1 381 ? 2.425 -5.444 -2.690 1.00 97.06 381 ALA A C 1
ATOM 2974 O O . ALA A 1 381 ? 1.940 -6.316 -1.973 1.00 97.06 381 ALA A O 1
ATOM 2975 N N . LYS A 1 382 ? 1.898 -4.224 -2.815 1.00 96.62 382 LYS A N 1
ATOM 2976 C CA . LYS A 1 382 ? 0.650 -3.767 -2.204 1.00 96.62 382 LYS A CA 1
ATOM 2977 C C . LYS A 1 382 ? -0.391 -3.654 -3.298 1.00 96.62 382 LYS A C 1
ATOM 2979 O O . LYS A 1 382 ? -0.149 -2.970 -4.283 1.00 96.62 382 LYS A O 1
ATOM 2984 N N . LEU A 1 383 ? -1.532 -4.299 -3.117 1.00 98.00 383 LEU A N 1
ATOM 2985 C CA . LEU A 1 383 ? -2.709 -4.119 -3.959 1.00 98.00 383 LEU A CA 1
ATOM 2986 C C . LEU A 1 383 ? -3.674 -3.189 -3.234 1.00 98.00 383 LEU A C 1
ATOM 2988 O O . LEU A 1 383 ? -3.879 -3.366 -2.032 1.00 98.00 383 LEU A O 1
ATOM 2992 N N . LEU A 1 384 ? -4.257 -2.227 -3.944 1.00 97.88 384 LEU A N 1
ATOM 2993 C CA . LEU A 1 384 ? -5.254 -1.302 -3.417 1.00 97.88 384 LEU A CA 1
ATOM 2994 C C . LEU A 1 384 ? -6.554 -1.393 -4.208 1.00 97.88 384 LEU A C 1
ATOM 2996 O O . LEU A 1 384 ? -6.580 -1.329 -5.441 1.00 97.88 384 LEU A O 1
ATOM 3000 N N . PHE A 1 385 ? -7.639 -1.503 -3.457 1.00 98.44 385 PHE A N 1
ATOM 3001 C CA . PHE A 1 385 ? -8.996 -1.607 -3.951 1.00 98.44 385 PHE A CA 1
ATOM 3002 C C . PHE A 1 385 ? -9.838 -0.453 -3.428 1.00 98.44 385 PHE A C 1
ATOM 3004 O O . PHE A 1 385 ? -9.600 0.015 -2.322 1.00 98.44 385 PHE A O 1
ATOM 3011 N N . THR A 1 386 ? -10.849 -0.035 -4.184 1.00 97.81 386 THR A N 1
ATOM 3012 C CA . THR A 1 386 ? -11.766 1.034 -3.777 1.00 97.81 386 THR A CA 1
ATOM 3013 C C . THR A 1 386 ? -13.221 0.590 -3.815 1.00 97.81 386 THR A C 1
ATOM 3015 O O . THR A 1 386 ? -13.608 -0.228 -4.656 1.00 97.81 386 THR A O 1
ATOM 3018 N N . THR A 1 387 ? -14.036 1.160 -2.929 1.00 96.19 387 THR A N 1
ATOM 3019 C CA . THR A 1 387 ? -15.508 1.112 -3.012 1.00 96.19 387 THR A CA 1
ATOM 3020 C C . THR A 1 387 ? -16.085 2.158 -3.967 1.00 96.19 387 THR A C 1
ATOM 3022 O O . THR A 1 387 ? -17.277 2.102 -4.263 1.00 96.19 387 THR A O 1
ATOM 3025 N N . ALA A 1 388 ? -15.268 3.092 -4.475 1.00 94.12 388 ALA A N 1
ATOM 3026 C CA . ALA A 1 388 ? -15.726 4.100 -5.424 1.00 94.12 388 ALA A CA 1
ATOM 3027 C C . ALA A 1 388 ? -16.350 3.466 -6.677 1.00 94.12 388 ALA A C 1
ATOM 3029 O O . ALA A 1 388 ? -15.986 2.366 -7.116 1.00 94.12 388 ALA A O 1
ATOM 3030 N N . ASP A 1 389 ? -17.276 4.200 -7.287 1.00 91.75 389 ASP A N 1
ATOM 3031 C CA . ASP A 1 389 ? -17.998 3.760 -8.467 1.00 91.75 389 ASP A CA 1
ATOM 3032 C C . ASP A 1 389 ? -18.131 4.906 -9.468 1.00 91.75 389 ASP A C 1
ATOM 3034 O O . ASP A 1 389 ? -18.959 5.798 -9.328 1.00 91.75 389 ASP A O 1
ATOM 3038 N N . PHE A 1 390 ? -17.296 4.874 -10.503 1.00 95.12 390 PHE A N 1
ATOM 3039 C CA . PHE A 1 390 ? -17.298 5.861 -11.580 1.00 95.12 390 PHE A CA 1
ATOM 3040 C C . PHE A 1 390 ? -16.958 5.187 -12.920 1.00 95.12 390 PHE A C 1
ATOM 3042 O O . PHE A 1 390 ? -16.422 4.071 -12.923 1.00 95.12 390 PHE A O 1
ATOM 3049 N N . PRO A 1 391 ? -17.288 5.810 -14.070 1.00 95.62 391 PRO A N 1
ATOM 3050 C CA . PRO A 1 391 ? -17.238 5.146 -15.376 1.00 95.62 391 PRO A CA 1
ATOM 3051 C C . PRO A 1 391 ? -15.889 4.493 -15.702 1.00 95.62 391 PRO A C 1
ATOM 3053 O O . PRO A 1 391 ? -15.844 3.343 -16.139 1.00 95.62 391 PRO A O 1
ATOM 3056 N N . ASN A 1 392 ? -14.788 5.184 -15.403 1.00 96.31 392 ASN A N 1
ATOM 3057 C CA . ASN A 1 392 ? -13.450 4.760 -15.809 1.00 96.31 392 ASN A CA 1
ATOM 3058 C C . ASN A 1 392 ? -12.924 3.515 -15.087 1.00 96.31 392 ASN A C 1
ATOM 3060 O O . ASN A 1 392 ? -11.935 2.966 -15.550 1.00 96.31 392 ASN A O 1
ATOM 3064 N N . ILE A 1 393 ? -13.561 3.028 -14.013 1.00 96.12 393 ILE A N 1
ATOM 3065 C CA . ILE A 1 393 ? -13.117 1.818 -13.290 1.00 96.12 393 ILE A CA 1
ATOM 3066 C C . ILE A 1 393 ? -14.043 0.613 -13.472 1.00 96.12 393 ILE A C 1
ATOM 3068 O O . ILE A 1 393 ? -13.771 -0.447 -12.921 1.00 96.12 393 ILE A O 1
ATOM 3072 N N . LYS A 1 394 ? -15.122 0.705 -14.262 1.00 94.62 394 LYS A N 1
ATOM 3073 C CA . LYS A 1 394 ? -16.126 -0.376 -14.377 1.00 94.62 394 LYS A CA 1
ATOM 3074 C C . LYS A 1 394 ? -15.565 -1.728 -14.844 1.00 94.62 394 LYS A C 1
ATOM 3076 O O . LYS A 1 394 ? -16.123 -2.757 -14.482 1.00 94.62 394 LYS A O 1
ATOM 3081 N N . GLY A 1 395 ? -14.468 -1.733 -15.604 1.00 96.12 395 GLY A N 1
ATOM 3082 C CA . GLY A 1 395 ? -13.779 -2.948 -16.067 1.00 96.12 395 GLY A CA 1
ATOM 3083 C C . GLY A 1 395 ? -12.645 -3.445 -15.161 1.00 96.12 395 GLY A C 1
ATOM 3084 O O . GLY A 1 395 ? -11.957 -4.398 -15.527 1.00 96.12 395 GLY A O 1
ATOM 3085 N N . ALA A 1 396 ? -12.415 -2.804 -14.013 1.00 98.25 396 ALA A N 1
ATOM 3086 C CA . ALA A 1 396 ? -11.321 -3.146 -13.114 1.00 98.25 396 ALA A CA 1
ATOM 3087 C C . ALA A 1 396 ? -11.487 -4.528 -12.474 1.00 98.25 396 ALA A C 1
ATOM 3089 O O . ALA A 1 396 ? -12.593 -5.043 -12.284 1.00 98.25 396 ALA A O 1
ATOM 3090 N N . TYR A 1 397 ? -10.353 -5.133 -12.115 1.00 98.44 397 TYR A N 1
ATOM 3091 C CA . TYR A 1 397 ? -10.341 -6.386 -11.369 1.00 98.44 397 TYR A CA 1
ATOM 3092 C C . TYR A 1 397 ? -11.086 -6.206 -10.045 1.00 98.44 397 TYR A C 1
ATOM 3094 O O . TYR A 1 397 ? -10.870 -5.217 -9.349 1.00 98.44 397 TYR A O 1
ATOM 3102 N N . THR A 1 398 ? -11.998 -7.123 -9.729 1.00 98.12 398 THR A N 1
ATOM 3103 C CA . THR A 1 398 ? -12.986 -6.925 -8.665 1.00 98.12 398 THR A CA 1
ATOM 3104 C C . THR A 1 398 ? -12.964 -8.080 -7.675 1.00 98.12 398 THR A C 1
ATOM 3106 O O . THR A 1 398 ? -12.884 -9.239 -8.082 1.00 98.12 398 THR A O 1
ATOM 3109 N N . TRP A 1 399 ? -13.095 -7.742 -6.394 1.00 98.00 399 TRP A N 1
ATOM 3110 C CA . TRP A 1 399 ? -13.336 -8.674 -5.294 1.00 98.00 399 TRP A CA 1
ATOM 3111 C C . TRP A 1 399 ? -14.637 -8.362 -4.570 1.00 98.00 399 TRP A C 1
ATOM 3113 O O . TRP A 1 399 ? -15.048 -7.207 -4.506 1.00 98.00 399 TRP A O 1
ATOM 3123 N N . ASN A 1 400 ? -15.263 -9.373 -3.976 1.00 97.81 400 ASN A N 1
ATOM 3124 C CA . ASN A 1 400 ? -16.292 -9.213 -2.956 1.00 97.81 400 ASN A CA 1
ATOM 3125 C C . ASN A 1 400 ? -15.624 -9.179 -1.579 1.00 97.81 400 ASN A C 1
ATOM 3127 O O . ASN A 1 400 ? -15.140 -10.193 -1.093 1.00 97.81 400 ASN A O 1
ATOM 3131 N N . SER A 1 401 ? -15.620 -8.023 -0.925 1.00 96.38 401 SER A N 1
ATOM 3132 C CA . SER A 1 401 ? -14.902 -7.807 0.335 1.00 96.38 401 SER A CA 1
ATOM 3133 C C . SER A 1 401 ? -15.804 -7.214 1.407 1.00 96.38 401 SER A C 1
ATOM 3135 O O . SER A 1 401 ? -16.748 -6.488 1.093 1.00 96.38 401 SER A O 1
ATOM 3137 N N . ASN A 1 402 ? -15.515 -7.493 2.677 1.00 94.06 402 ASN A N 1
ATOM 3138 C CA . ASN A 1 402 ? -16.260 -6.947 3.803 1.00 94.06 402 ASN A CA 1
ATOM 3139 C C . ASN A 1 402 ? -15.729 -5.560 4.175 1.00 94.06 402 ASN A C 1
ATOM 3141 O O . ASN A 1 402 ? -14.876 -5.403 5.042 1.00 94.06 402 ASN A O 1
ATOM 3145 N N . VAL A 1 403 ? -16.214 -4.525 3.498 1.00 91.62 403 VAL A N 1
ATOM 3146 C CA . VAL A 1 403 ? -15.627 -3.180 3.571 1.00 91.62 403 VAL A CA 1
ATOM 3147 C C . VAL A 1 403 ? -16.647 -2.133 3.990 1.00 91.62 403 VAL A C 1
ATOM 3149 O O . VAL A 1 403 ? -17.858 -2.318 3.853 1.00 91.62 403 VAL A O 1
ATOM 3152 N N . SER A 1 404 ? -16.150 -1.018 4.520 1.00 84.62 404 SER A N 1
ATOM 3153 C CA . SER A 1 404 ? -16.964 0.122 4.948 1.00 84.62 404 SER A CA 1
ATOM 3154 C C . SER A 1 404 ? -16.899 1.275 3.966 1.00 84.62 404 SER A C 1
ATOM 3156 O O . SER A 1 404 ? -15.895 1.436 3.289 1.00 84.62 404 SER A O 1
ATOM 3158 N N . GLU A 1 405 ? -17.927 2.115 3.922 1.00 83.00 405 GLU A N 1
ATOM 3159 C CA . GLU A 1 405 ? -17.949 3.335 3.101 1.00 83.00 405 GLU A CA 1
ATOM 3160 C C . GLU A 1 405 ? -16.950 4.407 3.591 1.00 83.00 405 GLU A C 1
ATOM 3162 O O . GLU A 1 405 ? -16.429 4.309 4.719 1.00 83.00 405 GLU A O 1
ATOM 3167 N N . PRO A 1 406 ? -16.663 5.456 2.790 1.00 79.50 406 PRO A N 1
ATOM 3168 C CA . PRO A 1 406 ? -16.013 6.667 3.286 1.00 79.50 406 PRO A CA 1
ATOM 3169 C C . PRO A 1 406 ? -16.678 7.153 4.568 1.00 79.50 406 PRO A C 1
ATOM 3171 O O . PRO A 1 406 ? -17.885 7.035 4.750 1.00 79.50 406 PRO A O 1
ATOM 3174 N N . GLY A 1 407 ? -15.903 7.680 5.506 1.00 67.81 407 GLY A N 1
ATOM 3175 C CA . GLY A 1 407 ? -16.495 8.150 6.768 1.00 67.81 407 GLY A CA 1
ATOM 3176 C C . GLY A 1 407 ? -16.913 7.053 7.767 1.00 67.81 407 GLY A C 1
ATOM 3177 O O . GLY A 1 407 ? -17.132 7.388 8.925 1.00 67.81 407 GLY A O 1
ATOM 3178 N N . SER A 1 408 ? -16.958 5.770 7.388 1.00 72.88 408 SER A N 1
ATOM 3179 C CA . SER A 1 408 ? -17.580 4.713 8.204 1.00 72.88 408 SER A CA 1
ATOM 3180 C C . SER A 1 408 ? -16.617 3.601 8.652 1.00 72.88 408 SER A C 1
ATOM 3182 O O . SER A 1 408 ? -15.579 3.352 8.026 1.00 72.88 408 SER A O 1
ATOM 3184 N N . THR A 1 409 ? -16.968 2.899 9.731 1.00 71.50 409 THR A N 1
ATOM 3185 C CA . THR A 1 409 ? -16.364 1.628 10.182 1.00 71.50 409 THR A CA 1
ATOM 3186 C C . THR A 1 409 ? -17.301 0.430 9.970 1.00 71.50 409 THR A C 1
ATOM 3188 O O . THR A 1 409 ? -16.845 -0.711 10.041 1.00 71.50 409 THR A O 1
ATOM 3191 N N . PHE A 1 410 ? -18.577 0.668 9.637 1.00 74.19 410 PHE A N 1
ATOM 3192 C CA . PHE A 1 410 ? -19.568 -0.373 9.355 1.00 74.19 410 PHE A CA 1
ATOM 3193 C C . PHE A 1 410 ? -19.286 -1.050 8.026 1.00 74.19 410 PHE A C 1
ATOM 3195 O O . PHE A 1 410 ? -19.211 -0.385 6.993 1.00 74.19 410 PHE A O 1
ATOM 3202 N N . ARG A 1 411 ? -19.146 -2.373 8.056 1.00 82.25 411 ARG A N 1
ATOM 3203 C CA . ARG A 1 411 ? -18.783 -3.170 6.889 1.00 82.25 411 ARG A CA 1
ATOM 3204 C C . ARG A 1 411 ? -19.960 -3.962 6.371 1.00 82.25 411 ARG A C 1
ATOM 3206 O O . ARG A 1 411 ? -20.828 -4.387 7.123 1.00 82.25 411 ARG A O 1
ATOM 3213 N N . SER A 1 412 ? -19.952 -4.167 5.069 1.00 87.94 412 SER A N 1
ATOM 3214 C CA . SER A 1 412 ? -20.808 -5.133 4.397 1.00 87.94 412 SER A CA 1
ATOM 3215 C C . SER A 1 412 ? -20.034 -5.737 3.240 1.00 87.94 412 SER A C 1
ATOM 3217 O O . SER A 1 412 ? -19.135 -5.101 2.681 1.00 87.94 412 SER A O 1
ATOM 3219 N N . VAL A 1 413 ? -20.386 -6.968 2.877 1.00 93.62 413 VAL A N 1
ATOM 3220 C CA . VAL A 1 413 ? -19.806 -7.628 1.709 1.00 93.62 413 VAL A CA 1
ATOM 3221 C C . VAL A 1 413 ? -20.267 -6.900 0.449 1.00 93.62 413 VAL A C 1
ATOM 3223 O O . VAL A 1 413 ? -21.448 -6.935 0.106 1.00 93.62 413 VAL A O 1
ATOM 3226 N N . LYS A 1 414 ? -19.334 -6.262 -0.256 1.00 94.00 414 LYS A N 1
ATOM 3227 C CA . LYS A 1 414 ? -19.594 -5.561 -1.518 1.00 94.00 414 LYS A CA 1
ATOM 3228 C C . LYS A 1 414 ? -18.421 -5.669 -2.477 1.00 94.00 414 LYS A C 1
ATOM 3230 O O . LYS A 1 414 ? -17.318 -6.051 -2.094 1.00 94.00 414 LYS A O 1
ATOM 3235 N N . ALA A 1 415 ? -18.690 -5.341 -3.735 1.00 96.06 415 ALA A N 1
ATOM 3236 C CA . ALA A 1 415 ? -17.666 -5.289 -4.759 1.00 96.06 415 ALA A CA 1
ATOM 3237 C C . ALA A 1 415 ? -16.686 -4.138 -4.484 1.00 96.06 415 ALA A C 1
ATOM 3239 O O . ALA A 1 415 ? -17.107 -3.009 -4.236 1.00 96.06 415 ALA A O 1
ATOM 3240 N N . VAL A 1 416 ? -15.391 -4.421 -4.579 1.00 98.06 416 VAL A N 1
ATOM 3241 C CA . VAL A 1 416 ? -14.310 -3.434 -4.563 1.00 98.06 416 VAL A CA 1
ATOM 3242 C C . VAL A 1 416 ? -13.414 -3.631 -5.771 1.00 98.06 416 VAL A C 1
ATOM 3244 O O . VAL A 1 416 ? -13.219 -4.755 -6.233 1.00 98.06 416 VAL A O 1
ATOM 3247 N N . ARG A 1 417 ? -12.869 -2.537 -6.296 1.00 98.38 417 ARG A N 1
ATOM 3248 C CA . ARG A 1 417 ? -12.159 -2.523 -7.579 1.00 98.38 417 ARG A CA 1
ATOM 3249 C C . ARG A 1 417 ? -10.693 -2.200 -7.400 1.00 98.38 417 ARG A C 1
ATOM 3251 O O . ARG A 1 417 ? -10.376 -1.206 -6.760 1.00 98.38 417 ARG A O 1
ATOM 3258 N N . HIS A 1 418 ? -9.821 -3.015 -7.980 1.00 98.56 418 HIS A N 1
ATOM 3259 C CA . HIS A 1 418 ? -8.377 -2.832 -7.953 1.00 98.56 418 HIS A CA 1
ATOM 3260 C C . HIS A 1 418 ? -7.997 -1.598 -8.773 1.00 98.56 418 HIS A C 1
ATOM 3262 O O . HIS A 1 418 ? -8.123 -1.610 -9.998 1.00 98.56 418 HIS A O 1
ATOM 3268 N N . ILE A 1 419 ? -7.562 -0.538 -8.097 1.00 98.25 419 ILE A N 1
ATOM 3269 C CA . ILE A 1 419 ? -7.260 0.758 -8.723 1.00 98.25 419 ILE A CA 1
ATOM 3270 C C . ILE A 1 419 ? -5.776 1.082 -8.737 1.00 98.25 419 ILE A C 1
ATOM 3272 O O . ILE A 1 419 ? -5.332 1.846 -9.589 1.00 98.25 419 ILE A O 1
ATOM 3276 N N . GLN A 1 420 ? -5.006 0.507 -7.818 1.00 98.06 420 GLN A N 1
ATOM 3277 C CA . GLN A 1 420 ? -3.595 0.815 -7.665 1.00 98.06 420 GLN A CA 1
ATOM 3278 C C . GLN A 1 420 ? -2.837 -0.405 -7.162 1.00 98.06 420 GLN A C 1
ATOM 3280 O O . GLN A 1 420 ? -3.359 -1.212 -6.397 1.00 98.06 420 GLN A O 1
ATOM 3285 N N . MET A 1 421 ? -1.586 -0.520 -7.589 1.00 97.75 421 MET A N 1
ATOM 3286 C CA . MET A 1 421 ? -0.638 -1.467 -7.028 1.00 97.75 421 MET A CA 1
ATOM 3287 C C . MET A 1 421 ? 0.714 -0.787 -6.869 1.00 97.75 421 MET A C 1
ATOM 3289 O O . MET A 1 421 ? 1.139 -0.064 -7.762 1.00 97.75 421 MET A O 1
ATOM 3293 N N . ASP A 1 422 ? 1.407 -1.066 -5.773 1.00 96.62 422 ASP A N 1
ATOM 3294 C CA . ASP A 1 422 ? 2.771 -0.600 -5.539 1.00 96.62 422 ASP A CA 1
ATOM 3295 C C . ASP A 1 422 ? 3.686 -1.798 -5.354 1.00 96.62 422 ASP A C 1
ATOM 3297 O O . ASP A 1 422 ? 3.383 -2.704 -4.579 1.00 96.62 422 ASP A O 1
ATOM 3301 N N . ILE A 1 423 ? 4.820 -1.817 -6.042 1.00 97.38 423 ILE A N 1
ATOM 3302 C CA . ILE A 1 423 ? 5.809 -2.888 -5.942 1.00 97.38 423 ILE A CA 1
ATOM 3303 C C . ILE A 1 423 ? 7.144 -2.284 -5.552 1.00 97.38 423 ILE A C 1
ATOM 3305 O O . ILE A 1 423 ? 7.598 -1.339 -6.180 1.00 97.38 423 ILE A O 1
ATOM 3309 N N . THR A 1 424 ? 7.804 -2.853 -4.554 1.00 94.94 424 THR A N 1
ATOM 3310 C CA . THR A 1 424 ? 9.131 -2.423 -4.123 1.00 94.94 424 THR A CA 1
ATOM 3311 C C . THR A 1 424 ? 10.095 -3.598 -4.076 1.00 94.94 424 THR A C 1
ATOM 3313 O O . THR A 1 424 ? 9.717 -4.708 -3.689 1.00 94.94 424 THR A O 1
ATOM 3316 N N . VAL A 1 425 ? 11.335 -3.361 -4.502 1.00 95.75 425 VAL A N 1
ATOM 3317 C CA . VAL A 1 425 ? 12.397 -4.373 -4.560 1.00 95.75 425 VAL A CA 1
ATOM 3318 C C . VAL A 1 425 ? 13.697 -3.801 -4.023 1.00 95.75 425 VAL A C 1
ATOM 3320 O O . VAL A 1 425 ? 14.069 -2.680 -4.364 1.00 95.75 425 VAL A O 1
ATOM 3323 N N . ASN A 1 426 ? 14.399 -4.598 -3.218 1.00 93.19 426 ASN A N 1
ATOM 3324 C CA . ASN A 1 426 ? 15.766 -4.332 -2.789 1.00 93.19 426 ASN A CA 1
ATOM 3325 C C . ASN A 1 426 ? 16.727 -5.237 -3.561 1.00 93.19 426 ASN A C 1
ATOM 3327 O O . ASN A 1 426 ? 16.841 -6.426 -3.253 1.00 93.19 426 ASN A O 1
ATOM 3331 N N . ASP A 1 427 ? 17.438 -4.694 -4.549 1.00 94.75 427 ASP A N 1
ATOM 3332 C CA . ASP A 1 427 ? 18.454 -5.464 -5.262 1.00 94.75 427 ASP A CA 1
ATOM 3333 C C . ASP A 1 427 ? 19.538 -4.571 -5.880 1.00 94.75 427 ASP A C 1
ATOM 3335 O O . ASP A 1 427 ? 19.315 -3.850 -6.849 1.00 94.75 427 ASP A O 1
ATOM 3339 N N . SER A 1 428 ? 20.761 -4.696 -5.363 1.00 95.19 428 SER A N 1
ATOM 3340 C CA . SER A 1 428 ? 21.947 -3.976 -5.845 1.00 95.19 428 SER A CA 1
ATOM 3341 C C . SER A 1 428 ? 22.402 -4.308 -7.273 1.00 95.19 428 SER A C 1
ATOM 3343 O O . SER A 1 428 ? 23.287 -3.637 -7.796 1.00 95.19 428 SER A O 1
ATOM 3345 N N . THR A 1 429 ? 21.861 -5.353 -7.907 1.00 96.38 429 THR A N 1
ATOM 3346 C CA . THR A 1 429 ? 22.191 -5.704 -9.302 1.00 96.38 429 THR A CA 1
ATOM 3347 C C . THR A 1 429 ? 21.360 -4.922 -10.313 1.00 96.38 429 THR A C 1
ATOM 3349 O O . THR A 1 429 ? 21.679 -4.938 -11.503 1.00 96.38 429 THR A O 1
ATOM 3352 N N . ILE A 1 430 ? 20.304 -4.235 -9.870 1.00 97.81 430 ILE A N 1
ATOM 3353 C CA . ILE A 1 430 ? 19.475 -3.418 -10.751 1.00 97.81 430 ILE A CA 1
ATOM 3354 C C . ILE A 1 430 ? 20.263 -2.168 -11.143 1.00 97.81 430 ILE A C 1
ATOM 3356 O O . ILE A 1 430 ? 20.617 -1.322 -10.325 1.00 97.81 430 ILE A O 1
ATOM 3360 N N . LYS A 1 431 ? 20.543 -2.027 -12.435 1.00 97.81 431 LYS A N 1
ATOM 3361 C CA . LYS A 1 431 ? 21.310 -0.904 -12.973 1.00 97.81 431 LYS A CA 1
ATOM 3362 C C . LYS A 1 431 ? 20.520 0.389 -12.776 1.00 97.81 431 LYS A C 1
ATOM 3364 O O . LYS A 1 431 ? 19.430 0.526 -13.316 1.00 97.81 431 LYS A O 1
ATOM 3369 N N . GLY A 1 432 ? 21.100 1.351 -12.063 1.00 95.12 432 GLY A N 1
ATOM 3370 C CA . GLY A 1 432 ? 20.451 2.631 -11.754 1.00 95.12 432 GLY A CA 1
ATOM 3371 C C . GLY A 1 432 ? 19.756 2.675 -10.390 1.00 95.12 432 GLY A C 1
ATOM 3372 O O . GLY A 1 432 ? 19.294 3.743 -10.005 1.00 95.12 432 GLY A O 1
ATOM 3373 N N . SER A 1 433 ? 19.722 1.570 -9.628 1.00 94.19 433 SER A N 1
ATOM 3374 C CA . SER A 1 433 ? 19.330 1.638 -8.216 1.00 94.19 433 SER A CA 1
ATOM 3375 C C . SER A 1 433 ? 20.289 2.540 -7.437 1.00 94.19 433 SER A C 1
ATOM 3377 O O . SER A 1 433 ? 21.470 2.644 -7.771 1.00 94.19 433 SER A O 1
ATOM 3379 N N . ASN A 1 434 ? 19.793 3.176 -6.378 1.00 91.06 434 ASN A N 1
ATOM 3380 C CA . ASN A 1 434 ? 20.576 4.107 -5.575 1.00 91.06 434 ASN A CA 1
ATOM 3381 C C . ASN A 1 434 ? 21.164 3.410 -4.330 1.00 91.06 434 ASN A C 1
ATOM 3383 O O . ASN A 1 434 ? 20.406 3.087 -3.407 1.00 91.06 434 ASN A O 1
ATOM 3387 N N . PRO A 1 435 ? 22.497 3.216 -4.233 1.00 89.00 435 PRO A N 1
ATOM 3388 C CA . PRO A 1 435 ? 23.114 2.593 -3.062 1.00 89.00 435 PRO A CA 1
ATOM 3389 C C . PRO A 1 435 ? 22.907 3.398 -1.781 1.00 89.00 435 PRO A C 1
ATOM 3391 O O . PRO A 1 435 ? 22.843 2.810 -0.703 1.00 89.00 435 PRO A O 1
ATOM 3394 N N . ALA A 1 436 ? 22.745 4.724 -1.888 1.00 84.44 436 ALA A N 1
ATOM 3395 C CA . ALA A 1 436 ? 22.443 5.557 -0.732 1.00 84.44 436 ALA A CA 1
ATOM 3396 C C . ALA A 1 436 ? 21.120 5.139 -0.083 1.00 84.44 436 ALA A C 1
ATOM 3398 O O . ALA A 1 436 ? 21.007 5.245 1.126 1.00 84.44 436 ALA A O 1
ATOM 3399 N N . LEU A 1 437 ? 20.169 4.598 -0.853 1.00 82.69 437 LEU A N 1
ATOM 3400 C CA . LEU A 1 437 ? 18.867 4.109 -0.384 1.00 82.69 437 LEU A CA 1
ATOM 3401 C C . LEU A 1 437 ? 18.842 2.595 -0.176 1.00 82.69 437 LEU A C 1
ATOM 3403 O O . LEU A 1 437 ? 17.785 1.976 -0.266 1.00 82.69 437 LEU A O 1
ATOM 3407 N N . ASN A 1 438 ? 20.006 1.980 0.043 1.00 85.75 438 ASN A N 1
ATOM 3408 C CA . ASN A 1 438 ? 20.150 0.530 0.128 1.00 85.75 438 ASN A CA 1
ATOM 3409 C C . ASN A 1 438 ? 19.567 -0.203 -1.100 1.00 85.75 438 ASN A C 1
ATOM 3411 O O . ASN A 1 438 ? 19.058 -1.309 -0.981 1.00 85.75 438 ASN A O 1
ATOM 3415 N N . ASN A 1 439 ? 19.641 0.422 -2.282 1.00 90.88 439 ASN A N 1
ATOM 3416 C CA . ASN A 1 439 ? 19.183 -0.126 -3.565 1.00 90.88 439 ASN A CA 1
ATOM 3417 C C . ASN A 1 439 ? 17.690 -0.473 -3.635 1.00 90.88 439 ASN A C 1
ATOM 3419 O O . ASN A 1 439 ? 17.286 -1.297 -4.459 1.00 90.88 439 ASN A O 1
ATOM 3423 N N . TRP A 1 440 ? 16.871 0.169 -2.805 1.00 91.75 440 TRP A N 1
ATOM 3424 C CA . TRP A 1 440 ? 15.427 0.102 -2.948 1.00 91.75 440 TRP A CA 1
ATOM 3425 C C . TRP A 1 440 ? 14.956 0.878 -4.174 1.00 91.75 440 TRP A C 1
ATOM 3427 O O . TRP A 1 440 ? 15.369 2.016 -4.409 1.00 91.75 440 TRP A O 1
ATOM 3437 N N . ILE A 1 441 ? 14.054 0.258 -4.927 1.00 94.50 441 ILE A N 1
ATOM 3438 C CA . ILE A 1 441 ? 13.280 0.899 -5.988 1.00 94.50 441 ILE A CA 1
ATOM 3439 C C . ILE A 1 441 ? 11.800 0.605 -5.774 1.00 94.50 441 ILE A C 1
ATOM 3441 O O . ILE A 1 441 ? 11.452 -0.463 -5.269 1.00 94.50 441 ILE A O 1
ATOM 3445 N N . MET A 1 442 ? 10.931 1.517 -6.199 1.00 95.12 442 MET A N 1
ATOM 3446 C CA . MET A 1 442 ? 9.484 1.368 -6.093 1.00 95.12 442 MET A CA 1
ATOM 3447 C C . MET A 1 442 ? 8.803 1.697 -7.414 1.00 95.12 442 MET A C 1
ATOM 3449 O O . MET A 1 442 ? 9.029 2.756 -7.984 1.00 95.12 442 MET A O 1
ATOM 3453 N N . TYR A 1 443 ? 7.955 0.790 -7.874 1.00 97.56 443 TYR A N 1
ATOM 3454 C CA . TYR A 1 443 ? 7.033 0.980 -8.979 1.00 97.56 443 TYR A CA 1
ATOM 3455 C C . TYR A 1 443 ? 5.632 1.221 -8.445 1.00 97.56 443 TYR A C 1
ATOM 3457 O O . TYR A 1 443 ? 5.215 0.569 -7.488 1.00 97.56 443 TYR A O 1
ATOM 3465 N N . THR A 1 444 ? 4.887 2.060 -9.149 1.00 97.31 444 THR A N 1
ATOM 3466 C CA . THR A 1 444 ? 3.453 2.256 -8.933 1.00 97.31 444 THR A CA 1
ATOM 3467 C C . THR A 1 444 ? 2.723 1.931 -10.225 1.00 97.31 444 THR A C 1
ATOM 3469 O O . THR A 1 444 ? 3.237 2.151 -11.322 1.00 97.31 444 THR A O 1
ATOM 3472 N N . TYR A 1 445 ? 1.527 1.380 -10.093 1.00 98.44 445 TYR A N 1
ATOM 3473 C CA . TYR A 1 445 ? 0.642 0.987 -11.179 1.00 98.44 445 TYR A CA 1
ATOM 3474 C C . TYR A 1 445 ? -0.753 1.504 -10.866 1.00 98.44 445 TYR A C 1
ATOM 3476 O O . TYR A 1 445 ? -1.140 1.550 -9.698 1.00 98.44 445 TYR A O 1
ATOM 3484 N N . TYR A 1 446 ? -1.535 1.817 -11.891 1.00 98.38 446 TYR A N 1
ATOM 3485 C CA . TYR A 1 446 ? -2.939 2.174 -11.720 1.00 98.38 446 TYR A CA 1
ATOM 3486 C C . TYR A 1 446 ? -3.814 1.497 -12.768 1.00 98.38 446 TYR A C 1
ATOM 3488 O O . TYR A 1 446 ? -3.344 1.143 -13.850 1.00 98.38 446 TYR A O 1
ATOM 3496 N N . TYR A 1 447 ? -5.089 1.288 -12.443 1.00 98.44 447 TYR A N 1
ATOM 3497 C CA . TYR A 1 447 ? -6.038 0.791 -13.431 1.00 98.44 447 TYR A CA 1
ATOM 3498 C C . TYR A 1 447 ? -6.345 1.892 -14.443 1.00 98.44 447 TYR A C 1
ATOM 3500 O O . TYR A 1 447 ? -6.830 2.963 -14.069 1.00 98.44 447 TYR A O 1
ATOM 3508 N N . ASP A 1 448 ? -6.089 1.595 -15.712 1.00 97.94 448 ASP A N 1
ATOM 3509 C CA . ASP A 1 448 ? -6.380 2.453 -16.849 1.00 97.94 448 ASP A CA 1
ATOM 3510 C C . ASP A 1 448 ? -7.117 1.632 -17.919 1.00 97.94 448 ASP A C 1
ATOM 3512 O O . ASP A 1 448 ? -6.514 0.752 -18.544 1.00 97.94 448 ASP A O 1
ATOM 3516 N N . PRO A 1 449 ? -8.414 1.888 -18.169 1.00 97.19 449 PRO A N 1
ATOM 3517 C CA . PRO A 1 449 ? -9.170 1.116 -19.153 1.00 97.19 449 PRO A CA 1
ATOM 3518 C C . PRO A 1 449 ? -8.588 1.237 -20.574 1.00 97.19 449 PRO A C 1
ATOM 3520 O O . PRO A 1 449 ? -8.731 0.311 -21.383 1.00 97.19 449 PRO A O 1
ATOM 3523 N N . ASN A 1 450 ? -7.891 2.338 -20.867 1.00 96.44 450 ASN A N 1
ATOM 3524 C CA . ASN A 1 450 ? -7.346 2.641 -22.186 1.00 96.44 450 ASN A CA 1
ATOM 3525 C C . ASN A 1 450 ? -5.948 2.058 -22.403 1.00 96.44 450 ASN A C 1
ATOM 3527 O O . ASN A 1 450 ? -5.520 1.966 -23.551 1.00 96.44 450 ASN A O 1
ATOM 3531 N N . PHE A 1 451 ? -5.265 1.614 -21.343 1.00 97.56 451 PHE A N 1
ATOM 3532 C CA . PHE A 1 451 ? -3.927 1.043 -21.466 1.00 97.56 451 PHE A CA 1
ATOM 3533 C C . PHE A 1 451 ? -3.936 -0.221 -22.332 1.00 97.56 451 PHE A C 1
ATOM 3535 O O . PHE A 1 451 ? -4.717 -1.154 -22.110 1.00 97.56 451 PHE A O 1
ATOM 3542 N N . ASP A 1 452 ? -3.065 -0.253 -23.334 1.00 96.75 452 ASP A N 1
ATOM 3543 C CA . ASP A 1 452 ? -2.900 -1.384 -24.241 1.00 96.75 452 ASP A CA 1
ATOM 3544 C C . ASP A 1 452 ? -1.412 -1.581 -24.534 1.00 96.75 452 ASP A C 1
ATOM 3546 O O . ASP A 1 452 ? -0.846 -0.961 -25.434 1.00 96.75 452 ASP A O 1
ATOM 3550 N N . TYR A 1 453 ? -0.775 -2.461 -23.757 1.00 96.81 453 TYR A N 1
ATOM 3551 C CA . TYR A 1 453 ? 0.653 -2.756 -23.886 1.00 96.81 453 TYR A CA 1
ATOM 3552 C C . TYR A 1 453 ? 1.058 -3.093 -25.325 1.00 96.81 453 TYR A C 1
ATOM 3554 O O . TYR A 1 453 ? 2.114 -2.668 -25.793 1.00 96.81 453 TYR A O 1
ATOM 3562 N N . ASP A 1 454 ? 0.229 -3.864 -26.034 1.00 95.75 454 ASP A N 1
ATOM 3563 C CA . ASP A 1 454 ? 0.576 -4.343 -27.367 1.00 95.75 454 ASP A CA 1
ATOM 3564 C C . ASP A 1 454 ? 0.592 -3.202 -28.393 1.00 95.75 454 ASP A C 1
ATOM 3566 O O . ASP A 1 454 ? 1.369 -3.249 -29.346 1.00 95.75 454 ASP A O 1
ATOM 3570 N N . LYS A 1 455 ? -0.218 -2.160 -28.181 1.00 96.19 455 LYS A N 1
ATOM 3571 C CA . LYS A 1 455 ? -0.190 -0.943 -29.001 1.00 96.19 455 LYS A CA 1
ATOM 3572 C C . LYS A 1 455 ? 0.932 0.004 -28.606 1.00 96.19 455 LYS A C 1
ATOM 3574 O O . LYS A 1 455 ? 1.540 0.608 -29.481 1.00 96.19 455 LYS A O 1
ATOM 3579 N N . GLU A 1 456 ? 1.177 0.147 -27.309 1.00 95.38 456 GLU A N 1
ATOM 3580 C CA . GLU A 1 456 ? 2.074 1.179 -26.790 1.00 95.38 456 GLU A CA 1
ATOM 3581 C C . GLU A 1 456 ? 3.544 0.749 -26.764 1.00 95.38 456 GLU A C 1
ATOM 3583 O O . GLU A 1 456 ? 4.413 1.554 -27.073 1.00 95.38 456 GLU A O 1
ATOM 3588 N N . TYR A 1 457 ? 3.835 -0.512 -26.426 1.00 95.69 457 TYR A N 1
ATOM 3589 C CA . TYR A 1 457 ? 5.192 -0.935 -26.057 1.00 95.69 457 TYR A CA 1
ATOM 3590 C C . TYR A 1 457 ? 5.721 -2.157 -26.803 1.00 95.69 457 TYR A C 1
ATOM 3592 O O . TYR A 1 457 ? 6.926 -2.407 -26.781 1.00 95.69 457 TYR A O 1
ATOM 3600 N N . LYS A 1 458 ? 4.876 -2.932 -27.490 1.00 95.69 458 LYS A N 1
ATOM 3601 C CA . LYS A 1 458 ? 5.321 -4.186 -28.127 1.00 95.69 458 LYS A CA 1
ATOM 3602 C C . LYS A 1 458 ? 6.415 -4.011 -29.169 1.00 95.69 458 LYS A C 1
ATOM 3604 O O . LYS A 1 458 ? 7.251 -4.899 -29.323 1.00 95.69 458 LYS A O 1
ATOM 3609 N N . LYS A 1 459 ? 6.415 -2.879 -29.875 1.00 95.75 459 LYS A N 1
ATOM 3610 C CA . LYS A 1 459 ? 7.452 -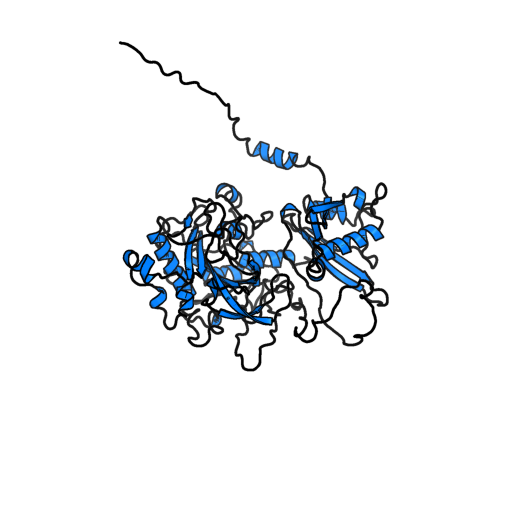2.554 -30.860 1.00 95.75 459 LYS A CA 1
ATOM 3611 C C . LYS A 1 459 ? 8.839 -2.467 -30.213 1.00 95.75 459 LYS A C 1
ATOM 3613 O O . LYS A 1 459 ? 9.800 -2.948 -30.805 1.00 95.75 459 LYS A O 1
ATOM 3618 N N . ASP A 1 460 ? 8.915 -1.919 -29.003 1.00 94.62 460 ASP A N 1
ATOM 3619 C CA . ASP A 1 460 ? 10.179 -1.647 -28.313 1.00 94.62 460 ASP A CA 1
ATOM 3620 C C . ASP A 1 460 ? 10.569 -2.764 -27.332 1.00 94.62 460 ASP A C 1
ATOM 3622 O O . ASP A 1 460 ? 11.752 -3.019 -27.105 1.00 94.62 460 ASP A O 1
ATOM 3626 N N . LEU A 1 461 ? 9.581 -3.453 -26.751 1.00 95.50 461 LEU A N 1
ATOM 3627 C CA . LEU A 1 461 ? 9.779 -4.421 -25.667 1.00 95.50 461 LEU A CA 1
ATOM 3628 C C . LEU A 1 461 ? 9.465 -5.876 -26.039 1.00 95.50 461 LEU A C 1
ATOM 3630 O O . LEU A 1 461 ? 9.793 -6.783 -25.268 1.00 95.50 461 LEU A O 1
ATOM 3634 N N . GLY A 1 462 ? 8.874 -6.121 -27.210 1.00 95.56 462 GLY A N 1
ATOM 3635 C CA . GLY A 1 462 ? 8.393 -7.440 -27.615 1.00 95.56 462 GLY A CA 1
ATOM 3636 C C . GLY A 1 462 ? 7.007 -7.774 -27.041 1.00 95.56 462 GLY A C 1
ATOM 3637 O O . GLY A 1 462 ? 6.277 -6.885 -26.617 1.00 95.56 462 GLY A O 1
ATOM 3638 N N . PRO A 1 463 ? 6.573 -9.045 -27.069 1.00 95.31 463 PRO A N 1
ATOM 3639 C CA . PRO A 1 463 ? 5.222 -9.423 -26.651 1.00 95.31 463 PRO A CA 1
ATOM 3640 C C . PRO A 1 463 ? 4.978 -9.175 -25.156 1.00 95.31 463 PRO A C 1
ATOM 3642 O O . PRO A 1 463 ? 5.886 -9.348 -24.342 1.00 95.31 463 PRO A O 1
ATOM 3645 N N . ASN A 1 464 ? 3.730 -8.853 -24.788 1.00 96.19 464 ASN A N 1
ATOM 3646 C CA . ASN A 1 464 ? 3.348 -8.641 -23.392 1.00 96.19 464 ASN A CA 1
ATOM 3647 C C . ASN A 1 464 ? 3.729 -9.851 -22.516 1.00 96.19 464 ASN A C 1
ATOM 3649 O O . ASN A 1 464 ? 3.158 -10.933 -22.690 1.00 96.19 464 ASN A O 1
ATOM 3653 N N . PRO A 1 465 ? 4.633 -9.700 -21.528 1.00 96.31 465 PRO A N 1
ATOM 3654 C CA . PRO A 1 465 ? 5.078 -10.826 -20.712 1.00 96.31 465 PRO A CA 1
ATOM 3655 C C . PRO A 1 465 ? 3.965 -11.406 -19.827 1.00 96.31 465 PRO A C 1
ATOM 3657 O O . PRO A 1 465 ? 4.083 -12.556 -19.396 1.00 96.31 465 PRO A O 1
ATOM 3660 N N . LEU A 1 466 ? 2.889 -10.650 -19.570 1.00 97.56 466 LEU A N 1
ATOM 3661 C CA . LEU A 1 466 ? 1.716 -11.117 -18.826 1.00 97.56 466 LEU A CA 1
ATOM 3662 C C . LEU A 1 466 ? 0.849 -12.083 -19.641 1.00 97.56 466 LEU A C 1
ATOM 3664 O O . LEU A 1 466 ? 0.163 -12.913 -19.050 1.00 97.56 466 LEU A O 1
ATOM 3668 N N . ALA A 1 467 ? 0.915 -12.036 -20.978 1.00 94.38 467 ALA A N 1
ATOM 3669 C CA . ALA A 1 467 ? 0.153 -12.935 -21.847 1.00 94.38 467 ALA A CA 1
ATOM 3670 C C . ALA A 1 467 ? 0.558 -14.410 -21.677 1.00 94.38 467 ALA A C 1
ATOM 3672 O O . ALA A 1 467 ? -0.211 -15.306 -22.011 1.00 94.38 467 ALA A O 1
ATOM 3673 N N . SER A 1 468 ? 1.747 -14.678 -21.122 1.00 94.69 468 SER A N 1
ATOM 3674 C CA . SER A 1 468 ? 2.190 -16.040 -20.817 1.00 94.69 468 SER A CA 1
ATOM 3675 C C . SER A 1 468 ? 1.606 -16.599 -19.513 1.00 94.69 468 SER A C 1
ATOM 3677 O O . SER A 1 468 ? 1.917 -17.736 -19.161 1.00 94.69 468 SER A O 1
ATOM 3679 N N . ILE A 1 469 ? 0.870 -15.805 -18.727 1.00 97.25 469 ILE A N 1
ATOM 3680 C CA . ILE A 1 469 ? 0.234 -16.281 -17.496 1.00 97.25 469 ILE A CA 1
ATOM 3681 C C . ILE A 1 469 ? -1.104 -16.923 -17.889 1.00 97.25 469 ILE A C 1
ATOM 3683 O O . ILE A 1 469 ? -2.012 -16.210 -18.325 1.00 97.25 469 ILE A O 1
ATOM 3687 N N . PRO A 1 470 ? -1.262 -18.253 -17.746 1.00 95.56 470 PRO A N 1
ATOM 3688 C CA . PRO A 1 470 ? -2.492 -18.920 -18.149 1.00 95.56 470 PRO A CA 1
ATOM 3689 C C . PRO A 1 470 ? -3.655 -18.417 -17.300 1.00 95.56 470 PRO A C 1
ATOM 3691 O O . PRO A 1 470 ? -3.513 -18.278 -16.086 1.00 95.56 470 PRO A O 1
ATOM 3694 N N . ASN A 1 471 ? -4.797 -18.176 -17.939 1.00 95.44 471 ASN A N 1
ATOM 3695 C CA . ASN A 1 471 ? -6.029 -17.716 -17.298 1.00 95.44 471 ASN A CA 1
ATOM 3696 C C . ASN A 1 471 ? -5.901 -16.415 -16.487 1.00 95.44 471 ASN A C 1
ATOM 3698 O O . ASN A 1 471 ? -6.648 -16.215 -15.531 1.00 95.44 471 ASN A O 1
ATOM 3702 N N . LEU A 1 472 ? -4.968 -15.527 -16.840 1.00 97.56 472 LEU A N 1
ATOM 3703 C CA . LEU A 1 472 ? -4.902 -14.215 -16.205 1.00 97.56 472 LEU A CA 1
ATOM 3704 C C . LEU A 1 472 ? -6.173 -13.404 -16.536 1.00 97.56 472 LEU A C 1
ATOM 3706 O O . LEU A 1 472 ? -6.492 -13.231 -17.718 1.00 97.56 472 LEU A O 1
ATOM 3710 N N . PRO A 1 473 ? -6.886 -12.864 -15.532 1.00 97.06 473 PRO A N 1
ATOM 3711 C CA . PRO A 1 473 ? -8.012 -11.967 -15.754 1.00 97.06 473 PRO A CA 1
ATOM 3712 C C . PRO A 1 473 ? -7.633 -10.796 -16.668 1.00 97.06 473 PRO A C 1
ATOM 3714 O O . PRO A 1 473 ? -6.698 -10.049 -16.379 1.00 97.06 473 PRO A O 1
ATOM 3717 N N . LYS A 1 474 ? -8.383 -10.597 -17.761 1.00 96.06 474 LYS A N 1
ATOM 3718 C CA . LYS A 1 474 ? -8.100 -9.539 -18.753 1.00 96.06 474 LYS A CA 1
ATOM 3719 C C . LYS A 1 474 ? -8.059 -8.137 -18.138 1.00 96.06 474 LYS A C 1
ATOM 3721 O O . LYS A 1 474 ? -7.312 -7.289 -18.612 1.00 96.06 474 LYS A O 1
ATOM 3726 N N . SER A 1 475 ? -8.823 -7.899 -17.073 1.00 96.44 475 SER A N 1
ATOM 3727 C CA . SER A 1 475 ? -8.819 -6.634 -16.334 1.00 96.44 475 SER A CA 1
ATOM 3728 C C . SER A 1 475 ? -7.476 -6.323 -15.666 1.00 96.44 475 SER A C 1
ATOM 3730 O O . SER A 1 475 ? -7.133 -5.156 -15.518 1.00 96.44 475 SER A O 1
ATOM 3732 N N . LEU A 1 476 ? -6.665 -7.330 -15.325 1.00 97.88 476 LEU A N 1
ATOM 3733 C CA . LEU A 1 476 ? -5.319 -7.116 -14.781 1.00 97.88 476 LEU A CA 1
ATOM 3734 C C . LEU A 1 476 ? -4.300 -6.704 -15.851 1.00 97.88 476 LEU A C 1
ATOM 3736 O O . LEU A 1 476 ? -3.285 -6.103 -15.513 1.00 97.88 476 LEU A O 1
ATOM 3740 N N . LEU A 1 477 ? -4.583 -6.935 -17.140 1.00 97.62 477 LEU A N 1
ATOM 3741 C CA . LEU A 1 477 ? -3.771 -6.400 -18.244 1.00 97.62 477 LEU A CA 1
ATOM 3742 C C . LEU A 1 477 ? -3.912 -4.875 -18.390 1.00 97.62 477 LEU A C 1
ATOM 3744 O O . LEU A 1 477 ? -3.122 -4.255 -19.093 1.00 97.62 477 LEU A O 1
ATOM 3748 N N . LYS A 1 478 ? -4.912 -4.281 -17.728 1.00 98.06 478 LYS A N 1
ATOM 3749 C CA . LYS A 1 478 ? -5.186 -2.838 -17.695 1.00 98.06 478 LYS A CA 1
ATOM 3750 C C . LYS A 1 478 ? -4.541 -2.125 -16.506 1.00 98.06 478 LYS A C 1
ATOM 3752 O O . LYS A 1 478 ? -4.735 -0.928 -16.324 1.00 98.06 478 LYS A O 1
ATOM 3757 N N . MET A 1 479 ? -3.768 -2.844 -15.693 1.00 98.19 479 MET A N 1
ATOM 3758 C CA . MET A 1 479 ? -2.936 -2.236 -14.659 1.00 98.19 479 MET A CA 1
ATOM 3759 C C . MET A 1 479 ? -1.682 -1.646 -15.307 1.00 98.19 479 MET A C 1
ATOM 3761 O O . MET A 1 479 ? -0.686 -2.350 -15.487 1.00 98.19 479 MET A O 1
ATOM 3765 N N . ARG A 1 480 ? -1.761 -0.363 -15.671 1.00 98.19 480 ARG A N 1
ATOM 3766 C CA . ARG A 1 480 ? -0.700 0.400 -16.329 1.00 98.19 480 ARG A CA 1
ATOM 3767 C C . ARG A 1 480 ? 0.452 0.650 -15.356 1.00 98.19 480 ARG A C 1
ATOM 3769 O O . ARG A 1 480 ? 0.204 1.208 -14.284 1.00 98.19 480 ARG A O 1
ATOM 3776 N N . PRO A 1 481 ? 1.701 0.304 -15.704 1.00 97.94 481 PRO A N 1
ATOM 3777 C CA . PRO A 1 481 ? 2.864 0.782 -14.969 1.00 97.94 481 PRO A CA 1
ATOM 3778 C C . PRO A 1 481 ? 2.945 2.308 -15.093 1.00 97.94 481 PRO A C 1
ATOM 3780 O O . PRO A 1 481 ? 2.989 2.845 -16.196 1.00 97.94 481 PRO A O 1
ATOM 3783 N N . MET A 1 482 ? 2.929 3.011 -13.965 1.00 97.62 482 MET A N 1
ATOM 3784 C CA . MET A 1 482 ? 3.005 4.473 -13.930 1.00 97.62 482 MET A CA 1
ATOM 3785 C C . MET A 1 482 ? 4.443 4.962 -14.092 1.00 97.62 482 MET A C 1
ATOM 3787 O O . MET A 1 482 ? 4.696 5.983 -14.726 1.00 97.62 482 MET A O 1
ATOM 3791 N N . GLY A 1 483 ? 5.382 4.241 -13.486 1.00 97.19 483 GLY A N 1
ATOM 3792 C CA . GLY A 1 483 ? 6.772 4.649 -13.417 1.00 97.19 483 GLY A CA 1
ATOM 3793 C C . GLY A 1 483 ? 7.530 3.955 -12.295 1.00 97.19 483 GLY A C 1
ATOM 3794 O O . GLY A 1 483 ? 7.008 3.050 -11.636 1.00 97.19 483 GLY A O 1
ATOM 3795 N N . VAL A 1 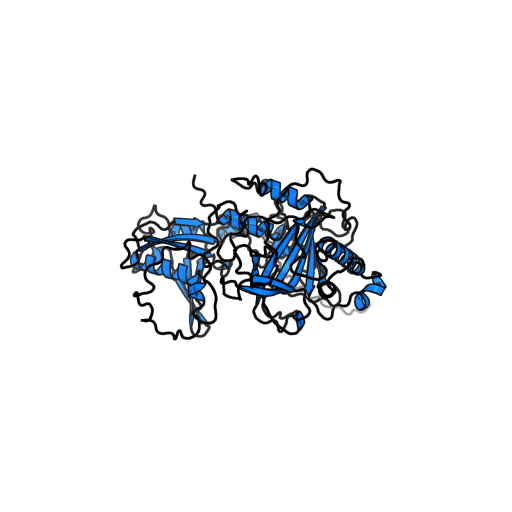484 ? 8.759 4.412 -12.071 1.00 96.81 484 VAL A N 1
ATOM 3796 C CA . VAL A 1 484 ? 9.660 3.922 -11.024 1.00 96.81 484 VAL A CA 1
ATOM 3797 C C . VAL A 1 484 ? 10.306 5.074 -10.266 1.00 96.81 484 VAL A C 1
ATOM 3799 O O . VAL A 1 484 ? 10.674 6.088 -10.851 1.00 96.81 484 VAL A O 1
ATOM 3802 N N . GLN A 1 485 ? 10.486 4.900 -8.962 1.00 94.06 485 GLN A N 1
ATOM 3803 C CA . GLN A 1 485 ? 11.298 5.751 -8.104 1.00 94.06 485 GLN A CA 1
ATOM 3804 C C . GLN A 1 485 ? 12.471 4.974 -7.530 1.00 94.06 485 GLN A C 1
ATOM 3806 O O . GLN A 1 485 ? 12.323 3.853 -7.047 1.00 94.06 485 GLN A O 1
ATOM 3811 N N . TYR A 1 486 ? 13.629 5.617 -7.542 1.00 92.12 486 TYR A N 1
ATOM 3812 C CA . TYR A 1 486 ? 14.868 5.163 -6.906 1.00 92.12 486 TYR A CA 1
ATOM 3813 C C . TYR A 1 486 ? 15.480 6.294 -6.057 1.00 92.12 486 TYR A C 1
ATOM 3815 O O . TYR A 1 486 ? 16.670 6.284 -5.732 1.00 92.12 486 TYR A O 1
ATOM 3823 N N . GLY A 1 487 ? 14.640 7.267 -5.687 1.00 89.31 487 GLY A N 1
ATOM 3824 C CA . GLY A 1 487 ? 14.865 8.278 -4.665 1.00 89.31 487 GLY A CA 1
ATOM 3825 C C . GLY A 1 487 ? 13.657 9.176 -4.434 1.00 89.31 487 GLY A C 1
ATOM 3826 O O . GLY A 1 487 ? 12.555 8.900 -4.907 1.00 89.31 487 GLY A O 1
ATOM 3827 N N . PHE A 1 488 ? 13.847 10.200 -3.603 1.00 85.69 488 PHE A N 1
ATOM 3828 C CA . PHE A 1 488 ? 12.738 11.002 -3.068 1.00 85.69 488 PHE A CA 1
ATOM 3829 C C . PHE A 1 488 ? 12.507 12.324 -3.798 1.00 85.69 488 PHE A C 1
ATOM 3831 O O . PHE A 1 488 ? 11.447 12.930 -3.639 1.00 85.69 488 PHE A O 1
ATOM 3838 N N . GLY A 1 489 ? 13.508 12.805 -4.536 1.00 78.31 489 GLY A N 1
ATOM 3839 C CA . GLY A 1 489 ? 13.390 14.012 -5.339 1.00 78.31 489 GLY A CA 1
ATOM 3840 C C . GLY A 1 489 ? 12.487 13.812 -6.555 1.00 78.31 489 GLY A C 1
ATOM 3841 O O . GLY A 1 489 ? 12.218 12.695 -6.983 1.00 78.31 489 GLY A O 1
ATOM 3842 N N . GLU A 1 490 ? 12.047 14.923 -7.141 1.00 72.31 490 GLU A N 1
ATOM 3843 C CA . GLU A 1 490 ? 11.274 14.931 -8.392 1.00 72.31 490 GLU A CA 1
ATOM 3844 C C . GLU A 1 490 ? 12.047 14.292 -9.558 1.00 72.31 490 GLU A C 1
ATOM 3846 O O . GLU A 1 490 ? 11.474 13.524 -10.320 1.00 72.31 490 GLU A O 1
ATOM 3851 N N . ALA A 1 491 ? 13.362 14.519 -9.633 1.00 80.12 491 ALA A N 1
ATOM 3852 C CA . ALA A 1 491 ? 14.238 13.917 -10.642 1.00 80.12 491 ALA A CA 1
ATOM 3853 C C . ALA A 1 491 ? 14.688 12.476 -10.311 1.00 80.12 491 ALA A C 1
ATOM 3855 O O . ALA A 1 491 ? 15.387 11.853 -11.109 1.00 80.12 491 ALA A O 1
ATOM 3856 N N . ASP A 1 492 ? 14.322 11.935 -9.143 1.00 85.88 492 ASP A N 1
ATOM 3857 C CA . ASP A 1 492 ? 14.795 10.626 -8.668 1.00 85.88 492 ASP A CA 1
ATOM 3858 C C . ASP A 1 492 ? 13.844 9.479 -9.076 1.00 85.88 492 ASP A C 1
ATOM 3860 O O . ASP A 1 492 ? 13.528 8.570 -8.296 1.00 85.88 492 ASP A O 1
ATOM 3864 N N . GLY A 1 493 ? 13.358 9.536 -10.313 1.00 92.12 493 GLY A N 1
ATOM 3865 C CA . GLY A 1 493 ? 12.452 8.552 -10.881 1.00 92.12 493 GLY A CA 1
ATOM 3866 C C . GLY A 1 493 ? 12.121 8.827 -12.342 1.00 92.12 493 GLY A C 1
ATOM 3867 O O . GLY A 1 493 ? 12.562 9.813 -12.928 1.00 92.12 493 GLY A O 1
ATOM 3868 N N . ILE A 1 494 ? 11.330 7.931 -12.921 1.00 95.44 494 ILE A N 1
ATOM 3869 C CA . ILE A 1 494 ? 10.844 8.003 -14.298 1.00 95.44 494 ILE A CA 1
ATOM 3870 C C . ILE A 1 494 ? 9.333 7.795 -14.250 1.00 95.44 494 ILE A C 1
ATOM 3872 O O . ILE A 1 494 ? 8.884 6.760 -13.760 1.00 95.44 494 ILE A O 1
ATOM 3876 N N . ILE A 1 495 ? 8.562 8.757 -14.759 1.00 95.56 495 ILE A N 1
ATOM 3877 C CA . ILE A 1 495 ? 7.152 8.556 -15.116 1.00 95.56 495 ILE A CA 1
ATOM 3878 C C . ILE A 1 495 ? 7.120 8.105 -16.572 1.00 95.56 495 ILE A C 1
ATOM 3880 O O . ILE A 1 495 ? 7.773 8.718 -17.413 1.00 95.56 495 ILE A O 1
ATOM 3884 N N . PHE A 1 496 ? 6.408 7.021 -16.861 1.00 96.94 496 PHE A N 1
ATOM 3885 C CA . PHE A 1 496 ? 6.380 6.449 -18.203 1.00 96.94 496 PHE A CA 1
ATOM 3886 C C . PHE A 1 496 ? 5.509 7.262 -19.154 1.00 96.94 496 PHE A C 1
ATOM 3888 O O . PHE A 1 496 ? 4.529 7.896 -18.756 1.00 96.94 496 PHE A O 1
ATOM 3895 N N . HIS A 1 497 ? 5.866 7.227 -20.431 1.00 93.44 497 HIS A N 1
ATOM 3896 C CA . HIS A 1 497 ? 5.123 7.862 -21.498 1.00 93.44 497 HIS A CA 1
ATOM 3897 C C . HIS A 1 497 ? 3.648 7.434 -21.472 1.00 93.44 497 HIS A C 1
ATOM 3899 O O . HIS A 1 497 ? 3.311 6.257 -21.355 1.00 93.44 497 HIS A O 1
ATOM 3905 N N . GLY A 1 498 ? 2.747 8.413 -21.563 1.00 92.75 498 GLY A N 1
ATOM 3906 C CA . GLY A 1 498 ? 1.299 8.187 -21.529 1.00 92.75 498 GLY A CA 1
ATOM 3907 C C . GLY A 1 498 ? 0.727 7.830 -20.151 1.00 92.75 498 GLY A C 1
ATOM 3908 O O . GLY A 1 498 ? -0.494 7.792 -20.006 1.00 92.75 498 GLY A O 1
ATOM 3909 N N . ALA A 1 499 ? 1.560 7.599 -19.131 1.00 96.00 499 ALA A N 1
ATOM 3910 C CA . ALA A 1 499 ? 1.092 7.428 -17.764 1.00 96.00 499 ALA A CA 1
ATOM 3911 C C . ALA A 1 499 ? 0.779 8.776 -17.098 1.00 96.00 499 ALA A C 1
ATOM 3913 O O . ALA A 1 499 ? 1.365 9.813 -17.408 1.00 96.00 499 ALA A O 1
ATOM 3914 N N . GLN A 1 500 ? -0.142 8.742 -16.139 1.00 94.69 500 GLN A N 1
ATOM 3915 C CA . GLN A 1 500 ? -0.534 9.894 -15.330 1.00 94.69 500 GLN A CA 1
ATOM 3916 C C . GLN A 1 500 ? -0.142 9.655 -13.873 1.00 94.69 500 GLN A C 1
ATOM 3918 O O . GLN A 1 500 ? -0.198 8.522 -13.399 1.00 94.69 500 GLN A O 1
ATOM 3923 N N . THR A 1 501 ? 0.214 10.717 -13.153 1.00 93.12 501 THR A N 1
ATOM 3924 C CA . THR A 1 501 ? 0.542 10.647 -11.723 1.00 93.12 501 THR A CA 1
ATOM 3925 C C . THR A 1 501 ? -0.310 11.613 -10.912 1.00 93.12 501 THR A C 1
ATOM 3927 O O . THR A 1 501 ? -0.633 12.713 -11.364 1.00 93.12 501 THR A O 1
ATOM 3930 N N . ASN A 1 502 ? -0.653 11.218 -9.687 1.00 89.81 502 ASN A N 1
ATOM 3931 C CA . ASN A 1 502 ? -1.358 12.058 -8.721 1.00 89.81 502 ASN A CA 1
ATOM 3932 C C . ASN A 1 502 ? -0.406 13.007 -7.962 1.00 89.81 502 ASN A C 1
ATOM 3934 O O . ASN A 1 502 ? -0.833 13.831 -7.156 1.00 89.81 502 ASN A O 1
ATOM 3938 N N . GLY A 1 503 ? 0.906 12.858 -8.160 1.00 84.31 503 GLY A N 1
ATOM 3939 C CA . GLY A 1 503 ? 1.923 13.525 -7.358 1.00 84.31 503 GLY A CA 1
ATOM 3940 C C . GLY A 1 503 ? 2.177 14.942 -7.841 1.00 84.31 503 GLY A C 1
ATOM 3941 O O . GLY A 1 503 ? 2.480 15.170 -9.011 1.00 84.31 503 GLY A O 1
ATOM 3942 N N . VAL A 1 504 ? 2.117 15.908 -6.925 1.00 79.12 504 VAL A N 1
ATOM 3943 C CA . VAL A 1 504 ? 2.487 17.295 -7.235 1.00 79.12 504 VAL A CA 1
ATOM 3944 C C . VAL A 1 504 ? 3.956 17.345 -7.662 1.00 79.12 504 VAL A C 1
ATOM 3946 O O . VAL A 1 504 ? 4.807 16.731 -7.013 1.00 79.12 504 VAL A O 1
ATOM 3949 N N . GLY A 1 505 ? 4.255 18.101 -8.724 1.00 79.81 505 GLY A N 1
ATOM 3950 C CA . GLY A 1 505 ? 5.611 18.238 -9.268 1.00 79.81 505 GLY A CA 1
ATOM 3951 C C . GLY A 1 505 ? 6.156 16.917 -9.806 1.00 79.81 505 GLY A C 1
ATOM 3952 O O . GLY A 1 505 ? 7.205 16.474 -9.360 1.00 79.81 505 GLY A O 1
ATOM 3953 N N . GLY A 1 506 ? 5.377 16.205 -10.628 1.00 80.88 506 GLY A N 1
ATOM 3954 C CA . GLY A 1 506 ? 5.836 15.024 -11.374 1.00 80.88 506 GLY A CA 1
ATOM 3955 C C . GLY A 1 506 ? 6.220 13.791 -10.545 1.00 80.88 506 GLY A C 1
ATOM 3956 O O . GLY A 1 506 ? 6.691 12.803 -11.102 1.00 80.88 506 GLY A O 1
ATOM 3957 N N . ARG A 1 507 ? 6.029 13.808 -9.222 1.00 88.19 507 ARG A N 1
ATOM 3958 C CA . ARG A 1 507 ? 6.387 12.686 -8.339 1.00 88.19 507 ARG A CA 1
ATOM 3959 C C . ARG A 1 507 ? 5.524 11.464 -8.635 1.00 88.19 507 ARG A C 1
ATOM 3961 O O . ARG A 1 507 ? 4.329 11.614 -8.855 1.00 88.19 507 ARG A O 1
ATOM 3968 N N . LEU A 1 508 ? 6.087 10.259 -8.547 1.00 92.88 508 LEU A N 1
ATOM 3969 C CA . LEU A 1 508 ? 5.325 9.009 -8.649 1.00 92.88 508 LEU A CA 1
ATOM 3970 C C . LEU A 1 508 ? 4.386 8.873 -7.440 1.00 92.88 508 LEU A C 1
ATOM 3972 O O . LEU A 1 508 ? 4.846 8.807 -6.294 1.00 92.88 508 LEU A O 1
ATOM 3976 N N . ASN A 1 509 ? 3.080 8.901 -7.692 1.00 92.25 509 ASN A N 1
ATOM 3977 C CA . ASN A 1 509 ? 2.046 8.867 -6.664 1.00 92.25 509 ASN A CA 1
ATOM 3978 C C . ASN A 1 509 ? 0.752 8.309 -7.264 1.00 92.25 509 ASN A C 1
ATOM 3980 O O . ASN A 1 509 ? 0.280 8.802 -8.294 1.00 92.25 509 ASN A O 1
ATOM 3984 N N . GLY A 1 510 ? 0.191 7.283 -6.632 1.00 94.56 510 GLY A N 1
ATOM 3985 C CA . GLY A 1 510 ? -1.002 6.622 -7.129 1.00 94.56 510 GLY A CA 1
ATOM 3986 C C . GLY A 1 510 ? -2.306 7.388 -6.859 1.00 94.56 510 GLY A C 1
ATOM 3987 O O . GLY A 1 510 ? -2.336 8.346 -6.081 1.00 94.56 510 GLY A O 1
ATOM 3988 N N . PRO A 1 511 ? -3.422 6.984 -7.487 1.00 94.75 511 PRO A N 1
ATOM 3989 C CA . PRO A 1 511 ? -4.713 7.650 -7.311 1.00 94.75 511 PRO A CA 1
ATOM 3990 C C . PRO A 1 511 ? -5.259 7.590 -5.870 1.00 94.75 511 PRO A C 1
ATOM 3992 O O . PRO A 1 511 ? -5.937 8.525 -5.443 1.00 94.75 511 PRO A O 1
ATOM 3995 N N . ALA A 1 512 ? -4.951 6.535 -5.106 1.00 91.38 512 ALA A N 1
ATOM 3996 C CA . ALA A 1 512 ? -5.389 6.384 -3.711 1.00 91.38 512 ALA A CA 1
ATOM 3997 C C . ALA A 1 512 ? -4.548 7.225 -2.724 1.00 91.38 512 ALA A C 1
ATOM 3999 O O . ALA A 1 512 ? -4.946 7.500 -1.583 1.00 91.38 512 ALA A O 1
ATOM 4000 N N . ASP A 1 513 ? -3.372 7.666 -3.164 1.00 89.19 513 ASP A N 1
ATOM 4001 C CA . ASP A 1 513 ? -2.370 8.282 -2.310 1.00 89.19 513 ASP A CA 1
ATOM 4002 C C . ASP A 1 513 ? -2.616 9.778 -2.071 1.00 89.19 513 ASP A C 1
ATOM 4004 O O . ASP A 1 513 ? -3.498 10.437 -2.633 1.00 89.19 513 ASP A O 1
ATOM 4008 N N . ASN A 1 514 ? -1.833 10.344 -1.149 1.00 86.50 514 ASN A N 1
ATOM 4009 C CA . ASN A 1 514 ? -1.864 11.776 -0.901 1.00 86.50 514 ASN A CA 1
ATOM 4010 C C . ASN A 1 514 ? -0.984 12.511 -1.929 1.00 86.50 514 ASN A C 1
ATOM 4012 O O . ASN A 1 514 ? 0.230 12.290 -1.923 1.00 86.50 514 ASN A O 1
ATOM 4016 N N . PRO A 1 515 ? -1.534 13.462 -2.709 1.00 87.56 515 PRO A N 1
ATOM 4017 C CA . PRO A 1 515 ? -0.810 14.126 -3.798 1.00 87.56 515 PRO A CA 1
ATOM 4018 C C . PRO A 1 515 ? 0.396 14.957 -3.327 1.00 87.56 515 PRO A C 1
ATOM 4020 O O . PRO A 1 515 ? 1.252 15.331 -4.125 1.00 87.56 515 PRO A O 1
ATOM 4023 N N . LYS A 1 516 ? 0.490 15.258 -2.022 1.00 85.62 516 LYS A N 1
ATOM 4024 C CA . LYS A 1 516 ? 1.605 16.020 -1.438 1.00 85.62 516 LYS A CA 1
ATOM 4025 C C . LYS A 1 516 ? 2.919 15.233 -1.346 1.00 85.62 516 LYS A C 1
ATOM 4027 O O . LYS A 1 516 ? 3.942 15.852 -1.070 1.00 85.62 516 LYS A O 1
ATOM 4032 N N . GLY A 1 517 ? 2.895 13.909 -1.496 1.00 85.00 517 GLY A N 1
ATOM 4033 C CA . GLY A 1 517 ? 4.073 13.051 -1.346 1.00 85.00 517 GLY A CA 1
ATOM 4034 C C . GLY A 1 517 ? 4.420 12.259 -2.602 1.00 85.00 517 GLY A C 1
ATOM 4035 O O . GLY A 1 517 ? 3.887 12.495 -3.684 1.00 85.00 517 GLY A O 1
ATOM 4036 N N . SER A 1 518 ? 5.294 11.274 -2.438 1.00 88.81 518 SER A N 1
ATOM 4037 C CA . SER A 1 518 ? 5.492 10.182 -3.394 1.00 88.81 518 SER A CA 1
ATOM 4038 C C . SER A 1 518 ? 5.296 8.839 -2.705 1.00 88.81 518 SER A C 1
ATOM 4040 O O . SER A 1 518 ? 5.424 8.772 -1.481 1.00 88.81 518 SER A O 1
ATOM 4042 N N . CYS A 1 519 ? 5.021 7.768 -3.452 1.00 87.00 519 CYS A N 1
ATOM 4043 C CA . CYS A 1 519 ? 4.863 6.436 -2.858 1.00 87.00 519 CYS A CA 1
ATOM 4044 C C . CYS A 1 519 ? 6.125 6.055 -2.068 1.00 87.00 519 CYS A C 1
ATOM 4046 O O . CYS A 1 519 ? 6.042 5.740 -0.875 1.00 87.00 519 CYS A O 1
ATOM 4048 N N . LEU A 1 520 ? 7.312 6.214 -2.675 1.00 87.50 520 LEU A N 1
ATOM 4049 C CA . LEU A 1 520 ? 8.576 5.938 -1.992 1.00 87.50 520 LEU A CA 1
ATOM 4050 C C . LEU A 1 520 ? 8.805 6.897 -0.818 1.00 87.50 520 LEU A C 1
ATOM 4052 O O . LEU A 1 520 ? 9.279 6.464 0.224 1.00 87.50 520 LEU A O 1
ATOM 4056 N N . GLY A 1 521 ? 8.437 8.175 -0.941 1.00 86.56 521 GLY A N 1
ATOM 4057 C CA . GLY A 1 521 ? 8.570 9.184 0.113 1.00 86.56 521 GLY A CA 1
ATOM 4058 C C . GLY A 1 521 ? 7.718 8.888 1.338 1.00 86.56 521 GLY A C 1
ATOM 4059 O O . GLY A 1 521 ? 8.235 8.932 2.456 1.00 86.56 521 GLY A O 1
ATOM 4060 N N . CYS A 1 522 ? 6.447 8.541 1.142 1.00 82.56 522 CYS A N 1
ATOM 4061 C CA . CYS A 1 522 ? 5.536 8.131 2.205 1.00 82.56 522 CYS A CA 1
ATOM 4062 C C . CYS A 1 522 ? 6.053 6.856 2.878 1.00 82.56 522 CYS A C 1
ATOM 4064 O O . CYS A 1 522 ? 6.248 6.828 4.095 1.00 82.56 522 CYS A O 1
ATOM 4066 N N . HIS A 1 523 ? 6.382 5.832 2.085 1.00 80.56 523 HIS A N 1
ATOM 4067 C CA . HIS A 1 523 ? 6.907 4.573 2.605 1.00 80.56 523 HIS A CA 1
ATOM 4068 C C . HIS A 1 523 ? 8.298 4.703 3.225 1.00 80.56 523 HIS A C 1
ATOM 4070 O O . HIS A 1 523 ? 8.594 3.982 4.167 1.00 80.56 523 HIS A O 1
ATOM 4076 N N . GLY A 1 524 ? 9.131 5.642 2.790 1.00 78.62 524 GLY A N 1
ATOM 4077 C CA . GLY A 1 524 ? 10.466 5.855 3.342 1.00 78.62 524 GLY A CA 1
ATOM 4078 C C . GLY A 1 524 ? 10.447 6.408 4.762 1.00 78.62 524 GLY A C 1
ATOM 4079 O O . GLY A 1 524 ? 11.407 6.218 5.496 1.00 78.62 524 GLY A O 1
ATOM 4080 N N . THR A 1 525 ? 9.359 7.064 5.180 1.00 74.94 525 THR A N 1
ATOM 4081 C CA . THR A 1 525 ? 9.183 7.504 6.580 1.00 74.94 525 THR A CA 1
ATOM 4082 C C . THR A 1 525 ? 8.788 6.382 7.528 1.00 74.94 525 THR A C 1
ATOM 4084 O O . THR A 1 525 ? 8.821 6.562 8.746 1.00 74.94 525 THR A O 1
ATOM 4087 N N . SER A 1 526 ? 8.435 5.223 6.978 1.00 64.88 526 SER A N 1
ATOM 4088 C CA . SER A 1 526 ? 8.050 4.047 7.739 1.00 64.88 526 SER A CA 1
ATOM 4089 C C . SER A 1 526 ? 9.133 3.668 8.733 1.00 64.88 526 SER A C 1
ATOM 4091 O O . SER A 1 526 ? 10.266 3.373 8.369 1.00 64.88 526 SER A O 1
ATOM 4093 N N . GLY A 1 527 ? 8.778 3.679 10.014 1.00 58.50 527 GLY A N 1
ATOM 4094 C CA . GLY A 1 527 ? 9.694 3.298 11.079 1.00 58.50 527 GLY A CA 1
ATOM 4095 C C . GLY A 1 527 ? 10.660 4.392 11.534 1.00 58.50 527 GLY A C 1
ATOM 4096 O O . GLY A 1 527 ? 11.423 4.112 12.459 1.00 58.50 527 GLY A O 1
ATOM 4097 N N . ILE A 1 528 ? 10.585 5.609 10.979 1.00 68.56 528 ILE A N 1
ATOM 4098 C CA . ILE A 1 528 ? 11.283 6.788 11.503 1.00 68.56 528 ILE A CA 1
ATOM 4099 C C . ILE A 1 528 ? 10.380 7.532 12.479 1.00 68.56 528 ILE A C 1
ATOM 4101 O O . ILE A 1 528 ? 9.373 8.137 12.114 1.00 68.56 528 ILE A O 1
ATOM 4105 N N . GLU A 1 529 ? 10.804 7.532 13.733 1.00 63.72 529 GLU A N 1
ATOM 4106 C CA . GLU A 1 529 ? 10.205 8.320 14.796 1.00 63.72 529 GLU A CA 1
ATOM 4107 C C . GLU A 1 529 ? 10.253 9.827 14.479 1.00 63.72 529 GLU A C 1
ATOM 4109 O O . GLU A 1 529 ? 11.244 10.349 13.963 1.00 63.72 529 GLU A O 1
ATOM 4114 N N . GLY A 1 530 ? 9.168 10.543 14.770 1.00 63.84 530 GLY A N 1
ATOM 4115 C CA . GLY A 1 530 ? 9.092 11.998 14.592 1.00 63.84 530 GLY A CA 1
ATOM 4116 C C . GLY A 1 530 ? 8.820 12.448 13.158 1.00 63.84 530 GLY A C 1
ATOM 4117 O O . GLY A 1 530 ? 8.858 13.649 12.887 1.00 63.84 530 GLY A O 1
ATOM 4118 N N . ARG A 1 531 ? 8.573 11.526 12.213 1.00 72.44 531 ARG A N 1
ATOM 4119 C CA . ARG A 1 531 ? 8.356 11.872 10.804 1.00 72.44 531 ARG A CA 1
ATOM 4120 C C . ARG A 1 531 ? 6.954 11.510 10.319 1.00 72.44 531 ARG A C 1
ATOM 4122 O O . ARG A 1 531 ? 6.557 10.353 10.311 1.00 72.44 531 ARG A O 1
ATOM 4129 N N . ALA A 1 532 ? 6.222 12.519 9.848 1.00 69.44 532 ALA A N 1
ATOM 4130 C CA . ALA A 1 532 ? 4.919 12.323 9.222 1.00 69.44 532 ALA A CA 1
ATOM 4131 C C . ALA A 1 532 ? 5.040 11.571 7.884 1.00 69.44 532 ALA A C 1
ATOM 4133 O O . ALA A 1 532 ? 5.893 11.910 7.060 1.00 69.44 532 ALA A O 1
ATOM 4134 N N . MET A 1 533 ? 4.128 10.619 7.643 1.00 74.81 533 MET A N 1
ATOM 4135 C CA . MET A 1 533 ? 4.046 9.875 6.375 1.00 74.81 533 MET A CA 1
ATOM 4136 C C . MET A 1 533 ? 3.660 10.745 5.183 1.00 74.81 533 MET A C 1
ATOM 4138 O O . MET A 1 533 ? 3.996 10.410 4.059 1.00 74.81 533 MET A O 1
ATOM 4142 N N . VAL A 1 534 ? 2.988 11.875 5.414 1.00 78.69 534 VAL A N 1
ATOM 4143 C CA . VAL A 1 534 ? 2.633 12.842 4.373 1.00 78.69 534 VAL A CA 1
ATOM 4144 C C . VAL A 1 534 ? 3.208 14.206 4.766 1.00 78.69 534 VAL A C 1
ATOM 4146 O O . VAL A 1 534 ? 2.942 14.659 5.879 1.00 78.69 534 VAL A O 1
ATOM 4149 N N . PRO A 1 535 ? 3.978 14.878 3.892 1.00 75.38 535 PRO A N 1
ATOM 4150 C CA . PRO A 1 535 ? 4.304 14.490 2.514 1.00 75.38 535 PRO A CA 1
ATOM 4151 C C . PRO A 1 535 ? 5.353 13.368 2.388 1.00 75.38 535 PRO A C 1
ATOM 4153 O O . PRO A 1 535 ? 5.743 13.024 1.278 1.00 75.38 535 PRO A O 1
ATOM 4156 N N . GLY A 1 536 ? 5.823 12.796 3.498 1.00 83.81 536 GLY A N 1
ATOM 4157 C CA . GLY A 1 536 ? 6.893 11.806 3.458 1.00 83.81 536 GLY A CA 1
ATOM 4158 C C . GLY A 1 536 ? 8.250 12.472 3.237 1.00 83.81 536 GLY A C 1
ATOM 4159 O O . GLY A 1 536 ? 8.397 13.659 3.515 1.00 83.81 536 GLY A O 1
ATOM 4160 N N . PHE A 1 537 ? 9.263 11.746 2.768 1.00 86.88 537 PHE A N 1
ATOM 4161 C CA . PHE A 1 537 ? 10.517 12.367 2.322 1.00 86.88 537 PHE A CA 1
ATOM 4162 C C . PHE A 1 537 ? 10.369 13.011 0.947 1.00 86.88 537 PHE A C 1
ATOM 4164 O O . PHE A 1 537 ? 9.855 12.382 0.027 1.00 86.88 537 PHE A O 1
ATOM 4171 N N . LEU A 1 538 ? 10.868 14.241 0.807 1.00 87.44 538 LEU A N 1
ATOM 4172 C CA . LEU A 1 538 ? 10.819 14.998 -0.452 1.00 87.44 538 LEU A CA 1
ATOM 4173 C C . LEU A 1 538 ? 12.174 15.092 -1.167 1.00 87.44 538 LEU A C 1
ATOM 4175 O O . LEU A 1 538 ? 12.258 15.635 -2.266 1.00 87.44 538 LEU A O 1
ATOM 4179 N N . SER A 1 539 ? 13.253 14.638 -0.524 1.00 87.75 539 SER A N 1
ATOM 4180 C CA . SER A 1 539 ? 14.595 14.607 -1.111 1.00 87.75 539 SER A CA 1
ATOM 4181 C C . SER A 1 539 ? 15.511 13.625 -0.382 1.00 87.75 539 SER A C 1
ATOM 4183 O O . SER A 1 539 ? 15.363 13.393 0.820 1.00 87.75 539 SER A O 1
ATOM 4185 N N . ASN A 1 540 ? 16.530 13.117 -1.080 1.00 84.88 540 ASN A N 1
ATOM 4186 C CA . ASN A 1 540 ? 17.567 12.279 -0.465 1.00 84.88 540 ASN A CA 1
ATOM 4187 C C . ASN A 1 540 ? 18.317 13.031 0.649 1.00 84.88 540 ASN A C 1
ATOM 4189 O O . ASN A 1 540 ? 18.660 12.443 1.670 1.00 84.88 540 ASN A O 1
ATOM 4193 N N . LYS A 1 541 ? 18.497 14.352 0.517 1.00 85.44 541 LYS A N 1
ATOM 4194 C CA . LYS A 1 541 ? 19.130 15.196 1.545 1.00 85.44 541 LYS A CA 1
ATOM 4195 C C . LYS A 1 541 ? 18.364 15.189 2.870 1.00 85.44 541 LYS A C 1
ATOM 4197 O O . LYS A 1 541 ? 18.977 15.189 3.933 1.00 85.44 541 LYS A O 1
ATOM 4202 N N . GLU A 1 542 ? 17.035 15.195 2.813 1.00 83.88 542 GLU A N 1
ATOM 4203 C CA . GLU A 1 542 ? 16.187 15.116 4.006 1.00 83.88 542 GLU A CA 1
ATOM 4204 C C . GLU A 1 542 ? 16.283 13.749 4.700 1.00 83.88 542 GLU A C 1
ATOM 4206 O O . GLU A 1 542 ? 16.144 13.637 5.923 1.00 83.88 542 GLU A O 1
ATOM 4211 N N . TRP A 1 543 ? 16.530 12.719 3.900 1.00 81.44 543 TRP A N 1
ATOM 4212 C CA . TRP A 1 543 ? 16.538 11.325 4.298 1.00 81.44 543 TRP A CA 1
ATOM 4213 C C . TRP A 1 543 ? 17.883 10.847 4.856 1.00 81.44 543 TRP A C 1
ATOM 4215 O O . TRP A 1 543 ? 17.914 10.198 5.899 1.00 81.44 543 TRP A O 1
ATOM 4225 N N . MET A 1 544 ? 19.000 11.208 4.214 1.00 77.69 544 MET A N 1
ATOM 4226 C CA . MET A 1 544 ? 20.349 10.695 4.510 1.00 77.69 544 MET A CA 1
ATOM 4227 C C . MET A 1 544 ? 20.745 10.712 5.997 1.00 77.69 544 MET A C 1
ATOM 4229 O O . MET A 1 544 ? 21.294 9.714 6.466 1.00 77.69 544 MET A O 1
ATOM 4233 N N . PRO A 1 545 ? 20.451 11.762 6.791 1.00 73.25 545 PRO A N 1
ATOM 4234 C CA . PRO A 1 545 ? 20.797 11.770 8.215 1.00 73.25 545 PRO A CA 1
ATOM 4235 C C . PRO A 1 545 ? 20.074 10.699 9.053 1.00 73.25 545 PRO A C 1
ATOM 4237 O O . PRO A 1 545 ? 20.471 10.441 10.187 1.00 73.25 545 PRO A O 1
ATOM 4240 N N . LYS A 1 546 ? 19.004 10.093 8.522 1.00 69.62 546 LYS A N 1
ATOM 4241 C CA . LYS A 1 546 ? 18.075 9.193 9.228 1.00 69.62 546 LYS A CA 1
ATOM 4242 C C . LYS A 1 546 ? 18.130 7.745 8.718 1.00 69.62 546 LYS A C 1
ATOM 4244 O O . LYS A 1 546 ? 17.354 6.907 9.164 1.00 69.62 546 LYS A O 1
ATOM 4249 N N . ALA A 1 547 ? 19.069 7.437 7.823 1.00 62.94 547 ALA A N 1
ATOM 4250 C CA . ALA A 1 547 ? 19.135 6.198 7.045 1.00 62.94 547 ALA A CA 1
ATOM 4251 C C . ALA A 1 547 ? 19.429 4.899 7.827 1.00 62.94 547 ALA A C 1
ATOM 4253 O O . ALA A 1 547 ? 19.474 3.825 7.235 1.00 62.94 547 ALA A O 1
ATOM 4254 N N . LYS A 1 548 ? 19.657 4.963 9.145 1.00 58.56 548 LYS A N 1
ATOM 4255 C CA . LYS A 1 548 ? 20.277 3.861 9.904 1.00 58.56 548 LYS A CA 1
ATOM 4256 C C . LYS A 1 548 ? 19.419 2.595 10.047 1.00 58.56 548 LYS A C 1
ATOM 4258 O O . LYS A 1 548 ? 19.979 1.545 10.339 1.00 58.56 548 LYS A O 1
ATOM 4263 N N . HIS A 1 549 ? 18.102 2.672 9.842 1.00 57.78 549 HIS A N 1
ATOM 4264 C CA . HIS A 1 549 ? 17.170 1.563 10.121 1.00 57.78 549 HIS A CA 1
ATOM 4265 C C . HIS A 1 549 ? 16.071 1.423 9.071 1.00 57.78 549 HIS A C 1
ATOM 4267 O O . HIS A 1 549 ? 14.948 1.039 9.392 1.00 57.78 549 HIS A O 1
ATOM 4273 N N . LEU A 1 550 ? 16.360 1.832 7.837 1.00 57.91 550 LEU A N 1
ATOM 4274 C CA . LEU A 1 550 ? 15.307 2.006 6.861 1.00 57.91 550 LEU A CA 1
ATOM 4275 C C . LEU A 1 550 ? 15.015 0.776 6.042 1.00 57.91 550 LEU A C 1
ATOM 4277 O O . LEU A 1 550 ? 15.887 0.148 5.441 1.00 57.91 550 LEU A O 1
ATOM 4281 N N . ASP A 1 551 ? 13.724 0.523 5.986 1.00 62.66 551 ASP A N 1
ATOM 4282 C CA . ASP A 1 551 ? 13.144 -0.548 5.243 1.00 62.66 551 ASP A CA 1
ATOM 4283 C C . ASP A 1 551 ? 11.783 -0.084 4.703 1.00 62.66 551 ASP A C 1
ATOM 4285 O O . ASP A 1 551 ? 10.952 0.494 5.407 1.00 62.66 551 ASP A O 1
ATOM 4289 N N . PHE A 1 552 ? 11.605 -0.271 3.398 1.00 68.69 552 PHE A N 1
ATOM 4290 C CA . PHE A 1 552 ? 10.536 0.319 2.594 1.00 68.69 552 PHE A CA 1
ATOM 4291 C C . PHE A 1 552 ? 9.346 -0.631 2.477 1.00 68.69 552 PHE A C 1
ATOM 4293 O O . PHE A 1 552 ? 8.700 -0.753 1.437 1.00 68.69 552 PHE A O 1
ATOM 4300 N N . SER A 1 553 ? 9.054 -1.338 3.558 1.00 63.38 553 SER A N 1
ATOM 4301 C CA . SER A 1 553 ? 8.247 -2.551 3.558 1.00 63.38 553 SER A CA 1
ATOM 4302 C C . SER A 1 553 ? 6.743 -2.290 3.646 1.00 63.38 553 SER A C 1
ATOM 4304 O O . SER A 1 553 ? 6.028 -3.040 4.293 1.00 63.38 553 SER A O 1
ATOM 4306 N N . GLN A 1 554 ? 6.205 -1.289 2.949 1.00 79.94 554 GLN A N 1
ATOM 4307 C CA . GLN A 1 554 ? 4.756 -1.111 2.750 1.00 79.94 554 GLN A CA 1
ATOM 4308 C C . GLN A 1 554 ? 3.917 -1.209 4.048 1.00 79.94 554 GLN A C 1
ATOM 4310 O O . GLN A 1 554 ? 4.039 -0.361 4.929 1.00 79.94 554 GLN A O 1
ATOM 4315 N N . GLN A 1 555 ? 3.068 -2.236 4.195 1.00 84.25 555 GLN A N 1
ATOM 4316 C CA . GLN A 1 555 ? 2.224 -2.446 5.378 1.00 84.25 555 GLN A CA 1
ATOM 4317 C C . GLN A 1 555 ? 2.983 -2.828 6.662 1.00 84.25 555 GLN A C 1
ATOM 4319 O O . GLN A 1 555 ? 2.414 -2.728 7.748 1.00 84.25 555 GLN A O 1
ATOM 4324 N N . PHE A 1 556 ? 4.254 -3.229 6.590 1.00 86.25 556 PHE A N 1
ATOM 4325 C CA . PHE A 1 556 ? 5.095 -3.459 7.772 1.00 86.25 556 PHE A CA 1
ATOM 4326 C C . PHE A 1 556 ? 5.176 -2.228 8.675 1.00 86.25 556 PHE A C 1
ATOM 4328 O O . PHE A 1 556 ? 5.044 -2.336 9.892 1.00 86.25 556 PHE A O 1
ATOM 4335 N N . ALA A 1 557 ? 5.281 -1.047 8.068 1.00 76.88 557 ALA A N 1
ATOM 4336 C CA . ALA A 1 557 ? 5.258 0.241 8.749 1.00 76.88 557 ALA A CA 1
ATOM 4337 C C . ALA A 1 557 ? 4.026 0.430 9.637 1.00 76.88 557 ALA A C 1
ATOM 4339 O O . ALA A 1 557 ? 4.120 0.864 10.787 1.00 76.88 557 ALA A O 1
ATOM 4340 N N . LEU A 1 558 ? 2.862 0.089 9.080 1.00 76.06 558 LEU A N 1
ATOM 4341 C CA . LEU A 1 558 ? 1.577 0.187 9.756 1.00 76.06 558 LEU A CA 1
ATOM 4342 C C . LEU A 1 558 ? 1.514 -0.821 10.906 1.00 76.06 558 LEU A C 1
ATOM 4344 O O . LEU A 1 558 ? 1.111 -0.454 12.005 1.00 76.06 558 LEU A O 1
ATOM 4348 N N . GLY A 1 559 ? 2.000 -2.049 10.692 1.00 78.88 559 GLY A N 1
ATOM 4349 C CA . GLY A 1 559 ? 2.091 -3.075 11.734 1.00 78.88 559 GLY A CA 1
ATOM 4350 C C . GLY A 1 559 ? 2.992 -2.647 12.893 1.00 78.88 559 GLY A C 1
ATOM 4351 O O . GLY A 1 559 ? 2.621 -2.812 14.055 1.00 78.88 559 GLY A O 1
ATOM 4352 N N . LYS A 1 560 ? 4.144 -2.026 12.599 1.00 78.69 560 LYS A N 1
ATOM 4353 C CA . LYS A 1 560 ? 5.058 -1.463 13.607 1.00 78.69 560 LYS A CA 1
ATOM 4354 C C . LYS A 1 560 ? 4.366 -0.374 14.418 1.00 78.69 560 LYS A C 1
ATOM 4356 O O . LYS A 1 560 ? 4.303 -0.480 15.639 1.00 78.69 560 LYS A O 1
ATOM 4361 N N . ARG A 1 561 ? 3.791 0.627 13.748 1.00 72.19 561 ARG A N 1
ATOM 4362 C CA . ARG A 1 561 ? 3.105 1.747 14.407 1.00 72.19 561 ARG A CA 1
ATOM 4363 C C . ARG A 1 561 ? 1.918 1.276 15.251 1.00 72.19 561 ARG A C 1
ATOM 4365 O O . ARG A 1 561 ? 1.701 1.777 16.353 1.00 72.19 561 ARG A O 1
ATOM 4372 N N . ASN A 1 562 ? 1.142 0.320 14.750 1.00 73.88 562 ASN A N 1
ATOM 4373 C CA . ASN A 1 562 ? 0.018 -0.245 15.487 1.00 73.88 562 ASN A CA 1
ATOM 4374 C C . ASN A 1 562 ? 0.489 -0.988 16.734 1.00 73.88 562 ASN A C 1
ATOM 4376 O O . ASN A 1 562 ? -0.064 -0.742 17.799 1.00 73.88 562 ASN A O 1
ATOM 4380 N N . PHE A 1 563 ? 1.542 -1.806 16.627 1.00 74.81 563 PHE A N 1
ATOM 4381 C CA . PHE A 1 563 ? 2.182 -2.419 17.789 1.00 74.81 563 PHE A CA 1
ATOM 4382 C C . PHE A 1 563 ? 2.650 -1.349 18.793 1.00 74.81 563 PHE A C 1
ATOM 4384 O O . PHE A 1 563 ? 2.241 -1.353 19.948 1.00 74.81 563 PHE A O 1
ATOM 4391 N N . GLU A 1 564 ? 3.454 -0.375 18.364 1.00 69.75 564 GLU A N 1
ATOM 4392 C CA . GLU A 1 564 ? 4.014 0.652 19.256 1.00 69.75 564 GLU A CA 1
ATOM 4393 C C . GLU A 1 564 ? 2.935 1.506 19.948 1.00 69.75 564 GLU A C 1
ATOM 4395 O O . GLU A 1 564 ? 3.172 2.031 21.034 1.00 69.75 564 GLU A O 1
ATOM 4400 N N . THR A 1 565 ? 1.739 1.615 19.357 1.00 60.53 565 THR A N 1
ATOM 4401 C CA . THR A 1 565 ? 0.601 2.360 19.925 1.00 60.53 565 THR A CA 1
ATOM 4402 C C . THR A 1 565 ? -0.420 1.500 20.673 1.00 60.53 565 THR A C 1
ATOM 4404 O O . THR A 1 565 ? -1.281 2.069 21.344 1.00 60.53 565 THR A O 1
ATOM 4407 N N . SER A 1 566 ? -0.363 0.165 20.578 1.00 60.28 566 SER A N 1
ATOM 4408 C CA . SER A 1 566 ? -1.309 -0.742 21.246 1.00 60.28 566 SER A CA 1
ATOM 4409 C C . SER A 1 566 ? -0.835 -1.236 22.613 1.00 60.28 566 SER A C 1
ATOM 4411 O O . SER A 1 566 ? -1.662 -1.654 23.419 1.00 60.28 566 SER A O 1
ATOM 4413 N N . PHE A 1 567 ? 0.472 -1.213 22.894 1.00 52.03 567 PHE A N 1
ATOM 4414 C CA . PHE A 1 567 ? 1.008 -1.715 24.161 1.00 52.03 567 PHE A CA 1
ATOM 4415 C C . PHE A 1 567 ? 1.084 -0.613 25.223 1.00 52.03 567 PHE A C 1
ATOM 4417 O O . PHE A 1 567 ? 2.020 0.186 25.270 1.00 52.03 567 PHE A O 1
ATOM 4424 N N . ASP A 1 568 ? 0.109 -0.648 26.133 1.00 40.19 568 ASP A N 1
ATOM 4425 C CA . ASP A 1 568 ? 0.293 -0.262 27.529 1.00 40.19 568 ASP A CA 1
ATOM 4426 C C . ASP A 1 568 ? 1.414 -1.145 28.091 1.00 40.19 568 ASP A C 1
ATOM 4428 O O . ASP A 1 568 ? 1.202 -2.300 28.467 1.00 40.19 568 ASP A O 1
ATOM 4432 N N . THR A 1 569 ? 2.655 -0.662 28.046 1.00 33.25 569 THR A N 1
ATOM 4433 C CA . THR A 1 569 ? 3.769 -1.339 28.707 1.00 33.25 569 THR A CA 1
ATOM 4434 C C . THR A 1 569 ? 3.606 -1.155 30.212 1.00 33.25 569 THR A C 1
ATOM 4436 O O . THR A 1 569 ? 4.357 -0.396 30.827 1.00 33.25 569 THR A O 1
ATOM 4439 N N . LYS A 1 570 ? 2.633 -1.851 30.806 1.00 28.14 570 LYS A N 1
ATOM 4440 C CA . LYS A 1 570 ? 2.733 -2.274 32.196 1.00 28.14 570 LYS A CA 1
ATOM 4441 C C . LYS A 1 570 ? 4.026 -3.076 32.318 1.00 28.14 570 LYS A C 1
ATOM 4443 O O . LYS A 1 570 ? 4.111 -4.224 31.883 1.00 28.14 570 LYS A O 1
ATOM 4448 N N . LYS A 1 571 ? 5.056 -2.405 32.817 1.00 29.34 571 LYS A N 1
ATOM 4449 C CA . LYS A 1 571 ? 5.902 -2.991 33.844 1.00 29.34 571 LYS A CA 1
ATOM 4450 C C . LYS A 1 571 ? 5.304 -2.585 35.173 1.00 29.34 571 LYS A C 1
ATOM 4452 O O . LYS A 1 571 ? 5.015 -1.374 35.303 1.00 29.34 571 LYS A O 1
#

Sequence (571 aa):
MKNYGLLTLAFLVSCTPPISVKERTRNFASLQEESEIVIKYISYKNGQAIVDKISPARWAGDKGGFSDGGRQDALIKFFSANTRIKSNSGQKHEACFVGLAQQVQKKFFDQSNPQHAVRDLVGNVPQTKASSDGMLLGLKFDVRINGENKERSYFFRLPNCLAGKSPIDDSGDYQVGSVFKDKFDINKFELHEMAEKEIYGNKRDIAQVATNAGFVINDTPAIPSGKKLPNFELRLEKNSNKAAEVYPWKNGSVKDEIGAMKLGMVLQKYIYENMANQDPTNPDQNFIAQKNTKRLFCHTPWLNVGPSGREGIHGMTKERDLKPSTTMDVYAQATAGSDWGISFYNAPGCNTIANVYGTAKAPKAKPDFTQAVFPKDTFAAKLLFTTADFPNIKGAYTWNSNVSEPGSTFRSVKAVRHIQMDITVNDSTIKGSNPALNNWIMYTYYYDPNFDYDKEYKKDLGPNPLASIPNLPKSLLKMRPMGVQYGFGEADGIIFHGAQTNGVGGRLNGPADNPKGSCLGCHGTSGIEGRAMVPGFLSNKEWMPKAKHLDFSQQFALGKRNFETSFDTKK

pLDDT: mean 77.38, std 21.86, range [23.66, 98.56]

Secondary structure (DSSP, 8-state):
--------------------HHHHHHHHHHGGGS---EEEEEEEETTEEEEEEE-HHHHTTTTT---HHHHHHHHHHHHHHHSHHHHTSS--EEEEEES-HHHHHHHHS-TT-TTT----BTSPPPEEEE-TTSSEEEEEEEEEPTT-S-EEEEEEEEEBTTT-S---------------SS----TTS-----SGGGT---PPP------TTS--------PPTT--------------SS-----TTTT-B-SSHHHHHHHHHHHHHHHHTTTTTS-SS-GGGS--GGG-SSS-EE--S----STT---TTT--EE-PPB---SS-GGGTTPPPB-EEEEEEEEHHHHHHHHHHHB-SSSB-SS--GGG--PPTTEEEEEEEEE----GGGTTS-EEEEEEEPTT---EEEEEEEEEEEEEEEE-TTSBT--GGGTTEEEEEEEE-TT--HHHHTHHHH-S-GGGGSTT--GGGGGEEEEEEESSSSTTSEEEPTT----SGGG----TTS-TTS-HHHHHHTTT-TT--TTT----HHHHGGGGGG----THHHHHHHHHHHH-----